Protein AF-A0A9D6ZSN5-F1 (afdb_monomer)

Mean predicted aligned error: 8.86 Å

Solvent-accessible surface area (backbone atoms only — not comparable to full-atom values): 26951 Å² total; per-residue (Å²): 116,55,65,73,45,77,49,70,66,50,16,47,52,49,17,51,51,28,41,52,51,14,50,53,28,42,75,57,51,40,53,71,61,12,50,53,28,40,51,42,14,35,65,47,31,66,88,58,73,56,67,64,59,52,52,49,50,52,52,52,51,50,54,53,50,59,67,71,62,78,68,91,70,92,65,81,86,62,53,29,55,33,38,35,43,34,34,56,89,38,54,31,68,42,44,44,30,50,47,50,71,40,90,50,34,42,50,54,54,52,70,60,53,49,50,22,66,77,68,74,37,51,68,58,55,44,58,63,40,25,66,64,25,47,62,73,32,77,78,44,46,36,28,43,43,44,70,68,61,37,36,90,65,57,59,43,63,66,56,44,52,56,54,42,69,48,30,38,38,61,37,33,38,31,27,38,56,49,46,64,59,35,22,40,52,41,31,42,46,48,47,31,49,77,70,48,45,54,47,28,49,48,65,70,36,76,85,43,68,40,78,43,80,63,45,58,66,83,49,90,81,82,69,59,70,75,64,37,62,61,47,41,70,47,90,57,76,59,72,90,72,55,68,72,58,54,51,53,42,45,53,54,12,42,59,36,48,38,55,27,65,44,48,57,52,44,40,76,59,24,79,35,72,43,76,40,82,61,60,85,51,97,87,55,86,72,44,71,60,37,56,50,28,52,71,76,71,50,82,41,84,72,81,56,78,43,62,80,55,77,68,85,41,70,66,53,44,37,27,71,61,35,32,32,33,28,29,47,95,89,43,74,44,48,41,30,44,35,49,42,70,33,35,65,51,35,80,88,50,65,23,29,64,77,42,38,28,44,46,40,78,91,32,61,96,45,98,52,45,82,37,53,31,15,44,24,32,46,42,74,56,57,72,72,47,57,67,70,55,55,47,46,49,61,72,70,40,53,58,57,50,43,38,67,62,43,52,50,56,49,49,54,28,38,47,42,36,42,47,69,33,43,54,89,76,48,60,90,68,79,53,72,72,55,41,52,54,26,27,75,66,29,26,70,34,49,49,54,33,37,73,78,42,57,74,50,60,74,73,32,54,67,48,45,71,67,41,51,77,68,77,77,79,70,80,83,75,75,79,81,79,74,86,80,90,77,90,132

Nearest PDB structures (foldseek):
  1ng1-assembly1_A  TM=3.554E-01  e=6.267E+00  Thermus aquaticus
  6jfk-assembly1_A  TM=1.452E-01  e=8.406E-01  Homo sapiens
  6jfl-assembly1_A  TM=1.767E-01  e=3.530E+00  Homo sapiens

Radius of gyration: 26.04 Å; Cα contacts (8 Å, |Δi|>4): 735; chains: 1; bounding box: 68×94×70 Å

Sequence (488 aa):
MKVLNSDRLDRLAQARWFELQASAAALKGDDAFAERLALQANIYAPAHSSPEERLRALAAARVRQRRAETGTVRRTPRKFDFLYAPTLRGLSTEFSSLAPLHPDVFSVPKHELDHALETATEGALLEKYRRSVLDARPHVTGGLVQHAYIAEQYGDASIAARLAAICNRRLFVHGVRDPLAIAVSTYNHELIARHGGAYRFLAVDEKTGFGRAPLDLDRRWRFRPRTLLGRATRRHAPLPLAAAHRDAILDEALGAPRHYAVGSCYARHFEVWKPLDLTRRPESTRHTVQRLFEAIGVNDALEHPAFHASEGTTVHRLMVQNLMNVQCEGHALSLGLGYANRAIFSNSFLMGELYAFQADDRFAGTELAGLTLALTVPLEQWVLLPAALRLRLIEEGRLLAFCNEVLVPEWLASHAAWQAALSRHLLKHLEAAMVDCLKDRVGRDFEQFLKHHPAFENAWPAAIAALGRHPRQSPITSPRLRPRFAGG

pLDDT: mean 82.28, std 15.06, range [29.5, 96.69]

Secondary structure (DSSP, 8-state):
-EESS-SHHHHHHHHHHHHHHHHHHHHHT-HHHHHHHHHHHHHH-TTS--HHHHHHHHHHHHHHHHHH------PPPP-BSEEEEESTTS-HHHHHHHGGGSTTEEE--HHHHHHHHHHT-HHHHHHHHIIIIITT-TTSEEEEE--SS-TTS---HHHHHHHHHHB-TTEEEEEE--HHHHHHHHHHHHIIIIIS-TT-GGGT-TT-STTSSPEETTS-----HHHHHHHHTS-PPPP---HHHHHHHHHHHHH---HHHHHHHHHTT-SEEEEEE----TT--S-HHHHHHHHHTS-TT---GGGGS-TT-HHHHHHHH--EEEEETTEEEEEEEEETTTGGG-SSS-EEEEEEEE--GGGTTSTTTT-EEEEEEEHHHHHTS-HHHHHHHHHS-HHHHHIIIIIHHHHHHHHHHHHHHHTTTS-SS--HHHHHHHHHHHHHHHHHHHHH-TTHHHH-HHHHHHH-PPP----------PPPP---

Structure (mmCIF, N/CA/C/O backbone):
data_AF-A0A9D6ZSN5-F1
#
_entry.id   AF-A0A9D6ZSN5-F1
#
loop_
_atom_site.group_PDB
_atom_site.id
_atom_site.type_symbol
_atom_site.label_atom_id
_atom_site.label_alt_id
_atom_site.label_comp_id
_atom_site.label_asym_id
_atom_site.label_entity_id
_atom_site.label_seq_id
_atom_site.pdbx_PDB_ins_code
_atom_site.Cartn_x
_atom_site.Cartn_y
_atom_site.Cartn_z
_atom_site.occupancy
_atom_site.B_iso_or_equiv
_atom_site.auth_seq_id
_atom_site.auth_comp_id
_atom_site.auth_asym_id
_atom_site.auth_atom_id
_atom_site.pdbx_PDB_model_num
ATOM 1 N N . MET A 1 1 ? -11.932 23.586 -7.235 1.00 79.62 1 MET A N 1
ATOM 2 C CA . MET A 1 1 ? -11.894 22.454 -6.288 1.00 79.62 1 MET A CA 1
ATOM 3 C C . MET A 1 1 ? -13.201 22.369 -5.516 1.00 79.62 1 MET A C 1
ATOM 5 O O . MET A 1 1 ? -13.544 23.333 -4.840 1.00 79.62 1 MET A O 1
ATOM 9 N N . LYS A 1 2 ? -13.941 21.258 -5.629 1.00 83.12 2 LYS A N 1
ATOM 10 C CA . LYS A 1 2 ? -15.159 21.010 -4.837 1.00 83.12 2 LYS A CA 1
ATOM 11 C C . LYS A 1 2 ? -14.786 20.219 -3.585 1.00 83.12 2 LYS A C 1
ATOM 13 O O . LYS A 1 2 ? -14.311 19.092 -3.705 1.00 83.12 2 LYS A O 1
ATOM 18 N N . VAL A 1 3 ? -14.986 20.806 -2.409 1.00 84.06 3 VAL A N 1
ATOM 19 C CA . VAL A 1 3 ? -14.762 20.135 -1.119 1.00 84.06 3 VAL A CA 1
ATOM 20 C C . VAL A 1 3 ? -16.008 19.333 -0.767 1.00 84.06 3 VAL A C 1
ATOM 22 O O . VAL A 1 3 ? -17.120 19.829 -0.909 1.00 84.06 3 VAL A O 1
ATOM 25 N N . LEU A 1 4 ? -15.820 18.081 -0.365 1.00 80.19 4 LEU A N 1
ATOM 26 C CA . LEU A 1 4 ? -16.907 17.132 -0.104 1.00 80.19 4 LEU A CA 1
ATOM 27 C C . LEU A 1 4 ? -17.355 17.117 1.359 1.00 80.19 4 LEU A C 1
ATOM 29 O O . LEU A 1 4 ? -18.356 16.498 1.687 1.00 80.19 4 LEU A O 1
ATOM 33 N N . ASN A 1 5 ? -16.586 17.752 2.236 1.00 77.50 5 ASN A N 1
ATOM 34 C CA . ASN A 1 5 ? -16.807 17.764 3.675 1.00 77.50 5 ASN A CA 1
ATOM 35 C C . ASN A 1 5 ? -16.505 19.144 4.275 1.00 77.50 5 ASN A C 1
ATOM 37 O O . ASN A 1 5 ? -15.915 19.245 5.346 1.00 77.50 5 ASN A O 1
ATOM 41 N N . SER A 1 6 ? -16.852 20.218 3.562 1.00 70.75 6 SER A N 1
ATOM 42 C CA . SER A 1 6 ? -16.702 21.585 4.076 1.00 70.75 6 SER A CA 1
ATOM 43 C C . SER A 1 6 ? -17.827 21.978 5.033 1.00 70.75 6 SER A C 1
ATOM 45 O O . SER A 1 6 ? -17.609 22.831 5.887 1.00 70.75 6 SER A O 1
ATOM 47 N N . ASP A 1 7 ? -19.011 21.366 4.908 1.00 82.00 7 ASP A N 1
ATOM 48 C CA . ASP A 1 7 ? -20.137 21.603 5.813 1.00 82.00 7 ASP A CA 1
ATOM 49 C C . ASP A 1 7 ? -19.938 20.846 7.136 1.00 82.00 7 ASP A C 1
ATOM 51 O O . ASP A 1 7 ? -19.469 19.705 7.180 1.00 82.00 7 ASP A O 1
ATOM 55 N N . ARG A 1 8 ? -20.331 21.482 8.240 1.00 81.12 8 ARG A N 1
ATOM 56 C CA . ARG A 1 8 ? -20.382 20.873 9.567 1.00 81.12 8 ARG A CA 1
ATOM 57 C C . ARG A 1 8 ? -21.231 19.598 9.581 1.00 81.12 8 ARG A C 1
ATOM 59 O O . ARG A 1 8 ? -20.831 18.639 10.236 1.00 81.12 8 ARG A O 1
ATOM 66 N N . LEU A 1 9 ? -22.371 19.564 8.889 1.00 84.81 9 LEU A N 1
ATOM 67 C CA . LEU A 1 9 ? -23.248 18.387 8.857 1.00 84.81 9 LEU A CA 1
ATOM 68 C C . LEU A 1 9 ? -22.574 17.191 8.178 1.00 84.81 9 LEU A C 1
ATOM 70 O O . LEU A 1 9 ? -22.559 16.101 8.753 1.00 84.81 9 LEU A O 1
ATOM 74 N N . ASP A 1 10 ? -21.945 17.406 7.022 1.00 85.31 10 ASP A N 1
ATOM 75 C CA . ASP A 1 10 ? -21.203 16.361 6.304 1.00 85.31 10 ASP A CA 1
ATOM 76 C C . ASP A 1 10 ? -20.079 15.795 7.168 1.00 85.31 10 ASP A C 1
ATOM 78 O O . ASP A 1 10 ? -19.842 14.588 7.215 1.00 85.31 10 ASP A O 1
ATOM 82 N N . ARG A 1 11 ? -19.402 16.661 7.919 1.00 85.12 11 ARG A N 1
ATOM 83 C CA . ARG A 1 11 ? -18.323 16.245 8.813 1.00 85.12 11 ARG A CA 1
ATOM 84 C C . ARG A 1 11 ? -18.808 15.484 10.029 1.00 85.12 11 ARG A C 1
ATOM 86 O O . ARG A 1 11 ? -18.169 14.509 10.407 1.00 85.12 11 ARG A O 1
ATOM 93 N N . LEU A 1 12 ? -19.934 15.870 10.622 1.00 86.81 12 LEU A N 1
ATOM 94 C CA . LEU A 1 12 ? -20.552 15.085 11.690 1.00 86.81 12 LEU A CA 1
ATOM 95 C C . LEU A 1 12 ? -20.995 13.708 11.177 1.00 86.81 12 LEU A C 1
ATOM 97 O O . LEU A 1 12 ? -20.807 12.710 11.873 1.00 86.81 12 LEU A O 1
ATOM 101 N N . ALA A 1 13 ? -21.519 13.630 9.950 1.00 88.38 13 ALA A N 1
ATOM 102 C CA . ALA A 1 13 ? -21.856 12.359 9.317 1.00 88.38 13 ALA A CA 1
ATOM 103 C C . ALA A 1 13 ? -20.610 11.484 9.091 1.00 88.38 13 ALA A C 1
ATOM 105 O O . ALA A 1 13 ? -20.622 10.304 9.444 1.00 88.38 13 ALA A O 1
ATOM 106 N N . GLN A 1 14 ? -19.514 12.064 8.589 1.00 89.06 14 GLN A N 1
ATOM 107 C CA . GLN A 1 14 ? -18.231 11.371 8.428 1.00 89.06 14 GLN A CA 1
ATOM 108 C C . GLN A 1 14 ? -17.659 10.910 9.772 1.00 89.06 14 GLN A C 1
ATOM 110 O O . GLN A 1 14 ? -17.283 9.749 9.913 1.00 89.06 14 GLN A O 1
ATOM 115 N N . ALA A 1 15 ? -17.654 11.773 10.792 1.00 89.19 15 ALA A N 1
ATOM 116 C CA . ALA A 1 15 ? -17.206 11.414 12.134 1.00 89.19 15 ALA A CA 1
ATOM 117 C C . ALA A 1 15 ? -17.981 10.209 12.681 1.00 89.19 15 ALA A C 1
ATOM 119 O O . ALA A 1 15 ? -17.375 9.244 13.142 1.00 89.19 15 ALA A O 1
ATOM 120 N N . ARG A 1 16 ? -19.313 10.223 12.548 1.00 88.44 16 ARG A N 1
ATOM 121 C CA . ARG A 1 16 ? -20.171 9.111 12.966 1.00 88.44 16 ARG A CA 1
ATOM 122 C C . ARG A 1 16 ? -19.893 7.834 12.175 1.00 88.44 16 ARG A C 1
ATOM 124 O O . ARG A 1 16 ? -19.896 6.749 12.750 1.00 88.44 16 ARG A O 1
ATOM 131 N N . TRP A 1 17 ? -19.639 7.939 10.872 1.00 89.56 17 TRP A N 1
ATOM 132 C CA . TRP A 1 17 ? -19.250 6.790 10.058 1.00 89.56 17 TRP A CA 1
ATOM 133 C C . TRP A 1 17 ? -17.936 6.171 10.557 1.00 89.56 17 TRP A C 1
ATOM 135 O O . TRP A 1 17 ? -17.891 4.968 10.813 1.00 89.56 17 TRP A O 1
ATOM 145 N N . PHE A 1 18 ? -16.905 6.985 10.809 1.00 89.88 18 PHE A N 1
ATOM 146 C CA . PHE A 1 18 ? -15.639 6.515 11.381 1.00 89.88 18 PHE A CA 1
ATOM 147 C C . PHE A 1 18 ? -15.796 5.928 12.792 1.00 89.88 18 PHE A C 1
ATOM 149 O O . PHE A 1 18 ? -15.150 4.933 13.104 1.00 89.88 18 PHE A O 1
ATOM 156 N N . GLU A 1 19 ? -16.684 6.468 13.630 1.00 87.44 19 GLU A N 1
ATOM 157 C CA . GLU A 1 19 ? -17.007 5.904 14.952 1.00 87.44 19 GLU A CA 1
ATOM 158 C C . GLU A 1 19 ? -17.649 4.515 14.862 1.00 87.44 19 GLU A C 1
ATOM 160 O O . GLU A 1 19 ? -17.316 3.620 15.645 1.00 87.44 19 GLU A O 1
ATOM 165 N N . LEU A 1 20 ? -18.549 4.311 13.896 1.00 87.50 20 LEU A N 1
ATOM 166 C CA . LEU A 1 20 ? -19.143 3.000 13.639 1.00 87.50 20 LEU A CA 1
ATOM 167 C C . LEU A 1 20 ? -18.078 2.002 13.172 1.00 87.50 20 LEU A C 1
ATOM 169 O O . LEU A 1 20 ? -18.035 0.882 13.681 1.00 87.50 20 LEU A O 1
ATOM 173 N N . GLN A 1 21 ? -17.177 2.417 12.276 1.00 88.38 21 GLN A N 1
ATOM 174 C CA . GLN A 1 21 ? -16.054 1.582 11.835 1.00 88.38 21 GLN A CA 1
ATOM 175 C C . GLN A 1 21 ? -15.090 1.266 12.990 1.00 88.38 21 GLN A C 1
ATOM 177 O O . GLN A 1 21 ? -14.666 0.122 13.141 1.00 88.38 21 GLN A O 1
ATOM 182 N N . ALA A 1 22 ? -14.786 2.245 13.849 1.00 88.38 22 ALA A N 1
ATOM 183 C CA . ALA A 1 22 ? -13.950 2.053 15.033 1.00 88.38 22 ALA A CA 1
ATOM 184 C C . ALA A 1 22 ? -14.572 1.030 15.991 1.00 88.38 22 ALA A C 1
ATOM 186 O O . ALA A 1 22 ? -13.898 0.121 16.476 1.00 88.38 22 ALA A O 1
ATOM 187 N N . SER A 1 23 ? -15.881 1.143 16.215 1.00 83.69 23 SER A N 1
ATOM 188 C CA . SER A 1 23 ? -16.639 0.202 17.039 1.00 83.69 23 SER A CA 1
ATOM 189 C C . SER A 1 23 ? -16.622 -1.199 16.433 1.00 83.69 23 SER A C 1
ATOM 191 O O . SER A 1 23 ? -16.369 -2.164 17.148 1.00 83.69 23 SER A O 1
ATOM 193 N N . ALA A 1 24 ? -16.812 -1.325 15.116 1.00 85.38 24 ALA A N 1
ATOM 194 C CA . ALA A 1 24 ? -16.720 -2.603 14.415 1.00 85.38 24 ALA A CA 1
ATOM 195 C C . ALA A 1 24 ? -15.314 -3.222 14.525 1.00 85.38 24 ALA A C 1
ATOM 197 O O . ALA A 1 24 ? -15.187 -4.405 14.829 1.00 85.38 24 ALA A O 1
ATOM 198 N N . ALA A 1 25 ? -14.247 -2.437 14.354 1.00 87.06 25 ALA A N 1
ATOM 199 C CA . ALA A 1 25 ? -12.869 -2.899 14.534 1.00 87.06 25 ALA A CA 1
ATOM 200 C C . ALA A 1 25 ? -12.604 -3.384 15.973 1.00 87.06 25 ALA A C 1
ATOM 202 O O . ALA A 1 25 ? -12.103 -4.494 16.174 1.00 87.06 25 ALA A O 1
ATOM 203 N N . ALA A 1 26 ? -13.040 -2.623 16.981 1.00 84.06 26 ALA A N 1
ATOM 204 C CA . ALA A 1 26 ? -12.921 -3.006 18.389 1.00 84.06 26 ALA A CA 1
ATOM 205 C C . ALA A 1 26 ? -13.730 -4.276 18.713 1.00 84.06 26 ALA A C 1
ATOM 207 O O . ALA A 1 26 ? -13.259 -5.164 19.433 1.00 84.06 26 ALA A O 1
ATOM 208 N N . LEU A 1 27 ? -14.926 -4.401 18.129 1.00 81.00 27 LEU A N 1
ATOM 209 C CA . LEU A 1 27 ? -15.771 -5.588 18.232 1.00 81.00 27 LEU A CA 1
ATOM 210 C C . LEU A 1 27 ? -15.162 -6.813 17.562 1.00 81.00 27 LEU A C 1
ATOM 212 O O . LEU A 1 27 ? -15.562 -7.901 17.947 1.00 81.00 27 LEU A O 1
ATOM 216 N N . LYS A 1 28 ? -14.195 -6.671 16.647 1.00 83.44 28 LYS A N 1
ATOM 217 C CA . LYS A 1 28 ? -13.369 -7.768 16.099 1.00 83.44 28 LYS A CA 1
ATOM 218 C C . LYS A 1 28 ? -12.096 -8.016 16.911 1.00 83.44 28 LYS A C 1
ATOM 220 O O . LYS A 1 28 ? -11.504 -9.086 16.813 1.00 83.44 28 LYS A O 1
ATOM 225 N N . GLY A 1 29 ? -11.726 -7.070 17.773 1.00 77.81 29 GLY A N 1
ATOM 226 C CA . GLY A 1 29 ? -10.521 -7.093 18.601 1.00 77.81 29 GLY A CA 1
ATOM 227 C C . GLY A 1 29 ? -9.284 -6.504 17.925 1.00 77.81 29 GLY A C 1
ATOM 228 O O . GLY A 1 29 ? -8.175 -6.765 18.384 1.00 77.81 29 GLY A O 1
ATOM 229 N N . ASP A 1 30 ? -9.476 -5.709 16.872 1.00 83.81 30 ASP A N 1
ATOM 230 C CA . ASP A 1 30 ? -8.426 -4.918 16.232 1.00 83.81 30 ASP A CA 1
ATOM 231 C C . ASP A 1 30 ? -8.354 -3.522 16.875 1.00 83.81 30 ASP A C 1
ATOM 233 O O . ASP A 1 30 ? -8.900 -2.540 16.369 1.00 83.81 30 ASP A O 1
ATOM 237 N N . ASP A 1 31 ? -7.738 -3.459 18.057 1.00 82.12 31 ASP A N 1
ATOM 238 C CA . ASP A 1 31 ? -7.717 -2.243 18.880 1.00 82.12 31 ASP A CA 1
ATOM 239 C C . ASP A 1 31 ? -6.927 -1.106 18.223 1.00 82.12 31 ASP A C 1
ATOM 241 O O . ASP A 1 31 ? -7.368 0.041 18.244 1.00 82.12 31 ASP A O 1
ATOM 245 N N . ALA A 1 32 ? -5.786 -1.425 17.606 1.00 81.19 32 ALA A N 1
ATOM 246 C CA . ALA A 1 32 ? -4.949 -0.438 16.929 1.00 81.19 32 ALA A CA 1
ATOM 247 C C . ALA A 1 32 ? -5.697 0.189 15.745 1.00 81.19 32 ALA A C 1
ATOM 249 O O . ALA A 1 32 ? -5.636 1.401 15.519 1.00 81.19 32 ALA A O 1
ATOM 250 N N . PHE A 1 33 ? -6.453 -0.622 14.997 1.00 85.75 33 PHE A N 1
ATOM 251 C CA . PHE A 1 33 ? -7.270 -0.089 13.923 1.00 85.75 33 PHE A CA 1
ATOM 252 C C . PHE A 1 33 ? -8.461 0.724 14.443 1.00 85.75 33 PHE A C 1
ATOM 254 O O . PHE A 1 33 ? -8.740 1.799 13.908 1.00 85.75 33 PHE A O 1
ATOM 261 N N . ALA A 1 34 ? -9.118 0.266 15.511 1.00 87.19 34 ALA A N 1
ATOM 262 C CA . ALA A 1 34 ? -10.205 0.997 16.154 1.00 87.19 34 ALA A CA 1
ATOM 263 C C . ALA A 1 34 ? -9.764 2.380 16.654 1.00 87.19 34 ALA A C 1
ATOM 265 O O . ALA A 1 34 ? -10.452 3.372 16.413 1.00 87.19 34 ALA A O 1
ATOM 266 N N . GLU A 1 35 ? -8.603 2.461 17.304 1.00 85.06 35 GLU A N 1
ATOM 267 C CA . GLU A 1 35 ? -8.023 3.714 17.787 1.00 85.06 35 GLU A CA 1
ATOM 268 C C . GLU A 1 35 ? -7.779 4.695 16.639 1.00 85.06 35 GLU A C 1
ATOM 270 O O . GLU A 1 35 ? -8.229 5.839 16.687 1.00 85.06 35 GLU A O 1
ATOM 275 N N . ARG A 1 36 ? -7.156 4.228 15.555 1.00 87.25 36 ARG A N 1
ATOM 276 C CA . ARG A 1 36 ? -6.909 5.036 14.355 1.00 87.25 36 ARG A CA 1
ATOM 277 C C . ARG A 1 36 ? -8.196 5.622 13.768 1.00 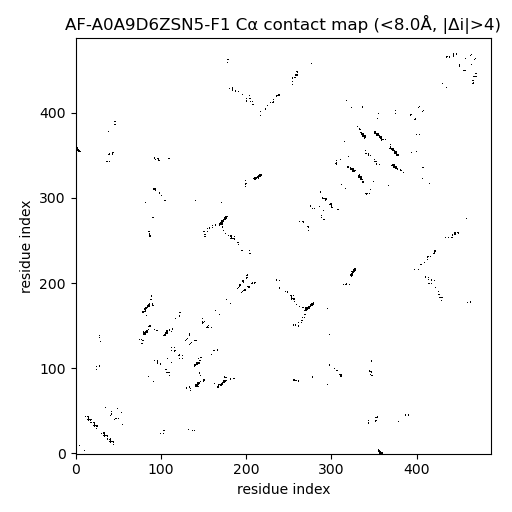87.25 36 ARG A C 1
ATOM 279 O O . ARG A 1 36 ? -8.244 6.810 13.452 1.00 87.25 36 ARG A O 1
ATOM 286 N N . LEU A 1 37 ? -9.255 4.822 13.665 1.00 89.50 37 LEU A N 1
ATOM 287 C CA . LEU A 1 37 ? -10.556 5.284 13.172 1.00 89.50 37 LEU A CA 1
ATOM 288 C C . LEU A 1 37 ? -11.223 6.274 14.136 1.00 89.50 37 LEU A C 1
ATOM 290 O O . LEU A 1 37 ? -11.805 7.265 13.697 1.00 89.50 37 LEU A O 1
ATOM 294 N N . ALA A 1 38 ? -11.087 6.065 15.446 1.00 86.75 38 ALA A N 1
ATOM 295 C CA . ALA A 1 38 ? -11.582 7.004 16.448 1.00 86.75 38 ALA A CA 1
ATOM 296 C C . ALA A 1 38 ? -10.848 8.357 16.388 1.00 86.75 38 ALA A C 1
ATOM 298 O O . ALA A 1 38 ? -11.480 9.408 16.526 1.00 86.75 38 ALA A O 1
ATOM 299 N N . LEU A 1 39 ? -9.536 8.352 16.130 1.00 87.12 39 LEU A N 1
ATOM 300 C CA . LEU A 1 39 ? -8.756 9.570 15.897 1.00 87.12 39 LEU A CA 1
ATOM 301 C C . LEU A 1 39 ? -9.206 10.300 14.626 1.00 87.12 39 LEU A C 1
ATOM 303 O O . LEU A 1 39 ? -9.353 11.523 14.644 1.00 87.12 39 LEU A O 1
ATOM 307 N N . GLN A 1 40 ? -9.507 9.568 13.550 1.00 90.62 40 GLN A N 1
ATOM 308 C CA . GLN A 1 40 ? -10.075 10.159 12.335 1.00 90.62 40 GLN A CA 1
ATOM 309 C C . GLN A 1 40 ? -11.454 10.780 12.576 1.00 90.62 40 GLN A C 1
ATOM 311 O O . GLN A 1 40 ? -11.735 11.876 12.090 1.00 90.62 40 GLN A O 1
ATOM 316 N N . ALA A 1 41 ? -12.307 10.132 13.371 1.00 89.12 41 ALA A N 1
ATOM 317 C CA . ALA A 1 41 ? -13.577 10.725 13.772 1.00 89.12 41 ALA A CA 1
ATOM 318 C C . ALA A 1 41 ? -13.372 12.050 14.527 1.00 89.12 41 ALA A C 1
ATOM 320 O O . ALA A 1 41 ? -14.081 13.023 14.270 1.00 89.12 41 ALA A O 1
ATOM 321 N N . ASN A 1 42 ? -12.358 12.125 15.397 1.00 86.06 42 ASN A N 1
ATOM 322 C CA . ASN A 1 42 ? -12.014 13.349 16.124 1.00 86.06 42 ASN A CA 1
ATOM 323 C C . ASN A 1 42 ? -11.497 14.470 15.198 1.00 86.06 42 ASN A C 1
ATOM 325 O O . ASN A 1 42 ? -11.756 15.638 15.466 1.00 86.06 42 ASN A O 1
ATOM 329 N N . ILE A 1 43 ? -10.837 14.151 14.077 1.00 88.56 43 ILE A N 1
ATOM 330 C CA . ILE A 1 43 ? -10.487 15.155 13.053 1.00 88.56 43 ILE A CA 1
ATOM 331 C C . ILE A 1 43 ? -11.748 15.806 12.468 1.00 88.56 43 ILE A C 1
ATOM 333 O O . ILE A 1 43 ? -11.814 17.029 12.302 1.00 88.56 43 ILE A O 1
ATOM 337 N N . TYR A 1 44 ? -12.767 15.006 12.155 1.00 87.06 44 TYR A N 1
ATOM 338 C CA . TYR A 1 44 ? -14.004 15.529 11.581 1.00 87.06 44 TYR A CA 1
ATOM 339 C C . TYR A 1 44 ? -14.902 16.222 12.606 1.00 87.06 44 TYR A C 1
ATOM 341 O O . TYR A 1 44 ? -15.593 17.173 12.245 1.00 87.06 44 TYR A O 1
ATOM 349 N N . ALA A 1 45 ? -14.843 15.802 13.869 1.00 84.00 45 ALA A N 1
ATOM 350 C CA . ALA A 1 45 ? -15.676 16.309 14.952 1.00 84.00 45 ALA A CA 1
ATOM 351 C C . ALA A 1 45 ? -14.860 16.566 16.241 1.00 84.00 45 ALA A C 1
ATOM 353 O O . ALA A 1 45 ? -15.045 15.861 17.236 1.00 84.00 45 ALA A O 1
ATOM 354 N N . PRO A 1 46 ? -13.989 17.596 16.279 1.00 74.06 46 PRO A N 1
ATOM 355 C CA . PRO A 1 46 ? -13.031 17.767 17.378 1.00 74.06 46 PRO A CA 1
ATOM 356 C C . PRO A 1 46 ? -13.678 18.184 18.708 1.00 74.06 46 PRO A C 1
ATOM 358 O O . PRO A 1 46 ? -13.068 18.031 19.763 1.00 74.06 46 PRO A O 1
ATOM 361 N N . ALA A 1 47 ? -14.912 18.702 18.665 1.00 66.38 47 ALA A N 1
ATOM 362 C CA . ALA A 1 47 ? -15.672 19.162 19.830 1.00 66.38 47 ALA A CA 1
ATOM 363 C C . ALA A 1 47 ? -16.398 18.035 20.591 1.00 66.38 47 ALA A C 1
ATOM 365 O O . ALA A 1 47 ? -16.890 18.253 21.696 1.00 66.38 47 ALA A O 1
ATOM 366 N N . HIS A 1 48 ? -16.498 16.837 20.012 1.00 60.00 48 HIS A N 1
ATOM 367 C CA . HIS A 1 48 ? -17.206 15.713 20.617 1.00 60.00 48 HIS A CA 1
ATOM 368 C C . HIS A 1 48 ? -16.184 14.784 21.285 1.00 60.00 48 HIS A C 1
ATOM 370 O O . HIS A 1 48 ? -15.428 14.162 20.557 1.00 60.00 48 HIS A O 1
ATOM 376 N N . SER A 1 49 ? -16.165 14.714 22.625 1.00 53.97 49 SER A N 1
ATOM 377 C CA . SER A 1 49 ? -15.412 13.794 23.522 1.00 53.97 49 SER A CA 1
ATOM 378 C C . SER A 1 49 ? -13.937 13.478 23.203 1.00 53.97 49 SER A C 1
ATOM 380 O O . SER A 1 49 ? -13.538 13.179 22.076 1.00 53.97 49 SER A O 1
ATOM 382 N N . SER A 1 50 ? -13.089 13.477 24.236 1.00 56.53 50 SER A N 1
ATOM 383 C CA . SER A 1 50 ? -11.664 13.191 24.036 1.00 56.53 50 SER A CA 1
ATOM 384 C C . SER A 1 50 ? -11.460 11.760 23.497 1.00 56.53 50 SER A C 1
ATOM 386 O O . SER A 1 50 ? -12.211 10.849 23.867 1.00 56.53 50 SER A O 1
ATOM 388 N N . PRO A 1 51 ? -10.456 11.513 22.632 1.00 55.50 51 PRO A N 1
ATOM 389 C CA . PRO A 1 51 ? -10.111 10.159 22.192 1.00 55.50 51 PRO A CA 1
ATOM 390 C C . PRO A 1 51 ? -9.945 9.184 23.364 1.00 55.50 51 PRO A C 1
ATOM 392 O O . PRO A 1 51 ? -10.365 8.035 23.275 1.00 55.50 51 PRO A O 1
ATOM 395 N N . GLU A 1 52 ? -9.433 9.664 24.498 1.00 49.88 52 GLU A N 1
ATOM 396 C CA . GLU A 1 52 ? -9.298 8.886 25.728 1.00 49.88 52 GLU A CA 1
ATOM 397 C C . GLU A 1 52 ? -10.636 8.475 26.347 1.00 49.88 52 GLU A C 1
ATOM 399 O O . GLU A 1 52 ? -10.780 7.330 26.765 1.00 49.88 52 GLU A O 1
ATOM 404 N N . GLU A 1 53 ? -11.634 9.359 26.409 1.00 56.59 53 GLU A N 1
ATOM 405 C CA . GLU A 1 53 ? -12.977 9.008 26.897 1.00 56.59 53 GLU A CA 1
ATOM 406 C C . GLU A 1 53 ? -13.638 7.961 25.997 1.00 56.59 53 GLU A C 1
ATOM 408 O O . GLU A 1 53 ? -14.294 7.041 26.488 1.00 56.59 53 GLU A O 1
ATOM 413 N N . ARG A 1 54 ? -13.408 8.054 24.682 1.00 59.72 54 ARG A N 1
ATOM 414 C CA . ARG A 1 54 ? -13.907 7.098 23.684 1.00 59.72 54 ARG A CA 1
ATOM 415 C C . ARG A 1 54 ? -13.212 5.740 23.805 1.00 59.72 54 ARG A C 1
ATOM 417 O O . ARG A 1 54 ? -13.886 4.712 23.832 1.00 59.72 54 ARG A O 1
ATOM 424 N N . LEU A 1 55 ? -11.888 5.724 23.960 1.00 56.31 55 LEU A N 1
ATOM 425 C CA . LEU A 1 55 ? -11.105 4.507 24.204 1.00 56.31 55 LEU A CA 1
ATOM 426 C C . LEU A 1 55 ? -11.466 3.866 25.551 1.00 56.31 55 LEU A C 1
ATOM 428 O O . LEU A 1 55 ? -11.609 2.647 25.629 1.00 56.31 55 LEU A O 1
ATOM 432 N N . ARG A 1 56 ? -11.704 4.666 26.601 1.00 57.81 56 ARG A N 1
ATOM 433 C CA . ARG A 1 56 ? -12.201 4.183 27.902 1.00 57.81 56 ARG A CA 1
ATOM 434 C C . ARG A 1 56 ? -13.614 3.612 27.796 1.00 57.81 56 ARG A C 1
ATOM 436 O O . ARG A 1 56 ? -13.877 2.574 28.395 1.00 57.81 56 ARG A O 1
ATOM 443 N N . ALA A 1 57 ? -14.510 4.231 27.026 1.00 60.50 57 ALA A N 1
ATOM 444 C CA . ALA A 1 57 ? -15.852 3.702 26.779 1.00 60.50 57 ALA A CA 1
ATOM 445 C C . ALA A 1 57 ? -15.810 2.371 26.007 1.00 60.50 57 ALA A C 1
ATOM 447 O O . ALA A 1 57 ? -16.493 1.421 26.393 1.00 60.50 57 ALA A O 1
ATOM 448 N N . LEU A 1 58 ? -14.950 2.264 24.986 1.00 59.53 58 LEU A N 1
ATOM 449 C CA . LEU A 1 58 ? -14.696 1.018 24.254 1.00 59.53 58 LEU A CA 1
ATOM 450 C C . LEU A 1 58 ? -14.105 -0.063 25.171 1.00 59.53 58 LEU A C 1
ATOM 452 O O . LEU A 1 58 ? -14.591 -1.193 25.186 1.00 59.53 58 LEU A O 1
ATOM 456 N N . ALA A 1 59 ? -13.119 0.279 26.004 1.00 59.88 59 ALA A N 1
ATOM 457 C CA . ALA A 1 59 ? -12.543 -0.630 26.993 1.00 59.88 59 ALA A CA 1
ATOM 458 C C . ALA A 1 59 ? -13.577 -1.079 28.045 1.00 59.88 59 ALA A C 1
ATOM 460 O O . ALA A 1 59 ? -13.625 -2.256 28.407 1.00 59.88 59 ALA A O 1
ATOM 461 N N . ALA A 1 60 ? -14.455 -0.182 28.500 1.00 60.88 60 ALA A N 1
ATOM 462 C CA . ALA A 1 60 ? -15.533 -0.500 29.434 1.00 60.88 60 ALA A CA 1
ATOM 463 C C . ALA A 1 60 ? -16.599 -1.413 28.804 1.00 60.88 60 ALA A C 1
ATOM 465 O O . ALA A 1 60 ? -17.047 -2.364 29.451 1.00 60.88 60 ALA A O 1
ATOM 466 N N . ALA A 1 61 ? -16.967 -1.186 27.538 1.00 60.84 61 ALA A N 1
ATOM 467 C CA . ALA A 1 61 ? -17.831 -2.088 26.776 1.00 60.84 61 ALA A CA 1
ATOM 468 C C . ALA A 1 61 ? -17.196 -3.485 26.643 1.00 60.84 61 ALA A C 1
ATOM 470 O O . ALA A 1 61 ? -17.865 -4.494 26.864 1.00 60.84 61 ALA A O 1
ATOM 471 N N . ARG A 1 62 ? -15.877 -3.545 26.419 1.00 62.03 62 ARG A N 1
ATOM 472 C CA . ARG A 1 62 ? -15.077 -4.779 26.351 1.00 62.03 62 ARG A CA 1
ATOM 473 C C . ARG A 1 62 ? -15.093 -5.576 27.657 1.00 62.03 62 ARG A C 1
ATOM 475 O O . ARG A 1 62 ? -15.230 -6.797 27.633 1.00 62.03 62 ARG A O 1
ATOM 482 N N . VAL A 1 63 ? -14.972 -4.899 28.802 1.00 60.22 63 VAL A N 1
ATOM 483 C CA . VAL A 1 63 ? -15.062 -5.530 30.133 1.00 60.22 63 VAL A CA 1
ATOM 484 C C . VAL A 1 63 ? -16.464 -6.086 30.381 1.00 60.22 63 VAL A C 1
ATOM 486 O O . VAL A 1 63 ? -16.593 -7.181 30.926 1.00 60.22 63 VAL A O 1
ATOM 489 N N . ARG A 1 64 ? -17.516 -5.373 29.960 1.00 58.94 64 ARG A N 1
ATOM 490 C CA . ARG A 1 64 ? -18.905 -5.844 30.087 1.00 58.94 64 ARG A CA 1
ATOM 491 C C . ARG A 1 64 ? -19.179 -7.056 29.196 1.00 58.94 64 ARG A C 1
ATOM 493 O O . ARG A 1 64 ? -19.747 -8.027 29.681 1.00 58.94 64 ARG A O 1
ATOM 500 N N . GLN A 1 65 ? -18.710 -7.040 27.950 1.00 58.69 65 GLN A N 1
ATOM 501 C CA . GLN A 1 65 ? -18.866 -8.159 27.019 1.00 58.69 65 GLN A CA 1
ATOM 502 C C . GLN A 1 65 ? -18.102 -9.410 27.486 1.00 58.69 65 GLN A C 1
ATOM 504 O O . GLN A 1 65 ? -18.685 -10.486 27.570 1.00 58.69 65 GLN A O 1
ATOM 509 N N . ARG A 1 66 ? -16.841 -9.269 27.928 1.00 58.47 66 ARG A N 1
ATOM 510 C CA . ARG A 1 66 ? -16.067 -10.391 28.502 1.00 58.47 66 ARG A CA 1
ATOM 511 C C . ARG A 1 66 ? -16.704 -10.996 29.753 1.00 58.47 66 ARG A C 1
ATOM 513 O O . ARG A 1 66 ? -16.558 -12.190 29.985 1.00 58.47 66 ARG A O 1
ATOM 520 N N . ARG A 1 67 ? -17.376 -10.181 30.572 1.00 56.00 67 ARG A N 1
ATOM 521 C CA . ARG A 1 67 ? -18.123 -10.648 31.752 1.00 56.00 67 ARG A CA 1
ATOM 522 C C . ARG A 1 67 ? -19.438 -11.343 31.384 1.00 56.00 67 ARG A C 1
ATOM 524 O O . ARG A 1 67 ? -19.916 -12.140 32.178 1.00 56.00 67 ARG A O 1
ATOM 531 N N . ALA A 1 68 ? -20.013 -11.053 30.217 1.00 55.44 68 ALA A N 1
ATOM 532 C CA . ALA A 1 68 ? -21.220 -11.712 29.718 1.00 55.44 68 ALA A CA 1
ATOM 533 C C . ALA A 1 68 ? -20.918 -13.052 29.016 1.00 55.44 68 ALA A C 1
ATOM 535 O O . ALA A 1 68 ? -21.752 -13.950 29.022 1.00 55.44 68 ALA A O 1
ATOM 536 N N . GLU A 1 69 ? -19.720 -13.208 28.446 1.00 55.75 69 GLU A N 1
ATOM 537 C CA . GLU A 1 69 ? -19.305 -14.384 27.665 1.00 55.75 69 GLU A CA 1
ATOM 538 C C . GLU A 1 69 ? -18.614 -15.486 28.499 1.00 55.75 69 GLU A C 1
ATOM 540 O O . GLU A 1 69 ? -18.035 -16.420 27.941 1.00 55.75 69 GLU A O 1
ATOM 545 N N . THR A 1 70 ? -18.678 -15.441 29.837 1.00 44.69 70 THR A N 1
ATOM 546 C CA . THR A 1 70 ? -18.163 -16.517 30.707 1.00 44.69 70 THR A CA 1
ATOM 547 C C . THR A 1 70 ? -19.055 -17.762 30.667 1.00 44.69 70 THR A C 1
ATOM 549 O O . THR A 1 70 ? -19.777 -18.069 31.610 1.00 44.69 70 THR A O 1
ATOM 552 N N . GLY A 1 71 ? -18.962 -18.501 29.563 1.00 47.62 71 GLY A N 1
ATOM 553 C CA . GLY A 1 71 ? -19.308 -19.912 29.442 1.00 47.62 71 GLY A CA 1
ATOM 554 C C . GLY A 1 71 ? -18.063 -20.675 28.994 1.00 47.62 71 GLY A C 1
ATOM 555 O O . GLY A 1 71 ? -17.625 -20.558 27.851 1.00 47.62 71 GLY A O 1
ATOM 556 N N . THR A 1 72 ? -17.449 -21.433 29.899 1.00 46.59 72 THR A N 1
ATOM 557 C CA . THR A 1 72 ? -16.241 -22.227 29.640 1.00 46.59 72 THR A CA 1
ATOM 558 C C . THR A 1 72 ? -16.567 -23.464 28.807 1.00 46.59 72 THR A C 1
ATOM 560 O O . THR A 1 72 ? -16.649 -24.580 29.313 1.00 46.59 72 THR A O 1
ATOM 563 N N . VAL A 1 73 ? -16.692 -23.291 27.493 1.00 50.16 73 VAL A N 1
ATOM 564 C CA . VAL A 1 73 ? -16.537 -24.413 26.563 1.00 50.16 73 VAL A CA 1
ATOM 565 C C . VAL A 1 73 ? -15.041 -24.580 26.308 1.00 50.16 73 VAL A C 1
ATOM 567 O O . VAL A 1 73 ? -14.404 -23.705 25.724 1.00 50.16 73 VAL A O 1
ATOM 570 N N . ARG A 1 74 ? -14.466 -25.701 26.764 1.00 46.94 74 ARG A N 1
ATOM 571 C CA . ARG A 1 74 ? -13.101 -26.135 26.418 1.00 46.94 74 ARG A CA 1
ATOM 572 C C . ARG A 1 74 ? -13.030 -26.343 24.901 1.00 46.94 74 ARG A C 1
ATOM 574 O O . ARG A 1 74 ? -13.313 -27.425 24.398 1.00 46.94 74 ARG A O 1
ATOM 581 N N . ARG A 1 75 ? -12.701 -25.285 24.164 1.00 59.84 75 ARG A N 1
ATOM 582 C CA . ARG A 1 75 ? -12.399 -25.349 22.735 1.00 59.84 75 ARG A CA 1
ATOM 583 C C . ARG A 1 75 ? -10.914 -25.627 22.552 1.00 59.84 75 ARG A C 1
ATOM 585 O O . ARG A 1 75 ? -10.085 -25.133 23.316 1.00 59.84 75 ARG A O 1
ATOM 592 N N . THR A 1 76 ? -10.588 -26.435 21.549 1.00 69.75 76 THR A N 1
ATOM 593 C CA . THR A 1 76 ? -9.208 -26.614 21.093 1.00 69.75 76 THR A CA 1
ATOM 594 C C . THR A 1 76 ? -8.617 -25.236 20.777 1.00 69.75 76 THR A C 1
ATOM 596 O O . THR A 1 76 ? -9.292 -24.463 20.093 1.00 69.75 76 THR A O 1
ATOM 599 N N . PRO A 1 77 ? -7.403 -24.909 21.258 1.00 79.06 77 PRO A N 1
ATOM 600 C CA . PRO A 1 77 ? -6.789 -23.605 21.022 1.00 79.06 77 PRO A CA 1
ATOM 601 C C . PRO A 1 77 ? -6.754 -23.276 19.526 1.00 79.06 77 PRO A C 1
ATOM 603 O O . PRO A 1 77 ? -6.167 -24.032 18.743 1.00 79.06 77 PRO A O 1
ATOM 606 N N . ARG A 1 78 ? -7.383 -22.168 19.116 1.00 90.25 78 ARG A N 1
ATOM 607 C CA . ARG A 1 78 ? -7.443 -21.789 17.702 1.00 90.25 78 ARG A CA 1
ATOM 608 C C . ARG A 1 78 ? -6.102 -21.219 17.220 1.00 90.25 78 ARG A C 1
ATOM 610 O O . ARG A 1 78 ? -5.361 -20.570 17.965 1.00 90.25 78 ARG A O 1
ATOM 617 N N . LYS A 1 79 ? -5.802 -21.488 15.950 1.00 94.88 79 LYS A N 1
ATOM 618 C CA . LYS A 1 79 ? -4.694 -20.928 15.161 1.00 94.88 79 LYS A CA 1
ATOM 619 C C . LYS A 1 79 ? -5.247 -19.961 14.112 1.00 94.88 79 LYS A C 1
ATOM 621 O O . LYS A 1 79 ? -6.449 -19.969 13.872 1.00 94.88 79 LYS A O 1
ATOM 626 N N . PHE A 1 80 ? -4.394 -19.165 13.472 1.00 96.12 80 PHE A N 1
ATOM 627 C CA . PHE A 1 80 ? -4.830 -18.309 12.360 1.00 96.12 80 PHE A CA 1
ATOM 628 C C . PHE A 1 80 ? -5.372 -19.158 11.202 1.00 96.12 80 PHE A C 1
ATOM 630 O O . PHE A 1 80 ? -4.758 -20.152 10.842 1.00 96.12 80 PHE A O 1
ATOM 637 N N . ASP A 1 81 ? -6.507 -18.803 10.617 1.00 94.94 81 ASP A N 1
ATOM 638 C CA . ASP A 1 81 ? -7.230 -19.627 9.643 1.00 94.94 81 ASP A CA 1
ATOM 639 C C . ASP A 1 81 ? -6.586 -19.646 8.257 1.00 94.94 81 ASP A C 1
ATOM 641 O O . ASP A 1 81 ? -6.738 -20.626 7.528 1.00 94.94 81 ASP A O 1
ATOM 645 N N . PHE A 1 82 ? -5.874 -18.577 7.893 1.00 94.88 82 PHE A N 1
ATOM 646 C CA . PHE A 1 82 ? -5.184 -18.477 6.613 1.00 94.88 82 PHE A CA 1
ATOM 647 C C . PHE A 1 82 ? -3.830 -17.781 6.733 1.00 94.88 82 PHE A C 1
ATOM 649 O O . PHE A 1 82 ? -3.594 -16.943 7.611 1.00 94.88 82 PHE A O 1
ATOM 656 N N . LEU A 1 83 ? -2.961 -18.106 5.781 1.00 95.56 83 LEU A N 1
ATOM 657 C CA . LEU A 1 83 ? -1.745 -17.365 5.483 1.00 95.56 83 LEU A CA 1
ATOM 658 C C . LEU A 1 83 ? -1.828 -16.841 4.052 1.00 95.56 83 LEU A C 1
ATOM 660 O O . LEU A 1 83 ? -2.041 -17.611 3.117 1.00 95.56 83 LEU A O 1
ATOM 664 N N . TYR A 1 84 ? -1.613 -15.543 3.888 1.00 95.12 84 TYR A N 1
ATOM 665 C CA . TYR A 1 84 ? -1.286 -14.937 2.611 1.00 95.12 84 TYR A CA 1
ATOM 666 C C . TYR A 1 84 ? 0.216 -14.669 2.550 1.00 95.12 84 TYR A C 1
ATOM 668 O O . TYR A 1 84 ? 0.732 -13.901 3.362 1.00 95.12 84 TYR A O 1
ATOM 676 N N . ALA A 1 85 ? 0.903 -15.240 1.565 1.00 92.81 85 ALA A N 1
ATOM 677 C CA . ALA A 1 85 ? 2.257 -14.825 1.205 1.00 92.81 85 ALA A CA 1
ATOM 678 C C . ALA A 1 85 ? 2.291 -14.585 -0.305 1.00 92.81 85 ALA A C 1
ATOM 680 O O . ALA A 1 85 ? 1.853 -15.455 -1.053 1.00 92.81 85 ALA A O 1
ATOM 681 N N . PRO A 1 86 ? 2.738 -13.422 -0.792 1.00 90.94 86 PRO A N 1
ATOM 682 C CA . PRO A 1 86 ? 2.844 -13.196 -2.223 1.00 90.94 86 PRO A CA 1
ATOM 683 C C . PRO A 1 86 ? 4.215 -13.595 -2.769 1.00 90.94 86 PRO A C 1
ATOM 685 O O . PRO A 1 86 ? 5.144 -13.817 -2.009 1.00 90.94 86 PRO A O 1
ATOM 688 N N . THR A 1 87 ? 4.362 -13.625 -4.092 1.00 90.06 87 THR A N 1
ATOM 689 C CA . THR A 1 87 ? 5.657 -13.383 -4.751 1.00 90.06 87 THR A CA 1
ATOM 690 C C . THR A 1 87 ? 6.035 -11.900 -4.600 1.00 90.06 87 THR A C 1
ATOM 692 O O . THR A 1 87 ? 5.167 -11.060 -4.332 1.00 90.06 87 THR A O 1
ATOM 695 N N . LEU A 1 88 ? 7.315 -11.537 -4.755 1.00 85.38 88 LEU A N 1
ATOM 696 C CA . LEU A 1 88 ? 7.758 -10.142 -4.654 1.00 85.38 88 LEU A CA 1
ATOM 697 C C . LEU A 1 88 ? 6.854 -9.209 -5.486 1.00 85.38 88 LEU A C 1
ATOM 699 O O . LEU A 1 88 ? 6.422 -9.546 -6.587 1.00 85.38 88 LEU A O 1
ATOM 703 N N . ARG A 1 89 ? 6.546 -8.023 -4.940 1.00 83.38 89 ARG A N 1
ATOM 704 C CA . ARG A 1 89 ? 5.614 -7.039 -5.536 1.00 83.38 89 ARG A CA 1
ATOM 705 C C . ARG A 1 89 ? 4.149 -7.504 -5.644 1.00 83.38 89 ARG A C 1
ATOM 707 O O . ARG A 1 89 ? 3.376 -6.895 -6.392 1.00 83.38 89 ARG A O 1
ATOM 714 N N . GLY A 1 90 ? 3.730 -8.512 -4.878 1.00 84.12 90 GLY A N 1
ATOM 715 C CA . GLY A 1 90 ? 2.342 -8.988 -4.829 1.00 84.12 90 GLY A CA 1
ATOM 716 C C . GLY A 1 90 ? 1.474 -8.346 -3.739 1.00 84.12 90 GLY A C 1
ATOM 717 O O . GLY A 1 90 ? 0.804 -9.049 -2.996 1.00 84.12 90 GLY A O 1
ATOM 718 N N . LEU A 1 91 ? 1.468 -7.013 -3.632 1.00 85.50 91 LEU A N 1
ATOM 719 C CA . LEU A 1 91 ? 0.428 -6.243 -2.915 1.00 85.50 91 LEU A CA 1
ATOM 720 C C . LEU A 1 91 ? 0.176 -6.604 -1.427 1.00 85.50 91 LEU A C 1
ATOM 722 O O . LEU A 1 91 ? -0.901 -6.334 -0.901 1.00 85.50 91 LEU A O 1
ATOM 726 N N . SER A 1 92 ? 1.161 -7.152 -0.707 1.00 87.19 92 SER A N 1
ATOM 727 C CA . SER A 1 92 ? 1.034 -7.479 0.729 1.00 87.19 92 SER A CA 1
ATOM 728 C C . SER A 1 92 ? 0.654 -6.274 1.589 1.00 87.19 92 SER A C 1
ATOM 730 O O . SER A 1 92 ? -0.207 -6.383 2.458 1.00 87.19 92 SER A O 1
ATOM 732 N N . THR A 1 93 ? 1.243 -5.104 1.318 1.00 84.69 93 THR A N 1
ATOM 733 C CA . THR A 1 93 ? 0.879 -3.851 1.995 1.00 84.69 93 THR A CA 1
ATOM 734 C C . THR A 1 93 ? -0.611 -3.559 1.853 1.00 84.69 93 THR A C 1
ATOM 736 O O . THR A 1 93 ? -1.288 -3.331 2.850 1.00 84.69 93 THR A O 1
ATOM 739 N N . GLU A 1 94 ? -1.126 -3.647 0.628 1.00 87.75 94 GLU A N 1
ATOM 740 C CA . GLU A 1 94 ? -2.513 -3.334 0.309 1.00 87.75 94 GLU A CA 1
ATOM 741 C C . GLU A 1 94 ? -3.487 -4.275 1.024 1.00 87.75 94 GLU A C 1
ATOM 743 O O . GLU A 1 94 ? -4.460 -3.812 1.617 1.00 87.75 94 GLU A O 1
ATOM 748 N N . PHE A 1 95 ? -3.200 -5.577 1.038 1.00 91.12 95 PHE A N 1
ATOM 749 C CA . PHE A 1 95 ? -4.025 -6.548 1.757 1.00 91.12 95 PHE A CA 1
ATOM 750 C C . PHE A 1 95 ? -3.960 -6.377 3.268 1.00 91.12 95 PHE A C 1
ATOM 752 O O . PHE A 1 95 ? -5.001 -6.452 3.914 1.00 91.12 95 PHE A O 1
ATOM 759 N N . SER A 1 96 ? -2.788 -6.070 3.829 1.00 87.75 96 SER A N 1
ATOM 760 C CA . SER A 1 96 ? -2.668 -5.817 5.267 1.00 87.75 96 SER A CA 1
ATOM 761 C C . SER A 1 96 ? -3.529 -4.630 5.715 1.00 87.75 96 SER A C 1
ATOM 763 O O . SER A 1 96 ? -4.088 -4.659 6.807 1.00 87.75 96 SER A O 1
ATOM 765 N N . SER A 1 97 ? -3.650 -3.603 4.867 1.00 87.06 97 SER A N 1
ATOM 766 C CA . SER A 1 97 ? -4.411 -2.378 5.132 1.00 87.06 97 SER A CA 1
ATOM 767 C C . SER A 1 97 ? -5.920 -2.571 4.916 1.00 87.06 97 SER A C 1
ATOM 769 O O . SER A 1 97 ? -6.727 -2.058 5.685 1.00 87.06 97 SER A O 1
ATOM 771 N N . LEU A 1 98 ? -6.317 -3.304 3.868 1.00 90.31 98 LEU A N 1
ATOM 772 C CA . LEU A 1 98 ? -7.715 -3.383 3.424 1.00 90.31 98 LEU A CA 1
ATOM 773 C C . LEU A 1 98 ? -8.478 -4.616 3.906 1.00 90.31 98 LEU A C 1
ATOM 775 O O . LEU A 1 98 ? -9.693 -4.534 4.065 1.00 90.31 98 LEU A O 1
ATOM 779 N N . ALA A 1 99 ? -7.816 -5.754 4.127 1.00 91.44 99 ALA A N 1
ATOM 780 C CA . ALA A 1 99 ? -8.505 -6.956 4.595 1.00 91.44 99 ALA A CA 1
ATOM 781 C C . ALA A 1 99 ? -9.234 -6.735 5.939 1.00 91.44 99 ALA A C 1
ATOM 783 O O . ALA A 1 99 ? -10.382 -7.169 6.048 1.00 91.44 99 ALA A O 1
ATOM 784 N N . PRO A 1 100 ? -8.668 -5.990 6.918 1.00 90.75 100 PRO A N 1
ATOM 785 C CA . PRO A 1 100 ? -9.364 -5.654 8.162 1.00 90.75 100 PRO A CA 1
ATOM 786 C C . PRO A 1 100 ? -10.610 -4.776 7.998 1.00 90.75 100 PRO A C 1
ATOM 788 O O . PRO A 1 100 ? -11.304 -4.546 8.985 1.00 90.75 100 PRO A O 1
ATOM 791 N N . LEU A 1 101 ? -10.930 -4.271 6.803 1.00 89.88 101 LEU A N 1
ATOM 792 C CA . LEU A 1 101 ? -12.187 -3.548 6.566 1.00 89.88 101 LEU A CA 1
ATOM 793 C C . LEU A 1 101 ? -13.392 -4.479 6.477 1.00 89.88 101 LEU A C 1
ATOM 795 O O . LEU A 1 101 ? -14.517 -4.047 6.714 1.00 89.88 101 LEU A O 1
ATOM 799 N N . HIS A 1 102 ? -13.175 -5.763 6.195 1.00 92.06 102 HIS A N 1
ATOM 800 C CA . HIS A 1 102 ? -14.262 -6.726 6.182 1.00 92.06 102 HIS A CA 1
ATOM 801 C C . HIS A 1 102 ? -14.721 -7.050 7.618 1.00 92.06 102 HIS A C 1
ATOM 803 O O . HIS A 1 102 ? -13.877 -7.285 8.490 1.00 92.06 102 HIS A O 1
ATOM 809 N N . PRO A 1 103 ? -16.038 -7.068 7.909 1.00 88.75 103 PRO A N 1
ATOM 810 C CA . PRO A 1 103 ? -16.560 -7.288 9.263 1.00 88.75 103 PRO A CA 1
ATOM 811 C C . PRO A 1 103 ? -16.203 -8.667 9.838 1.00 88.75 103 PRO A C 1
ATOM 813 O O . PRO A 1 103 ? -16.014 -8.798 11.040 1.00 88.75 103 PRO A O 1
ATOM 816 N N . ASP A 1 104 ? -16.012 -9.670 8.985 1.00 92.06 104 ASP A N 1
ATOM 817 C CA . ASP A 1 104 ? -15.647 -11.025 9.422 1.00 92.06 104 ASP A CA 1
ATOM 818 C C . ASP A 1 104 ? -14.164 -11.361 9.227 1.00 92.06 104 ASP A C 1
ATOM 820 O O . ASP A 1 104 ? -13.780 -12.518 9.366 1.00 92.06 104 ASP A O 1
ATOM 824 N N . VAL A 1 105 ? -13.317 -10.383 8.884 1.00 93.69 105 VAL A N 1
ATOM 825 C CA . VAL A 1 105 ? -11.876 -10.616 8.698 1.00 93.69 105 VAL A CA 1
ATOM 826 C C . VAL A 1 105 ? -11.072 -9.817 9.708 1.00 93.69 105 VAL A C 1
ATOM 828 O O . VAL A 1 105 ? -11.263 -8.612 9.895 1.00 93.69 105 VAL A O 1
ATOM 831 N N . PHE A 1 106 ? -10.125 -10.516 10.318 1.00 92.88 106 PHE A N 1
ATOM 832 C CA . PHE A 1 106 ? -9.026 -9.947 11.073 1.00 92.88 106 PHE A CA 1
ATOM 833 C C . PHE A 1 106 ? -7.712 -10.329 10.386 1.00 92.88 106 PHE A C 1
ATOM 835 O O . PHE A 1 106 ? -7.501 -11.486 10.030 1.00 92.88 106 PHE A O 1
ATOM 842 N N . SER A 1 107 ? -6.811 -9.366 10.219 1.00 92.25 107 SER A N 1
ATOM 843 C CA . SER A 1 107 ? -5.431 -9.630 9.813 1.00 92.25 107 SER A CA 1
ATOM 844 C C . SER A 1 107 ? -4.510 -9.040 10.859 1.00 92.25 107 SER A C 1
ATOM 846 O O . SER A 1 107 ? -4.698 -7.891 11.256 1.00 92.25 107 SER A O 1
ATOM 848 N N . VAL A 1 108 ? -3.487 -9.793 11.257 1.00 91.56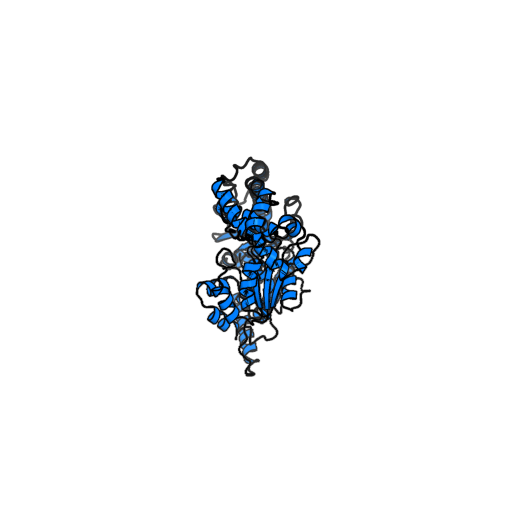 108 VAL A N 1
ATOM 849 C CA . VAL A 1 108 ? -2.435 -9.249 12.121 1.00 91.56 108 VAL A CA 1
ATOM 850 C C . VAL A 1 108 ? -1.813 -8.015 11.447 1.00 91.56 108 VAL A C 1
ATOM 852 O O . VAL A 1 108 ? -1.531 -8.070 10.241 1.00 91.56 108 VAL A O 1
ATOM 855 N N . PRO A 1 109 ? -1.595 -6.906 12.183 1.00 86.94 109 PRO A N 1
ATOM 856 C CA . PRO A 1 109 ? -0.929 -5.735 11.637 1.00 86.94 109 PRO A CA 1
ATOM 857 C C . PRO A 1 109 ? 0.462 -6.085 11.111 1.00 86.94 109 PRO A C 1
ATOM 859 O O . PRO A 1 109 ? 1.235 -6.781 11.767 1.00 86.94 109 PRO A O 1
ATOM 862 N N . LYS A 1 110 ? 0.801 -5.551 9.934 1.00 87.00 110 LYS A N 1
ATOM 863 C CA . LYS A 1 110 ? 2.060 -5.852 9.239 1.00 87.00 110 LYS A CA 1
ATOM 864 C C . LYS A 1 110 ? 3.292 -5.736 10.152 1.00 87.00 110 LYS A C 1
ATOM 866 O O . LYS A 1 110 ? 4.101 -6.650 10.188 1.00 87.00 110 LYS A O 1
ATOM 871 N N . HIS A 1 111 ? 3.424 -4.626 10.879 1.00 85.94 111 HIS A N 1
ATOM 872 C CA . HIS A 1 111 ? 4.594 -4.354 11.719 1.00 85.94 111 HIS A CA 1
ATOM 873 C C . HIS A 1 111 ? 4.750 -5.359 12.869 1.00 85.94 111 HIS A C 1
ATOM 875 O O . HIS A 1 111 ? 5.871 -5.677 13.246 1.00 85.94 111 HIS A O 1
ATOM 881 N N . GLU A 1 112 ? 3.646 -5.887 13.408 1.00 89.44 112 GLU A N 1
ATOM 882 C CA . GLU A 1 112 ? 3.705 -6.915 14.448 1.00 89.44 112 GLU A CA 1
ATOM 883 C C . GLU A 1 112 ? 4.158 -8.260 13.887 1.00 89.44 112 GLU A C 1
ATOM 885 O O . GLU A 1 112 ? 4.948 -8.955 14.522 1.00 89.44 112 GLU A O 1
ATOM 890 N N . LEU A 1 113 ? 3.677 -8.620 12.692 1.00 90.94 113 LEU A N 1
ATOM 891 C CA . LEU A 1 113 ? 4.110 -9.842 12.022 1.00 90.94 113 LEU A CA 1
ATOM 892 C C . LEU A 1 113 ? 5.585 -9.757 11.618 1.00 90.94 113 LEU A C 1
ATOM 894 O O . LEU A 1 113 ? 6.335 -10.683 11.907 1.00 90.94 113 LEU A O 1
ATOM 898 N N . ASP A 1 114 ? 6.003 -8.650 10.999 1.00 89.31 114 ASP A N 1
ATOM 899 C CA . ASP A 1 114 ? 7.397 -8.426 10.605 1.00 89.31 114 ASP A CA 1
ATOM 900 C C . ASP A 1 114 ? 8.318 -8.493 11.845 1.00 89.31 114 ASP A C 1
ATOM 902 O O . ASP A 1 114 ? 9.291 -9.246 11.845 1.00 89.31 114 ASP A O 1
ATOM 906 N N . HIS A 1 115 ? 7.948 -7.837 12.954 1.00 90.31 115 HIS A N 1
ATOM 907 C CA . HIS A 1 115 ? 8.697 -7.914 14.214 1.00 90.31 115 HIS A CA 1
ATOM 908 C C . HIS A 1 115 ? 8.759 -9.338 14.794 1.00 90.31 115 HIS A C 1
ATOM 910 O O . HIS A 1 115 ? 9.805 -9.772 15.283 1.00 90.31 115 HIS A O 1
ATOM 916 N N . ALA A 1 116 ? 7.657 -10.091 14.745 1.00 92.06 116 ALA A N 1
ATOM 917 C CA . ALA A 1 116 ? 7.627 -11.468 15.233 1.00 92.06 116 ALA A CA 1
ATOM 918 C C . ALA A 1 116 ? 8.514 -12.401 14.393 1.00 92.06 116 ALA A C 1
ATOM 920 O O . ALA A 1 116 ? 9.174 -13.283 14.946 1.00 92.06 116 ALA A O 1
ATOM 921 N N . LEU A 1 117 ? 8.565 -12.188 13.074 1.00 90.69 117 LEU A N 1
ATOM 922 C CA . LEU A 1 117 ? 9.456 -12.908 12.165 1.00 90.69 117 LEU A CA 1
ATOM 923 C C . LEU A 1 117 ? 10.932 -12.567 12.433 1.00 90.69 117 LEU A C 1
ATOM 925 O O . LEU A 1 117 ? 11.759 -13.477 12.518 1.00 90.69 117 LEU A O 1
ATOM 929 N N . GLU A 1 118 ? 11.255 -11.288 12.628 1.00 89.75 118 GLU A N 1
ATOM 930 C CA . GLU A 1 118 ? 12.610 -10.811 12.946 1.00 89.75 118 GLU A CA 1
ATOM 931 C C . GLU A 1 118 ? 13.129 -11.357 14.285 1.00 89.75 118 GLU A C 1
ATOM 933 O O . GLU A 1 118 ? 14.299 -11.716 14.402 1.00 89.75 118 GLU A O 1
ATOM 938 N N . THR A 1 119 ? 12.256 -11.451 15.293 1.00 91.44 119 THR A N 1
ATOM 939 C CA . THR A 1 119 ? 12.626 -11.830 16.671 1.00 91.44 119 THR A CA 1
ATOM 940 C C . THR A 1 119 ? 12.341 -13.287 17.034 1.00 91.44 119 THR A C 1
ATOM 942 O O . THR A 1 119 ? 12.632 -13.699 18.155 1.00 91.44 119 THR A O 1
ATOM 945 N N . ALA A 1 120 ? 11.782 -14.078 16.115 1.00 91.31 120 ALA A N 1
ATOM 946 C CA . ALA A 1 120 ? 11.360 -15.461 16.362 1.00 91.31 120 ALA A CA 1
ATOM 947 C C . ALA A 1 120 ? 10.347 -15.632 17.505 1.00 91.31 120 ALA A C 1
ATOM 949 O O . ALA A 1 120 ? 10.431 -16.560 18.312 1.00 91.31 120 ALA A O 1
ATOM 950 N N . THR A 1 121 ? 9.360 -14.732 17.558 1.00 94.31 121 THR A N 1
ATOM 951 C CA . THR A 1 121 ? 8.324 -14.683 18.603 1.00 94.31 121 THR A CA 1
ATOM 952 C C . THR A 1 121 ? 6.906 -14.952 18.083 1.00 94.31 121 THR A C 1
ATOM 954 O O . THR A 1 121 ? 5.918 -14.592 18.724 1.00 94.31 121 THR A O 1
ATOM 957 N N . GLU A 1 122 ? 6.748 -15.655 16.958 1.00 95.31 122 GLU A N 1
ATOM 958 C CA . GLU A 1 122 ? 5.437 -15.940 16.348 1.00 95.31 122 GLU A CA 1
ATOM 959 C C . GLU A 1 122 ? 4.481 -16.697 17.278 1.00 95.31 122 GLU A C 1
ATOM 961 O O . GLU A 1 122 ? 3.267 -16.499 17.232 1.00 95.31 122 GLU A O 1
ATOM 966 N N . GLY A 1 123 ? 5.013 -17.544 18.164 1.00 94.88 123 GLY A N 1
ATOM 967 C CA . GLY A 1 123 ? 4.216 -18.194 19.204 1.00 94.88 123 GLY A CA 1
ATOM 968 C C . GLY A 1 123 ? 3.573 -17.182 20.157 1.00 94.88 123 GLY A C 1
ATOM 969 O O . GLY A 1 123 ? 2.379 -17.277 20.435 1.00 94.88 123 GLY A O 1
ATOM 970 N N . ALA A 1 124 ? 4.329 -16.171 20.598 1.00 93.06 124 ALA A N 1
ATOM 971 C CA . ALA A 1 124 ? 3.816 -15.102 21.456 1.00 93.06 124 ALA A CA 1
ATOM 972 C C . ALA A 1 124 ? 2.787 -14.231 20.720 1.00 93.06 124 ALA A C 1
ATOM 974 O O . ALA A 1 124 ? 1.768 -13.856 21.303 1.00 93.06 124 ALA A O 1
ATOM 975 N N . LEU A 1 125 ? 3.007 -13.979 19.425 1.00 94.56 125 LEU A N 1
ATOM 976 C CA . LEU A 1 125 ? 2.039 -13.310 18.556 1.00 94.56 125 LEU A CA 1
ATOM 977 C C . LEU A 1 125 ? 0.711 -14.082 18.495 1.00 94.56 125 LEU A C 1
ATOM 979 O O . LEU A 1 125 ? -0.359 -13.493 18.659 1.00 94.56 125 LEU A O 1
ATOM 983 N N . LEU A 1 126 ? 0.763 -15.407 18.318 1.00 95.50 126 LEU A N 1
ATOM 984 C CA . LEU A 1 126 ? -0.435 -16.242 18.362 1.00 95.50 126 LEU A CA 1
ATOM 985 C C . LEU A 1 126 ? -1.116 -16.163 19.733 1.00 95.50 126 LEU A C 1
ATOM 987 O O . LEU A 1 126 ? -2.323 -15.952 19.780 1.00 95.50 126 LEU A O 1
ATOM 991 N N . GLU A 1 127 ? -0.384 -16.285 20.845 1.00 92.25 127 GLU A N 1
ATOM 992 C CA . GLU A 1 127 ? -0.981 -16.184 22.187 1.00 92.25 127 GLU A CA 1
ATOM 993 C C . GLU A 1 127 ? -1.661 -14.826 22.435 1.00 92.25 127 GLU A C 1
ATOM 995 O O . GLU A 1 127 ? -2.760 -14.789 22.999 1.00 92.25 127 GLU A O 1
ATOM 1000 N N . LYS A 1 128 ? -1.059 -13.721 21.966 1.00 90.19 128 LYS A N 1
ATOM 1001 C CA . LYS A 1 128 ? -1.624 -12.362 22.067 1.00 90.19 128 LYS A CA 1
ATOM 1002 C C . LYS A 1 128 ? -3.029 -12.290 21.463 1.00 90.19 128 LYS A C 1
ATOM 1004 O O . LYS A 1 128 ? -3.946 -11.742 22.085 1.00 90.19 128 LYS A O 1
ATOM 1009 N N . TYR A 1 129 ? -3.210 -12.859 20.271 1.00 91.62 129 TYR A N 1
ATOM 1010 C CA . TYR A 1 129 ? -4.472 -12.788 19.529 1.00 91.62 129 TYR A CA 1
ATOM 1011 C C . TYR A 1 129 ? -5.412 -13.968 19.769 1.00 91.62 129 TYR A C 1
ATOM 1013 O O . TYR A 1 129 ? -6.615 -13.848 19.529 1.00 91.62 129 TYR A O 1
ATOM 1021 N N . ARG A 1 130 ? -4.916 -15.091 20.297 1.00 89.62 130 ARG A N 1
ATOM 1022 C CA . ARG A 1 130 ? -5.713 -16.308 20.476 1.00 89.62 130 ARG A CA 1
ATOM 1023 C C . ARG A 1 130 ? -6.928 -16.058 21.358 1.00 89.62 130 ARG A C 1
ATOM 1025 O O . ARG A 1 130 ? -8.054 -16.210 20.905 1.00 89.62 130 ARG A O 1
ATOM 1032 N N . ARG A 1 131 ? -6.717 -15.608 22.597 1.00 82.00 131 ARG A N 1
ATOM 1033 C CA . ARG A 1 131 ? -7.835 -15.362 23.527 1.00 82.00 131 ARG A CA 1
ATOM 1034 C C . ARG A 1 131 ? -8.631 -14.119 23.160 1.00 82.00 131 ARG A C 1
ATOM 1036 O O . ARG A 1 131 ? -9.838 -14.074 23.360 1.00 82.00 131 ARG A O 1
ATOM 1043 N N . SER A 1 132 ? -7.939 -13.081 22.697 1.00 79.00 132 SER A N 1
ATOM 1044 C CA . SER A 1 132 ? -8.524 -11.754 22.522 1.00 79.00 132 SER A CA 1
ATOM 1045 C C . SER A 1 132 ? -9.331 -11.617 21.238 1.00 79.00 132 SER A C 1
ATOM 1047 O O . SER A 1 132 ? -10.216 -10.765 21.222 1.00 79.00 132 SER A O 1
ATOM 1049 N N . VAL A 1 133 ? -9.053 -12.434 20.215 1.00 86.56 133 VAL A N 1
ATOM 1050 C CA . VAL A 1 133 ? -9.701 -12.422 18.897 1.00 86.56 133 VAL A CA 1
ATOM 1051 C C . VAL A 1 133 ? -10.194 -13.816 18.522 1.00 86.56 133 VAL A C 1
ATOM 1053 O O . VAL A 1 133 ? -11.398 -14.011 18.401 1.00 86.56 133 VAL A O 1
ATOM 1056 N N . LEU A 1 134 ? -9.290 -14.787 18.365 1.00 89.31 134 LEU A N 1
ATOM 1057 C CA . LEU A 1 134 ? -9.600 -16.046 17.676 1.00 89.31 134 LEU A CA 1
ATOM 1058 C C . LEU A 1 134 ? -10.625 -16.914 18.426 1.00 89.31 134 LEU A C 1
ATOM 1060 O O . LEU A 1 134 ? -11.575 -17.399 17.813 1.00 89.31 134 LEU A O 1
ATOM 1064 N N . ASP A 1 135 ? -10.447 -17.096 19.734 1.00 86.31 135 ASP A N 1
ATOM 1065 C CA . ASP A 1 135 ? -11.307 -17.942 20.571 1.00 86.31 135 ASP A CA 1
ATOM 1066 C C . ASP A 1 135 ? -12.603 -17.218 20.964 1.00 86.31 135 ASP A C 1
ATOM 1068 O O . ASP A 1 135 ? -13.681 -17.818 20.952 1.00 86.31 135 ASP A O 1
ATOM 1072 N N . ALA A 1 136 ? -12.506 -15.921 21.285 1.00 80.69 136 ALA A N 1
ATOM 1073 C CA . ALA A 1 136 ? -13.652 -15.088 21.652 1.00 80.69 136 ALA A CA 1
ATOM 1074 C C . ALA A 1 136 ? -14.608 -14.862 20.469 1.00 80.69 136 ALA A C 1
ATOM 1076 O O . ALA A 1 136 ? -15.799 -14.636 20.662 1.00 80.69 136 ALA A O 1
ATOM 1077 N N . ARG A 1 137 ? -14.099 -14.929 19.230 1.00 84.06 137 ARG A N 1
ATOM 1078 C CA . ARG A 1 137 ? -14.858 -14.613 18.012 1.00 84.06 137 ARG A CA 1
ATOM 1079 C C . ARG A 1 137 ? -14.706 -15.727 16.984 1.00 84.06 137 ARG A C 1
ATOM 1081 O O . ARG A 1 137 ? -14.005 -15.565 15.986 1.00 84.06 137 ARG A O 1
ATOM 1088 N N . PRO A 1 138 ? -15.394 -16.863 17.191 1.00 83.12 138 PRO A N 1
ATOM 1089 C CA . PRO A 1 138 ? -15.280 -18.024 16.308 1.00 83.12 138 PRO A CA 1
ATOM 1090 C C . PRO A 1 138 ? -15.774 -17.758 14.877 1.00 83.12 138 PRO A C 1
ATOM 1092 O O . PRO A 1 138 ? -15.423 -18.510 13.978 1.00 83.12 138 PRO A O 1
ATOM 1095 N N . HIS A 1 139 ? -16.582 -16.713 14.665 1.00 85.69 139 HIS A N 1
ATOM 1096 C CA . HIS A 1 139 ? -17.083 -16.307 13.348 1.00 85.69 139 HIS A CA 1
ATOM 1097 C C . HIS A 1 139 ? -16.078 -15.455 12.554 1.00 85.69 139 HIS A C 1
ATOM 1099 O O . HIS A 1 139 ? -16.164 -15.406 11.332 1.00 85.69 139 HIS A O 1
ATOM 1105 N N . VAL A 1 140 ? -15.121 -14.798 13.220 1.00 91.06 140 VAL A N 1
ATOM 1106 C CA . VAL A 1 140 ? -14.106 -13.974 12.548 1.00 91.06 140 VAL A CA 1
ATOM 1107 C C . VAL A 1 140 ? -13.026 -14.878 11.975 1.00 91.06 140 VAL A C 1
ATOM 1109 O O . VAL A 1 140 ? -12.456 -15.690 12.702 1.00 91.06 140 VAL A O 1
ATOM 1112 N N . THR A 1 141 ? -12.700 -14.695 10.701 1.00 93.88 141 THR A N 1
ATOM 1113 C CA . THR A 1 141 ? -11.567 -15.321 10.015 1.00 93.88 141 THR A CA 1
ATOM 1114 C C . THR A 1 141 ? -10.304 -14.505 10.295 1.00 93.88 141 THR A C 1
ATOM 1116 O O . THR A 1 141 ? -10.161 -13.381 9.813 1.00 93.88 141 THR A O 1
ATOM 1119 N N . GLY A 1 142 ? -9.397 -15.041 11.110 1.00 93.94 142 GLY A N 1
ATOM 1120 C CA . GLY A 1 142 ? -8.143 -14.399 11.494 1.00 93.94 142 GLY A CA 1
ATOM 1121 C C . GLY A 1 142 ? -6.977 -14.912 10.659 1.00 93.94 142 GLY A C 1
ATOM 1122 O O . GLY A 1 142 ? -6.730 -16.111 10.640 1.00 93.94 142 GLY A O 1
ATOM 1123 N N . GLY A 1 143 ? -6.217 -14.036 10.010 1.00 94.50 143 GLY A N 1
ATOM 1124 C CA . GLY A 1 143 ? -5.107 -14.452 9.153 1.00 94.50 143 GLY A CA 1
ATOM 1125 C C . GLY A 1 143 ? -3.826 -13.653 9.308 1.00 94.50 143 GLY A C 1
ATOM 1126 O O . GLY A 1 143 ? -3.758 -12.632 9.999 1.00 94.50 143 GLY A O 1
ATOM 1127 N N . LEU A 1 144 ? -2.800 -14.153 8.625 1.00 95.06 144 LEU A N 1
ATOM 1128 C CA . LEU A 1 144 ? -1.494 -13.521 8.492 1.00 95.06 144 LEU A CA 1
ATOM 1129 C C . LEU A 1 144 ? -1.305 -13.061 7.047 1.00 95.06 144 LEU A C 1
ATOM 1131 O O . LEU A 1 144 ? -1.510 -13.842 6.118 1.00 95.06 144 LEU A O 1
ATOM 1135 N N . VAL A 1 145 ? -0.884 -11.813 6.854 1.00 93.12 145 VAL A N 1
ATOM 1136 C CA . VAL A 1 145 ? -0.517 -11.261 5.542 1.00 93.12 145 VAL A CA 1
ATOM 1137 C C . VAL A 1 145 ? 0.973 -10.956 5.568 1.00 93.12 145 VAL A C 1
ATOM 1139 O O . VAL A 1 145 ? 1.398 -9.927 6.090 1.00 93.12 145 VAL A O 1
ATOM 1142 N N . GLN A 1 146 ? 1.775 -11.865 5.020 1.00 89.38 146 GLN A N 1
ATOM 1143 C CA . GLN A 1 146 ? 3.224 -11.732 5.005 1.00 89.38 146 GLN A CA 1
ATOM 1144 C C . GLN A 1 146 ? 3.661 -10.634 4.032 1.00 89.38 146 GLN A C 1
ATOM 1146 O O . GLN A 1 146 ? 3.232 -10.590 2.875 1.00 89.38 146 GLN A O 1
ATOM 1151 N N . HIS A 1 147 ? 4.545 -9.756 4.506 1.00 79.06 147 HIS A N 1
ATOM 1152 C CA . HIS A 1 147 ? 5.135 -8.681 3.716 1.00 79.06 147 HIS A CA 1
ATOM 1153 C C . HIS A 1 147 ? 6.659 -8.801 3.590 1.00 79.06 147 HIS A C 1
ATOM 1155 O O . HIS A 1 147 ? 7.179 -8.552 2.504 1.00 79.06 147 HIS A O 1
ATOM 1161 N N . ALA A 1 148 ? 7.375 -9.133 4.666 1.00 71.75 148 ALA A N 1
ATOM 1162 C CA . ALA A 1 148 ? 8.821 -9.358 4.640 1.00 71.75 148 ALA A CA 1
ATOM 1163 C C . ALA A 1 148 ? 9.188 -10.826 4.324 1.00 71.75 148 ALA A C 1
ATOM 1165 O O . ALA A 1 148 ? 8.340 -11.717 4.408 1.00 71.75 148 ALA A O 1
ATOM 1166 N N . TYR A 1 149 ? 10.457 -11.079 3.976 1.00 68.38 149 TYR A N 1
ATOM 1167 C CA . TYR A 1 149 ? 11.026 -12.426 3.765 1.00 68.38 149 TYR A CA 1
ATOM 1168 C C . TYR A 1 149 ? 10.325 -13.255 2.672 1.00 68.38 149 TYR A C 1
ATOM 1170 O O . TYR A 1 149 ? 10.010 -14.431 2.844 1.00 68.38 149 TYR A O 1
ATOM 1178 N N . ILE A 1 150 ? 10.042 -12.615 1.537 1.00 65.44 150 ILE A N 1
ATOM 1179 C CA . ILE A 1 150 ? 9.432 -13.232 0.353 1.00 65.44 150 ILE A CA 1
ATOM 1180 C C . ILE A 1 150 ? 10.534 -13.457 -0.690 1.00 65.44 150 ILE A C 1
ATOM 1182 O O . ILE A 1 150 ? 11.376 -12.587 -0.890 1.00 65.44 150 ILE A O 1
ATOM 1186 N N . ALA A 1 151 ? 10.560 -14.632 -1.323 1.00 50.44 151 ALA A N 1
ATOM 1187 C CA . ALA A 1 151 ? 11.756 -15.161 -1.981 1.00 50.44 151 ALA A CA 1
ATOM 1188 C C . ALA A 1 151 ? 12.437 -14.272 -3.040 1.00 50.44 151 ALA A C 1
ATOM 1190 O O . ALA A 1 151 ? 11.800 -13.517 -3.768 1.00 50.44 151 ALA A O 1
ATOM 1191 N N . GLU A 1 152 ? 13.762 -14.474 -3.072 1.00 46.62 152 GLU A N 1
ATOM 1192 C CA . GLU A 1 152 ? 14.886 -13.696 -3.628 1.00 46.62 152 GLU A CA 1
ATOM 1193 C C . GLU A 1 152 ? 15.243 -12.360 -2.980 1.00 46.62 152 GLU A C 1
ATOM 1195 O O . GLU A 1 152 ? 16.102 -11.662 -3.497 1.00 46.62 152 GLU A O 1
ATOM 1200 N N . GLN A 1 153 ? 14.785 -12.143 -1.740 1.00 50.22 153 GLN A N 1
ATOM 1201 C CA . GLN A 1 153 ? 15.688 -11.882 -0.604 1.00 50.22 153 GLN A CA 1
ATOM 1202 C C . GLN A 1 153 ? 15.141 -12.612 0.646 1.00 50.22 153 GLN A C 1
ATOM 1204 O O . GLN A 1 153 ? 14.406 -12.034 1.436 1.00 50.22 153 GLN A O 1
ATOM 1209 N N . TYR A 1 154 ? 15.489 -13.901 0.808 1.00 51.84 154 TYR A N 1
ATOM 1210 C CA . TYR A 1 154 ? 15.165 -14.805 1.945 1.00 51.84 154 TYR A CA 1
ATOM 1211 C C . TYR A 1 154 ? 13.831 -15.571 1.914 1.00 51.84 154 TYR A C 1
ATOM 1213 O O . TYR A 1 154 ? 13.123 -15.639 2.912 1.00 51.84 154 TYR A O 1
ATOM 1221 N N . GLY A 1 155 ? 13.517 -16.242 0.804 1.00 53.75 155 GLY A N 1
ATOM 1222 C CA . GLY A 1 155 ? 12.490 -17.296 0.756 1.00 53.75 155 GLY A CA 1
ATOM 1223 C C . GLY A 1 155 ? 12.914 -18.518 1.565 1.00 53.75 155 GLY A C 1
ATOM 1224 O O . GLY A 1 155 ? 13.240 -19.562 1.007 1.00 53.75 155 GLY A O 1
ATOM 1225 N N . ASP A 1 156 ? 12.983 -18.342 2.874 1.00 67.69 156 ASP A N 1
ATOM 1226 C CA . ASP A 1 156 ? 13.546 -19.287 3.810 1.00 67.69 156 ASP A CA 1
ATOM 1227 C C . ASP A 1 156 ? 12.471 -20.300 4.209 1.00 67.69 156 ASP A C 1
ATOM 1229 O O . ASP A 1 156 ? 11.418 -19.950 4.751 1.00 67.69 156 ASP A O 1
ATOM 1233 N N . ALA A 1 157 ? 12.746 -21.579 3.948 1.00 80.69 157 ALA A N 1
ATOM 1234 C CA . ALA A 1 157 ? 11.899 -22.681 4.389 1.00 80.69 157 ALA A CA 1
ATOM 1235 C C . ALA A 1 157 ? 11.649 -22.644 5.907 1.00 80.69 157 ALA A C 1
ATOM 1237 O O . ALA A 1 157 ? 10.601 -23.099 6.366 1.00 80.69 157 ALA A O 1
ATOM 1238 N N . SER A 1 158 ? 12.565 -22.052 6.682 1.00 87.19 158 SER A N 1
ATOM 1239 C CA . SER A 1 158 ? 12.389 -21.825 8.114 1.00 87.19 158 SER A CA 1
ATOM 1240 C C . SER A 1 158 ? 11.207 -20.894 8.414 1.00 87.19 158 SER A C 1
ATOM 1242 O O . SER A 1 158 ? 10.407 -21.197 9.300 1.00 87.19 158 SER A O 1
ATOM 1244 N N . ILE A 1 159 ? 11.027 -19.815 7.643 1.00 88.75 159 ILE A N 1
ATOM 1245 C CA . ILE A 1 159 ? 9.932 -18.851 7.817 1.00 88.75 159 ILE A CA 1
ATOM 1246 C C . ILE A 1 159 ? 8.597 -19.503 7.458 1.00 88.75 159 ILE A C 1
ATOM 1248 O O . ILE A 1 159 ? 7.640 -19.411 8.229 1.00 88.75 159 ILE A O 1
ATOM 1252 N N . ALA A 1 160 ? 8.541 -20.234 6.340 1.00 90.25 160 ALA A N 1
ATOM 1253 C CA . ALA A 1 160 ? 7.344 -20.978 5.949 1.00 90.25 160 ALA A CA 1
ATOM 1254 C C . ALA A 1 160 ? 6.929 -21.994 7.031 1.00 90.25 160 ALA A C 1
ATOM 1256 O O . ALA A 1 160 ? 5.755 -22.059 7.404 1.00 90.25 160 ALA A O 1
ATOM 1257 N N . ALA A 1 161 ? 7.891 -22.733 7.594 1.00 92.00 161 ALA A N 1
ATOM 1258 C CA . ALA A 1 161 ? 7.643 -23.688 8.670 1.00 92.00 161 ALA A CA 1
ATOM 1259 C C . ALA A 1 161 ? 7.164 -23.012 9.969 1.00 92.00 161 ALA A C 1
ATOM 1261 O O . ALA A 1 161 ? 6.220 -23.500 10.599 1.00 92.00 161 ALA A O 1
ATOM 1262 N N . ARG A 1 162 ? 7.779 -21.885 10.358 1.00 93.19 162 ARG A N 1
ATOM 1263 C CA . ARG A 1 162 ? 7.419 -21.098 11.552 1.00 93.19 162 ARG A CA 1
ATOM 1264 C C . ARG A 1 162 ? 6.007 -20.525 11.448 1.00 93.19 162 ARG A C 1
ATOM 1266 O O . ARG A 1 162 ? 5.200 -20.721 12.356 1.00 93.19 162 ARG A O 1
ATOM 1273 N N . LEU A 1 163 ? 5.656 -19.919 10.314 1.00 94.12 163 LEU A N 1
ATOM 1274 C CA . LEU A 1 163 ? 4.301 -19.417 10.064 1.00 94.12 163 LEU A CA 1
ATOM 1275 C C . LEU A 1 163 ? 3.272 -20.558 10.030 1.00 94.12 163 LEU A C 1
ATOM 1277 O O . LEU A 1 163 ? 2.224 -20.479 10.671 1.00 94.12 163 LEU A O 1
ATOM 1281 N N . ALA A 1 164 ? 3.593 -21.682 9.383 1.00 93.94 164 ALA A N 1
ATOM 1282 C CA . ALA A 1 164 ? 2.726 -22.860 9.369 1.00 93.94 164 ALA A CA 1
ATOM 1283 C C . ALA A 1 164 ? 2.553 -23.532 10.746 1.00 93.94 164 ALA A C 1
ATOM 1285 O O . ALA A 1 164 ? 1.664 -24.371 10.918 1.00 93.94 164 ALA A O 1
ATOM 1286 N N . ALA A 1 165 ? 3.399 -23.219 11.733 1.00 95.56 165 ALA A N 1
ATOM 1287 C CA . ALA A 1 165 ? 3.227 -23.690 13.104 1.00 95.56 165 ALA A CA 1
ATOM 1288 C C . ALA A 1 165 ? 2.111 -22.927 13.836 1.00 95.56 165 ALA A C 1
ATOM 1290 O O . ALA A 1 165 ? 1.431 -23.521 14.681 1.00 95.56 165 ALA A O 1
ATOM 1291 N N . ILE A 1 166 ? 1.878 -21.659 13.483 1.00 95.75 166 ILE A N 1
ATOM 1292 C CA . ILE A 1 166 ? 0.872 -20.790 14.113 1.00 95.75 166 ILE A CA 1
ATOM 1293 C C . ILE A 1 166 ? -0.408 -20.603 13.284 1.00 95.75 166 ILE A C 1
ATOM 1295 O O . ILE A 1 166 ? -1.390 -20.064 13.796 1.00 95.75 166 ILE A O 1
ATOM 1299 N N . CYS A 1 167 ? -0.429 -21.097 12.046 1.00 95.94 167 CYS A N 1
ATOM 1300 C CA . CYS A 1 167 ? -1.614 -21.172 11.192 1.00 95.94 167 CYS A CA 1
ATOM 1301 C C . CYS A 1 167 ? -2.292 -22.550 11.239 1.00 95.94 167 CYS A C 1
ATOM 1303 O O . CYS A 1 167 ? -1.684 -23.583 11.532 1.00 95.94 167 CYS A O 1
ATOM 1305 N N . ASN A 1 168 ? -3.576 -22.564 10.898 1.00 92.12 168 ASN A N 1
ATOM 1306 C CA . ASN A 1 168 ? -4.269 -23.731 10.401 1.00 92.12 168 ASN A CA 1
ATOM 1307 C C . ASN A 1 168 ? -3.663 -24.079 9.038 1.00 92.12 168 ASN A C 1
ATOM 1309 O O . ASN A 1 168 ? -3.606 -23.250 8.132 1.00 92.12 168 ASN A O 1
ATOM 1313 N N . ARG A 1 169 ? -3.200 -25.318 8.901 1.00 92.00 169 ARG A N 1
ATOM 1314 C CA . ARG A 1 169 ? -2.500 -25.795 7.706 1.00 92.00 169 ARG A CA 1
ATOM 1315 C C . ARG A 1 169 ? -3.436 -26.065 6.530 1.00 92.00 169 ARG A C 1
ATOM 1317 O O . ARG A 1 169 ? -2.975 -26.491 5.484 1.00 92.00 169 ARG A O 1
ATOM 1324 N N . ARG A 1 170 ? -4.732 -25.782 6.659 1.00 91.19 170 ARG A N 1
ATOM 1325 C CA . ARG A 1 170 ? -5.709 -25.989 5.589 1.00 91.19 170 ARG A CA 1
ATOM 1326 C C . ARG A 1 170 ? -5.436 -25.142 4.343 1.00 91.19 170 ARG A C 1
ATOM 1328 O O . ARG A 1 170 ? -5.519 -25.663 3.237 1.00 91.19 170 ARG A O 1
ATOM 1335 N N . LEU A 1 171 ? -5.148 -23.846 4.496 1.00 92.00 171 LEU A N 1
ATOM 1336 C CA . LEU A 1 171 ? -5.119 -22.910 3.366 1.00 92.00 171 LEU A CA 1
ATOM 1337 C C . LEU A 1 171 ? -3.903 -21.982 3.387 1.00 92.00 171 LEU A C 1
ATOM 1339 O O . LEU A 1 171 ? -3.714 -21.190 4.311 1.00 92.00 171 LEU A O 1
ATOM 1343 N N . PHE A 1 172 ? -3.162 -22.015 2.284 1.00 94.88 172 PHE A N 1
ATOM 1344 C CA . PHE A 1 172 ? -2.171 -21.020 1.908 1.00 94.88 172 PHE A CA 1
ATOM 1345 C C . PHE A 1 172 ? -2.627 -20.287 0.637 1.00 94.88 172 PHE A C 1
ATOM 1347 O O . PHE A 1 172 ? -2.826 -20.903 -0.414 1.00 94.88 172 PHE A O 1
ATOM 1354 N N . VAL A 1 173 ? -2.784 -18.965 0.731 1.00 96.69 173 VAL A N 1
ATOM 1355 C CA . VAL A 1 173 ? -3.111 -18.091 -0.402 1.00 96.69 173 VAL A CA 1
ATOM 1356 C C . VAL A 1 173 ? -1.826 -17.462 -0.937 1.00 96.69 173 VAL A C 1
ATOM 1358 O O . VAL A 1 173 ? -1.139 -16.728 -0.228 1.00 96.69 173 VAL A O 1
ATOM 1361 N N . HIS A 1 174 ? -1.516 -17.726 -2.205 1.00 94.50 174 HIS A N 1
ATOM 1362 C CA . HIS A 1 174 ? -0.298 -17.251 -2.855 1.00 94.50 174 HIS A CA 1
ATOM 1363 C C . HIS A 1 174 ? -0.594 -16.103 -3.820 1.00 94.50 174 HIS A C 1
ATOM 1365 O O . HIS A 1 174 ? -1.155 -16.316 -4.892 1.00 94.50 174 HIS A O 1
ATOM 1371 N N . GLY A 1 175 ? -0.206 -14.882 -3.462 1.00 93.81 175 GLY A N 1
ATOM 1372 C CA . GLY A 1 175 ? -0.364 -13.719 -4.338 1.00 93.81 175 GLY A CA 1
ATOM 1373 C C . GLY A 1 175 ? 0.603 -13.739 -5.522 1.00 93.81 175 GLY A C 1
ATOM 1374 O O . GLY A 1 175 ? 1.811 -13.610 -5.326 1.00 93.81 175 GLY A O 1
ATOM 1375 N N . VAL A 1 176 ? 0.087 -13.845 -6.746 1.00 93.38 176 VAL A N 1
ATOM 1376 C CA . VAL A 1 176 ? 0.887 -13.926 -7.980 1.00 93.38 176 VAL A CA 1
ATOM 1377 C C . VAL A 1 176 ? 0.459 -12.871 -8.998 1.00 93.38 176 VAL A C 1
ATOM 1379 O O . VAL A 1 176 ? -0.654 -12.358 -8.951 1.00 93.38 176 VAL A O 1
ATOM 1382 N N . ARG A 1 177 ? 1.344 -12.501 -9.921 1.00 91.50 177 ARG A N 1
ATOM 1383 C CA . ARG A 1 177 ? 1.089 -11.507 -10.979 1.00 91.50 177 ARG A CA 1
ATOM 1384 C C . ARG A 1 177 ? 1.794 -11.954 -12.243 1.00 91.50 177 ARG A C 1
ATOM 1386 O O . ARG A 1 177 ? 2.731 -12.729 -12.144 1.00 91.50 177 ARG A O 1
ATOM 1393 N N . ASP A 1 178 ? 1.407 -11.392 -13.382 1.00 92.19 178 ASP A N 1
ATOM 1394 C CA . ASP A 1 178 ? 2.185 -11.537 -14.612 1.00 92.19 178 ASP A CA 1
ATOM 1395 C C . ASP A 1 178 ? 3.694 -11.294 -14.330 1.00 92.19 178 ASP A C 1
ATOM 1397 O O . ASP A 1 178 ? 4.050 -10.220 -13.816 1.00 92.19 178 ASP A O 1
ATOM 1401 N N . PRO A 1 179 ? 4.585 -12.263 -14.631 1.00 93.38 179 PRO A N 1
ATOM 1402 C CA . PRO A 1 179 ? 6.011 -12.154 -14.339 1.00 93.38 179 PRO A CA 1
ATOM 1403 C C . PRO A 1 179 ? 6.690 -10.988 -15.069 1.00 93.38 179 PRO A C 1
ATOM 1405 O O . PRO A 1 179 ? 7.593 -10.364 -14.506 1.00 93.38 179 PRO A O 1
ATOM 1408 N N . LEU A 1 180 ? 6.221 -10.619 -16.268 1.00 94.31 180 LEU A N 1
ATOM 1409 C CA . LEU A 1 180 ? 6.705 -9.438 -16.990 1.00 94.31 180 LEU A CA 1
ATOM 1410 C C . LEU A 1 180 ? 6.387 -8.165 -16.195 1.00 94.31 180 LEU A C 1
ATOM 1412 O O . LEU A 1 180 ? 7.229 -7.277 -16.041 1.00 94.31 180 LEU A O 1
ATOM 1416 N N . ALA A 1 181 ? 5.177 -8.092 -15.634 1.00 92.06 181 ALA A N 1
ATOM 1417 C CA . ALA A 1 181 ? 4.736 -6.958 -14.831 1.00 92.06 181 ALA A CA 1
ATOM 1418 C C . ALA A 1 181 ? 5.463 -6.875 -13.478 1.00 92.06 181 ALA A C 1
ATOM 1420 O O . ALA A 1 181 ? 5.692 -5.767 -12.981 1.00 92.06 181 ALA A O 1
ATOM 1421 N N . ILE A 1 182 ? 5.839 -8.012 -12.877 1.00 92.12 182 ILE A N 1
ATOM 1422 C CA . ILE A 1 182 ? 6.693 -8.029 -11.680 1.00 92.12 182 ILE A CA 1
ATOM 1423 C C . ILE A 1 182 ? 8.070 -7.470 -12.014 1.00 92.12 182 ILE A C 1
ATOM 1425 O O . ILE A 1 182 ? 8.494 -6.546 -11.328 1.00 92.12 182 ILE A O 1
ATOM 1429 N N . ALA A 1 183 ? 8.729 -7.951 -13.071 1.00 94.06 183 ALA A N 1
ATOM 1430 C CA . ALA A 1 183 ? 10.055 -7.470 -13.456 1.00 94.06 183 ALA A CA 1
ATOM 1431 C C . ALA A 1 183 ? 10.060 -5.951 -13.709 1.00 94.06 183 ALA A C 1
ATOM 1433 O O . ALA A 1 183 ? 10.854 -5.222 -13.113 1.00 94.06 183 ALA A O 1
ATOM 1434 N N . VAL A 1 184 ? 9.097 -5.437 -14.485 1.00 93.62 184 VAL A N 1
ATOM 1435 C CA . VAL A 1 184 ? 8.932 -3.986 -14.695 1.00 93.62 184 VAL A CA 1
ATOM 1436 C C . VAL A 1 184 ? 8.683 -3.255 -13.372 1.00 93.62 184 VAL A C 1
ATOM 1438 O O . VAL A 1 184 ? 9.297 -2.220 -13.101 1.00 93.62 184 VAL A O 1
ATOM 1441 N N . SER A 1 185 ? 7.798 -3.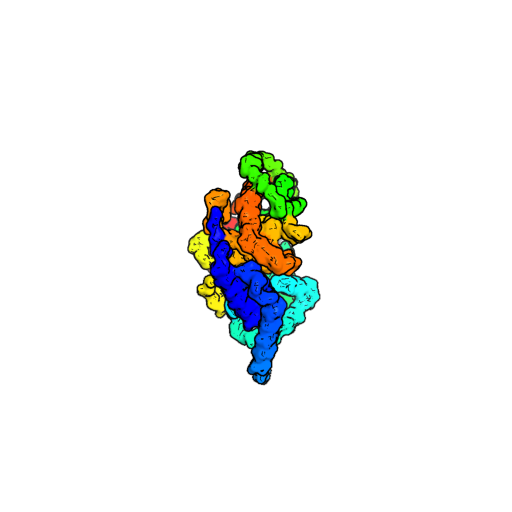782 -12.517 1.00 91.31 185 SER A N 1
ATOM 1442 C CA . SER A 1 185 ? 7.499 -3.159 -11.226 1.00 91.31 185 SER A CA 1
ATOM 1443 C C . SER A 1 185 ? 8.697 -3.153 -10.280 1.00 91.31 185 SER A C 1
ATOM 1445 O O . SER A 1 185 ? 8.801 -2.201 -9.506 1.00 91.31 185 SER A O 1
ATOM 1447 N N . THR A 1 186 ? 9.525 -4.195 -10.275 1.00 91.81 186 THR A N 1
ATOM 1448 C CA . THR A 1 186 ? 10.718 -4.297 -9.430 1.00 91.81 186 THR A CA 1
ATOM 1449 C C . THR A 1 186 ? 11.772 -3.321 -9.922 1.00 91.81 186 THR A C 1
ATOM 1451 O O . THR A 1 186 ? 12.197 -2.475 -9.143 1.00 91.81 186 THR A O 1
ATOM 1454 N N . TYR A 1 187 ? 12.084 -3.328 -11.223 1.00 93.50 187 TYR A N 1
ATOM 1455 C CA . TYR A 1 187 ? 13.044 -2.391 -11.810 1.00 93.50 187 TYR A CA 1
ATOM 1456 C C . TYR A 1 187 ? 12.665 -0.934 -11.505 1.00 93.50 187 TYR A C 1
ATOM 1458 O O . TYR A 1 187 ? 13.466 -0.173 -10.964 1.00 93.50 187 TYR A O 1
ATOM 1466 N N . ASN A 1 188 ? 11.415 -0.545 -11.788 1.00 91.94 188 ASN A N 1
ATOM 1467 C CA . ASN A 1 188 ? 10.954 0.823 -11.541 1.00 91.94 188 ASN A CA 1
ATOM 1468 C C . ASN A 1 188 ? 10.975 1.170 -10.050 1.00 91.94 188 ASN A C 1
ATOM 1470 O O . ASN A 1 188 ? 11.301 2.300 -9.685 1.00 91.94 188 ASN A O 1
ATOM 1474 N N . HIS A 1 189 ? 10.621 0.215 -9.186 1.00 89.81 189 HIS A N 1
ATOM 1475 C CA . HIS A 1 189 ? 10.633 0.448 -7.751 1.00 89.81 189 HIS A CA 1
ATOM 1476 C C . HIS A 1 189 ? 12.042 0.690 -7.229 1.00 89.81 189 HIS A C 1
ATOM 1478 O O . HIS A 1 189 ? 12.232 1.690 -6.545 1.00 89.81 189 HIS A O 1
ATOM 1484 N N . GLU A 1 190 ? 12.995 -0.176 -7.566 1.00 88.06 190 GLU A N 1
ATOM 1485 C CA . GLU A 1 190 ? 14.384 -0.080 -7.114 1.00 88.06 190 GLU A CA 1
ATOM 1486 C C . GLU A 1 190 ? 15.079 1.156 -7.682 1.00 88.06 190 GLU A C 1
ATOM 1488 O O . GLU A 1 190 ? 15.746 1.887 -6.944 1.00 88.06 190 GLU A O 1
ATOM 1493 N N . LEU A 1 191 ? 14.832 1.471 -8.958 1.00 88.88 191 LEU A N 1
ATOM 1494 C CA . LEU A 1 191 ? 15.312 2.704 -9.569 1.00 88.88 191 LEU A CA 1
ATOM 1495 C C . LEU A 1 191 ? 14.866 3.928 -8.764 1.00 88.88 191 LEU A C 1
ATOM 1497 O O . LEU A 1 191 ? 15.693 4.764 -8.411 1.00 88.88 191 LEU A O 1
ATOM 1501 N N . ILE A 1 192 ? 13.574 4.043 -8.447 1.00 88.00 192 ILE A N 1
ATOM 1502 C CA . ILE A 1 192 ? 13.057 5.199 -7.705 1.00 88.00 192 ILE A CA 1
ATOM 1503 C C . ILE A 1 192 ? 13.508 5.164 -6.238 1.00 88.00 192 ILE A C 1
ATOM 1505 O O . ILE A 1 192 ? 13.888 6.199 -5.689 1.00 88.00 192 ILE A O 1
ATOM 1509 N N . ALA A 1 193 ? 13.456 3.997 -5.595 1.00 84.31 193 ALA A N 1
ATOM 1510 C CA . ALA A 1 193 ? 13.709 3.834 -4.168 1.00 84.31 193 ALA A CA 1
ATOM 1511 C C . ALA A 1 193 ? 15.176 4.091 -3.805 1.00 84.31 193 ALA A C 1
ATOM 1513 O O . ALA A 1 193 ? 15.436 4.857 -2.880 1.00 84.31 193 ALA A O 1
ATOM 1514 N N . ARG A 1 194 ? 16.121 3.490 -4.539 1.00 78.31 194 ARG A N 1
ATOM 1515 C CA . ARG A 1 194 ? 17.556 3.561 -4.223 1.00 78.31 194 ARG A CA 1
ATOM 1516 C C . ARG A 1 194 ? 18.277 4.695 -4.947 1.00 78.31 194 ARG A C 1
ATOM 1518 O O . ARG A 1 194 ? 19.221 5.252 -4.398 1.00 78.31 194 ARG A O 1
ATOM 1525 N N . HIS A 1 195 ? 17.831 5.067 -6.149 1.00 74.25 195 HIS A N 1
ATOM 1526 C CA . HIS A 1 195 ? 18.572 6.010 -6.997 1.00 74.25 195 HIS A CA 1
ATOM 1527 C C . HIS A 1 195 ? 17.805 7.298 -7.298 1.00 74.25 195 HIS A C 1
ATOM 1529 O O . HIS A 1 195 ? 18.412 8.357 -7.361 1.00 74.25 195 HIS A O 1
ATOM 1535 N N . GLY A 1 196 ? 16.478 7.244 -7.420 1.00 69.31 196 GLY A N 1
ATOM 1536 C CA . GLY A 1 196 ? 15.607 8.399 -7.666 1.00 69.31 196 GLY A CA 1
ATOM 1537 C C . GLY A 1 196 ? 15.222 9.189 -6.412 1.00 69.31 196 GLY A C 1
ATOM 1538 O O . GLY A 1 196 ? 14.255 9.947 -6.450 1.00 69.31 196 GLY A O 1
ATOM 1539 N N . GLY A 1 197 ? 15.929 8.979 -5.297 1.00 75.19 197 GLY A N 1
ATOM 1540 C CA . GLY A 1 197 ? 15.703 9.691 -4.040 1.00 75.19 197 GLY A CA 1
ATOM 1541 C C . GLY A 1 197 ? 14.441 9.285 -3.283 1.00 75.19 197 GLY A C 1
ATOM 1542 O O . GLY A 1 197 ? 13.802 10.133 -2.662 1.00 75.19 197 GLY A O 1
ATOM 1543 N N . ALA A 1 198 ? 14.080 8.001 -3.332 1.00 83.94 198 ALA A N 1
ATOM 1544 C CA . ALA A 1 198 ? 13.038 7.402 -2.502 1.00 83.94 198 ALA A CA 1
ATOM 1545 C C . ALA A 1 198 ? 11.683 8.121 -2.588 1.00 83.94 198 ALA A C 1
ATOM 1547 O O . ALA A 1 198 ? 11.104 8.475 -1.569 1.00 83.94 198 ALA A O 1
ATOM 1548 N N . TYR A 1 199 ? 11.186 8.336 -3.812 1.00 87.25 199 TYR A N 1
ATOM 1549 C CA . TYR A 1 199 ? 9.909 9.018 -4.090 1.00 87.25 199 TYR A CA 1
ATOM 1550 C C . TYR A 1 199 ? 9.807 10.427 -3.468 1.00 87.25 199 TYR A C 1
ATOM 1552 O O . TYR A 1 199 ? 8.709 10.883 -3.153 1.00 87.25 199 TYR A O 1
ATOM 1560 N N . ARG A 1 200 ? 10.923 11.147 -3.303 1.00 89.19 200 ARG A N 1
ATOM 1561 C CA . ARG A 1 200 ? 10.926 12.536 -2.818 1.00 89.19 200 ARG A CA 1
ATOM 1562 C C . ARG A 1 200 ? 11.131 13.522 -3.961 1.00 89.19 200 ARG A C 1
ATOM 1564 O O . ARG A 1 200 ? 12.072 13.392 -4.738 1.00 89.19 200 ARG A O 1
ATOM 1571 N N . PHE A 1 201 ? 10.306 14.563 -4.020 1.00 88.69 201 PHE A N 1
ATOM 1572 C CA . PHE A 1 201 ? 10.457 15.655 -4.980 1.00 88.69 201 PHE A CA 1
ATOM 1573 C C . PHE A 1 201 ? 11.767 16.415 -4.785 1.00 88.69 201 PHE A C 1
ATOM 1575 O O . PHE A 1 201 ? 12.404 16.775 -5.768 1.00 88.69 201 PHE A O 1
ATOM 1582 N N . LEU A 1 202 ? 12.223 16.579 -3.540 1.00 86.56 202 LEU A N 1
ATOM 1583 C CA . LEU A 1 202 ? 13.458 17.310 -3.234 1.00 86.56 202 LEU A CA 1
ATOM 1584 C C . LEU A 1 202 ? 14.704 16.671 -3.866 1.00 86.56 202 LEU A C 1
ATOM 1586 O O . LEU A 1 202 ? 15.689 17.358 -4.112 1.00 86.56 202 LEU A O 1
ATOM 1590 N N . ALA A 1 203 ? 14.657 15.368 -4.158 1.00 81.31 203 ALA A N 1
ATOM 1591 C CA . ALA A 1 203 ? 15.763 14.663 -4.795 1.00 81.31 203 ALA A CA 1
ATOM 1592 C C . ALA A 1 203 ? 15.947 15.008 -6.281 1.00 81.31 203 ALA A C 1
ATOM 1594 O O . ALA A 1 203 ? 17.007 14.740 -6.840 1.00 81.31 203 ALA A O 1
ATOM 1595 N N . VAL A 1 204 ? 14.921 15.568 -6.925 1.00 78.69 204 VAL A N 1
ATOM 1596 C CA . VAL A 1 204 ? 14.918 15.890 -8.363 1.00 78.69 204 VAL A CA 1
ATOM 1597 C C . VAL A 1 204 ? 14.696 17.377 -8.630 1.00 78.69 204 VAL A C 1
ATOM 1599 O O . VAL A 1 204 ? 15.220 17.914 -9.600 1.00 78.69 204 VAL A O 1
ATOM 1602 N N . ASP A 1 205 ? 13.953 18.053 -7.760 1.00 80.56 205 ASP A N 1
ATOM 1603 C CA . ASP A 1 205 ? 13.693 19.483 -7.799 1.00 80.56 205 ASP A CA 1
ATOM 1604 C C . ASP A 1 205 ? 14.110 20.072 -6.457 1.00 80.56 205 ASP A C 1
ATOM 1606 O O . ASP A 1 205 ? 13.322 20.108 -5.513 1.00 80.56 205 ASP A O 1
ATOM 1610 N N . GLU A 1 206 ? 15.349 20.572 -6.374 1.00 80.50 206 GLU A N 1
ATOM 1611 C CA . GLU A 1 206 ? 15.846 21.247 -5.170 1.00 80.50 206 GLU A CA 1
ATOM 1612 C C . GLU A 1 206 ? 14.854 22.315 -4.711 1.00 80.50 206 GLU A C 1
ATOM 1614 O O . GLU A 1 206 ? 14.643 22.519 -3.525 1.00 80.50 206 GLU A O 1
ATOM 1619 N N . LYS A 1 207 ? 14.200 22.969 -5.663 1.00 79.62 207 LYS A N 1
ATOM 1620 C CA . LYS A 1 207 ? 13.414 24.181 -5.522 1.00 79.62 207 LYS A CA 1
ATOM 1621 C C . LYS A 1 207 ? 12.016 23.909 -4.960 1.00 79.62 207 LYS A C 1
ATOM 1623 O O . LYS A 1 207 ? 11.347 24.869 -4.567 1.00 79.62 207 LYS A O 1
ATOM 1628 N N . THR A 1 208 ? 11.610 22.647 -4.879 1.00 86.44 208 THR A N 1
ATOM 1629 C CA . THR A 1 208 ? 10.326 22.211 -4.333 1.00 86.44 208 THR A CA 1
ATOM 1630 C C . THR A 1 208 ? 10.061 22.758 -2.924 1.00 86.44 208 THR A C 1
ATOM 1632 O O . THR A 1 208 ? 10.984 22.887 -2.123 1.00 86.44 208 THR A O 1
ATOM 1635 N N . GLY A 1 209 ? 8.806 23.065 -2.599 1.00 85.50 209 GLY A N 1
ATOM 1636 C CA . GLY A 1 209 ? 8.364 23.418 -1.244 1.00 85.50 209 GLY A CA 1
ATOM 1637 C C . GLY A 1 209 ? 8.280 22.226 -0.280 1.00 85.50 209 GLY A C 1
ATOM 1638 O O . GLY A 1 209 ? 8.167 22.423 0.929 1.00 85.50 209 GLY A O 1
ATOM 1639 N N . PHE A 1 210 ? 8.345 20.993 -0.785 1.00 90.69 210 PHE A N 1
ATOM 1640 C CA . PHE A 1 210 ? 8.252 19.775 0.021 1.00 90.69 210 PHE A CA 1
ATOM 1641 C C . PHE A 1 210 ? 9.565 19.459 0.750 1.00 90.69 210 PHE A C 1
ATOM 1643 O O . PHE A 1 210 ? 10.652 19.595 0.192 1.00 90.69 210 PHE A O 1
ATOM 1650 N N . GLY A 1 211 ? 9.473 19.028 2.014 1.00 83.75 211 GLY A N 1
ATOM 1651 C CA . GLY A 1 211 ? 10.649 18.702 2.835 1.00 83.75 211 GLY A CA 1
ATOM 1652 C C . GLY A 1 211 ? 11.567 19.892 3.157 1.00 83.75 211 GLY A C 1
ATOM 1653 O O . GLY A 1 211 ? 12.712 19.684 3.553 1.00 83.75 211 GLY A O 1
ATOM 1654 N N . ARG A 1 212 ? 11.089 21.131 2.977 1.00 85.31 212 ARG A N 1
ATOM 1655 C CA . ARG A 1 212 ? 11.819 22.372 3.285 1.00 85.31 212 ARG A CA 1
ATOM 1656 C C . ARG A 1 212 ? 11.457 22.939 4.663 1.00 85.31 212 ARG A C 1
ATOM 1658 O O . ARG A 1 212 ? 10.681 22.346 5.411 1.00 85.31 212 ARG A O 1
ATOM 1665 N N . ALA A 1 213 ? 12.057 24.082 5.006 1.00 83.19 213 ALA A N 1
ATOM 1666 C CA . ALA A 1 213 ? 11.755 24.821 6.229 1.00 83.19 213 ALA A CA 1
ATOM 1667 C C . ALA A 1 213 ? 10.249 25.145 6.344 1.00 83.19 213 ALA A C 1
ATOM 1669 O O . ALA A 1 213 ? 9.608 25.360 5.310 1.00 83.19 213 ALA A O 1
ATOM 1670 N N . PRO A 1 214 ? 9.693 25.196 7.570 1.00 85.88 214 PRO A N 1
ATOM 1671 C CA . PRO A 1 214 ? 8.266 25.410 7.773 1.00 85.88 214 PRO A CA 1
ATOM 1672 C C . PRO A 1 214 ? 7.753 26.713 7.153 1.00 85.88 214 PRO A C 1
ATOM 1674 O O . PRO A 1 214 ? 8.357 27.774 7.314 1.00 85.88 214 PRO A O 1
ATOM 1677 N N . LEU A 1 215 ? 6.610 26.633 6.472 1.00 87.00 215 LEU A N 1
ATOM 1678 C CA . LEU A 1 215 ? 5.853 27.798 6.018 1.00 87.00 215 LEU A CA 1
ATOM 1679 C C . LEU A 1 215 ? 4.951 28.304 7.146 1.00 87.00 215 LEU A C 1
ATOM 1681 O O . LEU A 1 215 ? 4.126 27.559 7.665 1.00 87.00 215 LEU A O 1
ATOM 1685 N N . ASP A 1 216 ? 5.085 29.577 7.501 1.00 86.69 216 ASP A N 1
ATOM 1686 C CA . ASP A 1 216 ? 4.255 30.227 8.517 1.00 86.69 216 ASP A CA 1
ATOM 1687 C C . ASP A 1 216 ? 2.834 30.486 7.976 1.00 86.69 216 ASP A C 1
ATOM 1689 O O . ASP A 1 216 ? 2.641 31.320 7.085 1.00 86.69 216 ASP A O 1
ATOM 1693 N N . LEU A 1 217 ? 1.847 29.760 8.508 1.00 85.25 217 LEU A N 1
ATOM 1694 C CA . LEU A 1 217 ? 0.429 29.900 8.176 1.00 85.25 217 LEU A CA 1
ATOM 1695 C C . LEU A 1 217 ? -0.191 31.166 8.773 1.00 85.25 217 LEU A C 1
ATOM 1697 O O . LEU A 1 217 ? -1.273 31.565 8.341 1.00 85.25 217 LEU A O 1
ATOM 1701 N N . ASP A 1 218 ? 0.423 31.802 9.769 1.00 81.75 218 ASP A N 1
ATOM 1702 C CA . ASP A 1 218 ? -0.082 33.060 10.338 1.00 81.75 218 ASP A CA 1
ATOM 1703 C C . ASP A 1 218 ? 0.226 34.252 9.421 1.00 81.75 218 ASP A C 1
ATOM 1705 O O . ASP A 1 218 ? -0.366 35.328 9.541 1.00 81.75 218 ASP A O 1
ATOM 1709 N N . ARG A 1 219 ? 1.108 34.057 8.435 1.00 78.06 219 ARG A N 1
ATOM 1710 C CA . ARG A 1 219 ? 1.423 35.051 7.410 1.00 78.06 219 ARG A CA 1
ATOM 1711 C C . ARG A 1 219 ? 0.632 34.798 6.139 1.00 78.06 219 ARG A C 1
ATOM 1713 O O . ARG A 1 219 ? 0.445 33.671 5.695 1.00 78.06 219 ARG A O 1
ATOM 1720 N N . ARG A 1 220 ? 0.246 35.886 5.468 1.00 68.06 220 ARG A N 1
ATOM 1721 C CA . ARG A 1 220 ? -0.358 35.813 4.133 1.00 68.06 220 ARG A CA 1
ATOM 1722 C C . ARG A 1 220 ? 0.671 35.261 3.141 1.00 68.06 220 ARG A C 1
ATOM 1724 O O . ARG A 1 220 ? 1.609 35.965 2.758 1.00 68.06 220 ARG A O 1
ATOM 1731 N N . TRP A 1 221 ? 0.493 34.019 2.705 1.00 66.75 221 TRP A N 1
ATOM 1732 C CA . TRP A 1 221 ? 1.316 33.417 1.661 1.00 66.75 221 TRP A CA 1
ATOM 1733 C C . TRP A 1 221 ? 0.931 34.003 0.296 1.00 66.75 221 TRP A C 1
ATOM 1735 O O . TRP A 1 221 ? -0.237 34.091 -0.069 1.00 66.75 221 TRP A O 1
ATOM 1745 N N . ARG A 1 222 ? 1.921 34.433 -0.492 1.00 56.78 222 ARG A N 1
ATOM 1746 C CA . ARG A 1 222 ? 1.720 34.793 -1.904 1.00 56.78 222 ARG A CA 1
ATOM 1747 C C . ARG A 1 222 ? 2.427 33.771 -2.775 1.00 56.78 222 ARG A C 1
ATOM 1749 O O . ARG A 1 222 ? 3.576 33.978 -3.162 1.00 56.78 222 ARG A O 1
ATOM 1756 N N . PHE A 1 223 ? 1.736 32.687 -3.103 1.00 54.81 223 PHE A N 1
ATOM 1757 C CA . PHE A 1 223 ? 2.198 31.783 -4.150 1.00 54.81 223 PHE A CA 1
ATOM 1758 C C . PHE A 1 223 ? 1.896 32.412 -5.512 1.00 54.81 223 PHE A C 1
ATOM 1760 O O . PHE A 1 223 ? 0.772 32.840 -5.764 1.00 54.81 223 PHE A O 1
ATOM 1767 N N . ARG A 1 224 ? 2.898 32.546 -6.390 1.00 54.31 224 ARG A N 1
ATOM 1768 C CA . ARG A 1 224 ? 2.703 33.099 -7.741 1.00 54.31 224 ARG A CA 1
ATOM 1769 C C . ARG A 1 224 ? 2.591 31.943 -8.745 1.00 54.31 224 ARG A C 1
ATOM 1771 O O . ARG A 1 224 ? 3.611 31.345 -9.070 1.00 54.31 224 ARG A O 1
ATOM 1778 N N . PRO A 1 225 ? 1.414 31.655 -9.331 1.00 47.03 225 PRO A N 1
ATOM 1779 C CA . PRO A 1 225 ? 1.246 30.541 -10.277 1.00 47.03 225 PRO A CA 1
ATOM 1780 C C . PRO A 1 225 ? 2.196 30.601 -11.487 1.00 47.03 225 PRO A C 1
ATOM 1782 O O . PRO A 1 225 ? 2.648 29.575 -11.994 1.00 47.03 225 PRO A O 1
ATOM 1785 N N . ARG A 1 226 ? 2.580 31.814 -11.917 1.00 44.25 226 ARG A N 1
ATOM 1786 C CA . ARG A 1 226 ? 3.530 32.040 -13.022 1.00 44.25 226 ARG A CA 1
ATOM 1787 C C . ARG A 1 226 ? 4.927 31.450 -12.777 1.00 44.25 226 ARG A C 1
ATOM 1789 O O . ARG A 1 226 ? 5.582 31.076 -13.744 1.00 44.25 226 ARG A O 1
ATOM 1796 N N . THR A 1 227 ? 5.389 31.326 -11.528 1.00 52.56 227 THR A N 1
ATOM 1797 C CA . THR A 1 227 ? 6.694 30.699 -11.235 1.00 52.56 227 THR A CA 1
ATOM 1798 C C . THR A 1 227 ? 6.650 29.169 -11.297 1.00 52.56 227 THR A C 1
ATOM 1800 O O . THR A 1 227 ? 7.698 28.555 -11.478 1.00 52.56 227 THR A O 1
ATOM 1803 N N . LEU A 1 228 ? 5.462 28.558 -11.210 1.00 52.69 228 LEU A N 1
ATOM 1804 C CA . LEU A 1 228 ? 5.275 27.101 -11.219 1.00 52.69 228 LEU A CA 1
ATOM 1805 C C . LEU A 1 228 ? 5.212 26.508 -12.625 1.00 52.69 228 LEU A C 1
ATOM 1807 O O . LEU A 1 228 ? 5.906 25.535 -12.914 1.00 52.69 228 LEU A O 1
ATOM 1811 N N . LEU A 1 229 ? 4.455 27.138 -13.530 1.00 48.75 229 LEU A N 1
ATOM 1812 C CA . LEU A 1 229 ? 4.406 26.735 -14.943 1.00 48.75 229 LEU A CA 1
ATOM 1813 C C . LEU A 1 229 ? 5.802 26.795 -15.588 1.00 48.75 229 LEU A C 1
ATOM 1815 O O . LEU A 1 229 ? 6.182 25.917 -16.361 1.00 48.75 229 LEU A O 1
ATOM 1819 N N . GLY A 1 230 ? 6.611 27.784 -15.193 1.00 51.69 230 GLY A N 1
ATOM 1820 C CA . GLY A 1 230 ? 8.011 27.906 -15.598 1.00 51.69 230 GLY A CA 1
ATOM 1821 C C . GLY A 1 230 ? 8.978 26.934 -14.907 1.00 51.69 230 GLY A C 1
ATOM 1822 O O . GLY A 1 230 ? 10.145 26.920 -15.278 1.00 51.69 230 GLY A O 1
ATOM 1823 N N . ARG A 1 231 ? 8.558 26.159 -13.894 1.00 55.59 231 ARG A N 1
ATOM 1824 C CA . ARG A 1 231 ? 9.343 25.054 -13.301 1.00 55.59 231 ARG A CA 1
ATOM 1825 C C . ARG A 1 231 ? 9.015 23.717 -13.952 1.00 55.59 231 ARG A C 1
ATOM 1827 O O . ARG A 1 231 ? 9.936 22.973 -14.274 1.00 55.59 231 ARG A O 1
ATOM 1834 N N . ALA A 1 232 ? 7.733 23.450 -14.197 1.00 51.41 232 ALA A N 1
ATOM 1835 C CA . ALA A 1 232 ? 7.278 22.238 -14.883 1.00 51.41 232 ALA A CA 1
ATOM 1836 C C . ALA A 1 232 ? 7.875 22.105 -16.298 1.00 51.41 232 ALA A C 1
ATOM 1838 O O . ALA A 1 232 ? 8.102 21.002 -16.779 1.00 51.41 232 ALA A O 1
ATOM 1839 N N . THR A 1 233 ? 8.169 23.237 -16.944 1.00 50.66 233 THR A N 1
ATOM 1840 C CA . THR A 1 233 ? 8.700 23.323 -18.315 1.00 50.66 233 THR A CA 1
ATOM 1841 C C . THR A 1 233 ? 10.224 23.479 -18.400 1.00 50.66 233 THR A C 1
ATOM 1843 O O . THR A 1 233 ? 10.777 23.508 -19.499 1.00 50.66 233 THR A O 1
ATOM 1846 N N . ARG A 1 234 ? 10.938 23.580 -17.267 1.00 58.16 234 ARG A N 1
ATOM 1847 C CA . ARG A 1 234 ? 12.410 23.631 -17.274 1.00 58.16 234 ARG A CA 1
ATOM 1848 C C . ARG A 1 234 ? 12.988 22.268 -17.634 1.00 58.16 234 ARG A C 1
ATOM 1850 O O . ARG A 1 234 ? 12.473 21.235 -17.219 1.00 58.16 234 ARG A O 1
ATOM 1857 N N . ARG A 1 235 ? 14.118 22.274 -18.349 1.00 51.94 235 ARG A N 1
ATOM 1858 C CA . ARG A 1 235 ? 14.971 21.086 -18.445 1.00 51.94 235 ARG A CA 1
ATOM 1859 C C . ARG A 1 235 ? 15.494 20.762 -17.051 1.00 51.94 235 ARG A C 1
ATOM 1861 O O . ARG A 1 235 ? 16.312 21.503 -16.511 1.00 51.94 235 ARG A O 1
ATOM 1868 N N . HIS A 1 236 ? 15.015 19.661 -16.496 1.00 58.47 236 HIS A N 1
ATOM 1869 C CA . HIS A 1 236 ? 15.582 19.067 -15.296 1.00 58.47 236 HIS A CA 1
ATOM 1870 C C . HIS A 1 236 ? 16.801 18.249 -15.700 1.00 58.47 236 HIS A C 1
ATOM 1872 O O . HIS A 1 236 ? 16.765 17.532 -16.707 1.00 58.47 236 HIS A O 1
ATOM 1878 N N . ALA A 1 237 ? 17.898 18.405 -14.957 1.00 56.47 237 ALA A N 1
ATOM 1879 C CA . ALA A 1 237 ? 19.055 17.550 -15.152 1.00 56.47 237 ALA A CA 1
ATOM 1880 C C . ALA A 1 237 ? 18.589 16.110 -14.918 1.00 56.47 237 ALA A C 1
ATOM 1882 O O . ALA A 1 237 ? 17.907 15.841 -13.925 1.00 56.47 237 ALA A O 1
ATOM 1883 N N . PRO A 1 238 ? 18.880 15.187 -15.836 1.00 61.69 238 PRO A N 1
ATOM 1884 C CA . PRO A 1 238 ? 18.456 13.828 -15.622 1.00 61.69 238 PRO A CA 1
ATOM 1885 C C . PRO A 1 238 ? 19.104 13.220 -14.396 1.00 61.69 238 PRO A C 1
ATOM 1887 O O . PRO A 1 238 ? 20.235 13.574 -14.064 1.00 61.69 238 PRO A O 1
ATOM 1890 N N . LEU A 1 239 ? 18.432 12.235 -13.803 1.00 68.12 239 LEU A N 1
ATOM 1891 C CA . LEU A 1 239 ? 19.039 11.449 -12.743 1.00 68.12 239 LEU A CA 1
ATOM 1892 C C . LEU A 1 239 ? 20.353 10.824 -13.263 1.00 68.12 239 LEU A C 1
ATOM 1894 O O . LEU A 1 239 ? 20.309 10.081 -14.253 1.00 68.12 239 LEU A O 1
ATOM 1898 N N . PRO A 1 240 ? 21.515 11.121 -12.650 1.00 66.56 240 PRO A N 1
ATOM 1899 C CA . PRO A 1 240 ? 22.784 10.546 -13.067 1.00 66.56 240 PRO A CA 1
ATOM 1900 C C . PRO A 1 240 ? 22.817 9.075 -12.645 1.00 66.56 240 PRO A C 1
ATOM 1902 O O . PRO A 1 240 ? 23.226 8.726 -11.541 1.00 66.56 240 PRO A O 1
ATOM 1905 N N . LEU A 1 241 ? 22.338 8.199 -13.527 1.00 75.75 241 LEU A N 1
ATOM 1906 C CA . LEU A 1 241 ? 22.348 6.759 -13.313 1.00 75.75 241 LEU A CA 1
ATOM 1907 C C . LEU A 1 241 ? 23.494 6.134 -14.109 1.00 75.75 241 LEU A C 1
ATOM 1909 O O . LEU A 1 241 ? 23.443 6.074 -15.338 1.00 75.75 241 LEU A O 1
ATOM 1913 N N . ALA A 1 242 ? 24.524 5.670 -13.402 1.00 81.75 242 ALA A N 1
ATOM 1914 C CA . ALA A 1 242 ? 25.609 4.903 -14.002 1.00 81.75 242 ALA A CA 1
ATOM 1915 C C . ALA A 1 242 ? 25.078 3.590 -14.604 1.00 81.75 242 ALA A C 1
ATOM 1917 O O . ALA A 1 242 ? 24.186 2.963 -14.029 1.00 81.75 242 ALA A O 1
ATOM 1918 N N . ALA A 1 243 ? 25.657 3.155 -15.728 1.00 84.19 243 ALA A N 1
ATOM 1919 C CA . ALA A 1 243 ? 25.263 1.915 -16.403 1.00 84.19 243 ALA A CA 1
ATOM 1920 C C . ALA A 1 243 ? 25.307 0.705 -15.453 1.00 84.19 243 ALA A C 1
ATOM 1922 O O . ALA A 1 243 ? 24.311 0.007 -15.320 1.00 84.19 243 ALA A O 1
ATOM 1923 N N . ALA A 1 244 ? 26.381 0.565 -14.668 1.00 84.75 244 ALA A N 1
ATOM 1924 C CA . ALA A 1 244 ? 26.522 -0.516 -13.691 1.00 84.75 244 ALA A CA 1
ATOM 1925 C C . ALA A 1 244 ? 25.378 -0.575 -12.657 1.00 84.75 244 ALA A C 1
ATOM 1927 O O . ALA A 1 244 ? 24.959 -1.658 -12.259 1.00 84.75 244 ALA A O 1
ATOM 1928 N N . HIS A 1 245 ? 24.836 0.575 -12.233 1.00 84.31 245 HIS A N 1
ATOM 1929 C CA . HIS A 1 245 ? 23.683 0.596 -11.326 1.00 84.31 245 HIS A CA 1
ATOM 1930 C C . HIS A 1 245 ? 22.409 0.140 -12.031 1.00 84.31 245 HIS A C 1
ATOM 1932 O O . HIS A 1 245 ? 21.634 -0.622 -11.462 1.00 84.31 245 HIS A O 1
ATOM 1938 N N . ARG A 1 246 ? 22.193 0.582 -13.275 1.00 85.31 246 ARG A N 1
ATOM 1939 C CA . ARG A 1 246 ? 21.065 0.115 -14.087 1.00 85.31 246 ARG A CA 1
ATOM 1940 C C . ARG A 1 246 ? 21.118 -1.400 -14.273 1.00 85.31 246 ARG A C 1
ATOM 1942 O O . ARG A 1 246 ? 20.086 -2.045 -14.114 1.00 85.31 246 ARG A O 1
ATOM 1949 N N . ASP A 1 247 ? 22.294 -1.939 -14.568 1.00 89.25 247 ASP A N 1
ATOM 1950 C CA . ASP A 1 247 ? 22.485 -3.369 -14.801 1.00 89.25 247 ASP A CA 1
ATOM 1951 C C . ASP A 1 247 ? 22.222 -4.178 -13.528 1.00 89.25 247 ASP A C 1
ATOM 1953 O O . ASP A 1 247 ? 21.517 -5.178 -13.585 1.00 89.25 247 ASP A O 1
ATOM 1957 N N . ALA A 1 248 ? 22.683 -3.707 -12.363 1.00 88.94 248 ALA A N 1
ATOM 1958 C CA . ALA A 1 248 ? 22.399 -4.352 -11.079 1.00 88.94 248 ALA A CA 1
ATOM 1959 C C . ALA A 1 248 ? 20.899 -4.342 -10.723 1.00 88.94 248 ALA A C 1
ATOM 1961 O O . ALA A 1 248 ? 20.359 -5.346 -10.265 1.00 88.94 248 ALA A O 1
ATOM 1962 N N . ILE A 1 249 ? 20.202 -3.226 -10.962 1.00 90.62 249 ILE A N 1
ATOM 1963 C CA . ILE A 1 249 ? 18.747 -3.147 -10.747 1.00 90.62 249 ILE A CA 1
ATOM 1964 C C . ILE A 1 249 ? 18.011 -4.094 -11.696 1.00 90.62 249 ILE A C 1
ATOM 1966 O O . ILE A 1 249 ? 17.040 -4.744 -11.309 1.00 90.62 249 ILE A O 1
ATOM 1970 N N . LEU A 1 250 ? 18.448 -4.147 -12.956 1.00 92.19 250 LEU A N 1
ATOM 1971 C CA . LEU A 1 250 ? 17.875 -5.039 -13.952 1.00 92.19 250 LEU A CA 1
ATOM 1972 C C . LEU A 1 250 ? 18.106 -6.504 -13.568 1.00 92.19 250 LEU A C 1
ATOM 1974 O O . LEU A 1 250 ? 17.176 -7.299 -13.656 1.00 92.19 250 LEU A O 1
ATOM 1978 N N . ASP A 1 251 ? 19.297 -6.843 -13.085 1.00 90.19 251 ASP A N 1
ATOM 1979 C CA . ASP A 1 251 ? 19.638 -8.172 -12.585 1.00 90.19 251 ASP A CA 1
ATOM 1980 C C . ASP A 1 251 ? 18.660 -8.639 -11.489 1.00 90.19 251 ASP A C 1
ATOM 1982 O O . ASP A 1 251 ? 18.026 -9.691 -11.628 1.00 90.19 251 ASP A O 1
ATOM 1986 N N . GLU A 1 252 ? 18.443 -7.798 -10.470 1.00 89.56 252 GLU A N 1
ATOM 1987 C CA . GLU A 1 252 ? 17.482 -8.033 -9.381 1.00 89.56 252 GLU A CA 1
ATOM 1988 C C . GLU A 1 252 ? 16.043 -8.162 -9.920 1.00 89.56 252 GLU A C 1
ATOM 1990 O O . GLU A 1 252 ? 15.302 -9.089 -9.580 1.00 89.56 252 GLU A O 1
ATOM 1995 N N . ALA A 1 253 ? 15.646 -7.267 -10.828 1.00 93.06 253 ALA A N 1
ATOM 1996 C CA . ALA A 1 253 ? 14.302 -7.238 -11.391 1.00 93.06 253 ALA A CA 1
ATOM 1997 C C . ALA A 1 253 ? 13.953 -8.481 -12.220 1.00 93.06 253 ALA A C 1
ATOM 1999 O O . ALA A 1 253 ? 12.827 -8.976 -12.132 1.00 93.06 253 ALA A O 1
ATOM 2000 N N . LEU A 1 254 ? 14.902 -8.995 -13.005 1.00 93.56 254 LEU A N 1
ATOM 2001 C CA . LEU A 1 254 ? 14.706 -10.189 -13.827 1.00 93.56 254 LEU A CA 1
ATOM 2002 C C . LEU A 1 254 ? 14.745 -11.488 -13.000 1.00 93.56 254 LEU A C 1
ATOM 2004 O O . LEU A 1 254 ? 14.249 -12.512 -13.458 1.00 93.56 254 LEU A O 1
ATOM 2008 N N . GLY A 1 255 ? 15.307 -11.468 -11.786 1.00 90.38 255 GLY A N 1
ATOM 2009 C CA . GLY A 1 255 ? 15.291 -12.609 -10.859 1.00 90.38 255 GLY A CA 1
ATOM 2010 C C . GLY A 1 255 ? 14.028 -12.708 -9.993 1.00 90.38 255 GLY A C 1
ATOM 2011 O O . GLY A 1 255 ? 13.685 -13.791 -9.525 1.00 90.38 255 GLY A O 1
ATOM 2012 N N . ALA A 1 256 ? 13.302 -11.604 -9.809 1.00 89.44 256 ALA A N 1
ATOM 2013 C CA . ALA A 1 256 ? 12.176 -11.499 -8.877 1.00 89.44 256 ALA A CA 1
ATOM 2014 C C . ALA A 1 256 ? 10.944 -12.413 -9.129 1.00 89.44 256 ALA A C 1
ATOM 2016 O O . ALA A 1 256 ? 10.321 -12.828 -8.145 1.00 89.44 256 ALA A O 1
ATOM 2017 N N . PRO A 1 257 ? 10.512 -12.717 -10.373 1.00 91.88 257 PRO A N 1
ATOM 2018 C CA . PRO A 1 257 ? 9.230 -13.401 -10.623 1.00 91.88 257 PRO A CA 1
ATOM 2019 C C . PRO A 1 257 ? 9.219 -14.928 -10.381 1.00 91.88 257 PRO A C 1
ATOM 2021 O O . PRO A 1 257 ? 8.863 -15.701 -11.268 1.00 91.88 257 PRO A O 1
ATOM 2024 N N . ARG A 1 258 ? 9.591 -15.392 -9.181 1.00 90.56 258 ARG A N 1
ATOM 2025 C CA . ARG A 1 258 ? 9.720 -16.830 -8.854 1.00 90.56 258 ARG A CA 1
ATOM 2026 C C . ARG A 1 258 ? 8.511 -17.423 -8.133 1.00 90.56 258 ARG A C 1
ATOM 2028 O O . ARG A 1 258 ? 8.567 -17.768 -6.950 1.00 90.56 258 ARG A O 1
ATOM 2035 N N . HIS A 1 259 ? 7.398 -17.530 -8.849 1.00 93.00 259 HIS A N 1
ATOM 2036 C CA . HIS A 1 259 ? 6.136 -18.036 -8.313 1.00 93.00 259 HIS A CA 1
ATOM 2037 C C . HIS A 1 259 ? 6.213 -19.469 -7.782 1.00 93.00 259 HIS A C 1
ATOM 2039 O O . HIS A 1 259 ? 5.675 -19.754 -6.709 1.00 93.00 259 HIS A O 1
ATOM 2045 N N . TYR A 1 260 ? 6.841 -20.389 -8.514 1.00 93.88 260 TYR A N 1
ATOM 2046 C CA . TYR A 1 260 ? 6.888 -21.784 -8.091 1.00 93.88 260 TYR A CA 1
ATOM 2047 C C . TYR A 1 260 ? 7.806 -21.969 -6.885 1.00 93.88 260 TYR A C 1
ATOM 2049 O O . TYR A 1 260 ? 7.426 -22.651 -5.937 1.00 93.88 260 TYR A O 1
ATOM 2057 N N . ALA A 1 261 ? 8.977 -21.336 -6.867 1.00 90.81 261 ALA A N 1
ATOM 2058 C CA . ALA A 1 261 ? 9.912 -21.409 -5.751 1.00 90.81 261 ALA A CA 1
ATOM 2059 C C . ALA A 1 261 ? 9.276 -20.904 -4.451 1.00 90.81 261 ALA A C 1
ATOM 2061 O O . ALA A 1 261 ? 9.358 -21.590 -3.432 1.00 90.81 261 ALA A O 1
ATOM 2062 N N . VAL A 1 262 ? 8.586 -19.755 -4.495 1.00 89.50 262 VAL A N 1
ATOM 2063 C CA . VAL A 1 262 ? 7.829 -19.248 -3.342 1.00 89.50 262 VAL A CA 1
ATOM 2064 C C . VAL A 1 262 ? 6.734 -20.240 -2.972 1.00 89.50 262 VAL A C 1
ATOM 2066 O O . VAL A 1 262 ? 6.730 -20.777 -1.869 1.00 89.50 262 VAL A O 1
ATOM 2069 N N . GLY A 1 263 ? 5.807 -20.522 -3.884 1.00 92.56 263 GLY A N 1
ATOM 2070 C CA . GLY A 1 263 ? 4.605 -21.255 -3.517 1.00 92.56 263 GLY A CA 1
ATOM 2071 C C . GLY A 1 263 ? 4.857 -22.714 -3.128 1.00 92.56 263 GLY A C 1
ATOM 2072 O O . GLY A 1 263 ? 4.264 -23.188 -2.162 1.00 92.56 263 GLY A O 1
ATOM 2073 N N . SER A 1 264 ? 5.805 -23.397 -3.776 1.00 92.56 264 SER A N 1
ATOM 2074 C CA . SER A 1 264 ? 6.201 -24.768 -3.421 1.00 92.56 264 SER A CA 1
ATOM 2075 C C . SER A 1 264 ? 6.902 -24.864 -2.063 1.00 92.56 264 SER A C 1
ATOM 2077 O O . SER A 1 264 ? 6.869 -25.926 -1.442 1.00 92.56 264 SER A O 1
ATOM 2079 N N . CYS A 1 265 ? 7.515 -23.780 -1.575 1.00 91.12 265 CYS A N 1
ATOM 2080 C CA . CYS A 1 265 ? 8.085 -23.724 -0.231 1.00 91.12 265 CYS A CA 1
ATOM 2081 C C . CYS A 1 265 ? 6.978 -23.829 0.827 1.00 91.12 265 CYS A C 1
ATOM 2083 O O . CYS A 1 265 ? 7.015 -24.707 1.690 1.00 91.12 265 CYS A O 1
ATOM 2085 N N . TYR A 1 266 ? 5.937 -23.004 0.700 1.00 92.19 266 TYR A N 1
ATOM 2086 C CA . TYR A 1 266 ? 4.798 -23.008 1.619 1.00 92.19 266 TYR A CA 1
ATOM 2087 C C . TYR A 1 266 ? 3.911 -24.240 1.424 1.00 92.19 266 TYR A C 1
ATOM 2089 O O . TYR A 1 266 ? 3.488 -24.837 2.408 1.00 92.19 266 TYR A O 1
ATOM 2097 N N . ALA A 1 267 ? 3.688 -24.695 0.189 1.00 92.94 267 ALA A N 1
ATOM 2098 C CA . ALA A 1 267 ? 2.833 -25.849 -0.108 1.00 92.94 267 ALA A CA 1
ATOM 2099 C C . ALA A 1 267 ? 3.270 -27.155 0.589 1.00 92.94 267 ALA A C 1
ATOM 2101 O O . ALA A 1 267 ? 2.459 -28.055 0.760 1.00 92.94 267 ALA A O 1
ATOM 2102 N N . ARG A 1 268 ? 4.522 -27.266 1.057 1.00 92.44 268 ARG A N 1
ATOM 2103 C CA . ARG A 1 268 ? 4.989 -28.406 1.877 1.00 92.44 268 ARG A CA 1
ATOM 2104 C C . ARG A 1 268 ? 4.341 -28.470 3.260 1.00 92.44 268 ARG A C 1
ATOM 2106 O O . ARG A 1 268 ? 4.365 -29.517 3.900 1.00 92.44 268 ARG A O 1
ATOM 2113 N N . HIS A 1 269 ? 3.828 -27.345 3.746 1.00 94.38 269 HIS A N 1
ATOM 2114 C CA . HIS A 1 269 ? 3.297 -27.201 5.097 1.00 94.38 269 HIS A CA 1
ATOM 2115 C C . HIS A 1 269 ? 1.782 -26.992 5.137 1.00 94.38 269 HIS A C 1
ATOM 2117 O O . HIS A 1 269 ? 1.215 -27.002 6.230 1.00 94.38 269 HIS A O 1
ATOM 2123 N N . PHE A 1 270 ? 1.143 -26.806 3.980 1.00 94.81 270 PHE A N 1
ATOM 2124 C CA . PHE A 1 270 ? -0.284 -26.534 3.858 1.00 94.81 270 PHE A CA 1
ATOM 2125 C C . PHE A 1 270 ? -0.959 -27.542 2.924 1.00 94.81 270 PHE A C 1
ATOM 2127 O O . PHE A 1 270 ? -0.375 -27.966 1.935 1.00 94.81 270 PHE A O 1
ATOM 2134 N N . GLU A 1 271 ? -2.202 -27.905 3.230 1.00 95.00 271 GLU A N 1
ATOM 2135 C CA . GLU A 1 271 ? -3.013 -28.849 2.455 1.00 95.00 271 GLU A CA 1
ATOM 2136 C C . GLU A 1 271 ? -3.400 -28.275 1.089 1.00 95.00 271 GLU A C 1
ATOM 2138 O O . GLU A 1 271 ? -3.374 -28.982 0.083 1.00 95.00 271 GLU A O 1
ATOM 2143 N N . VAL A 1 272 ? -3.751 -26.985 1.049 1.00 94.38 272 VAL A N 1
ATOM 2144 C CA . VAL A 1 272 ? -4.175 -26.294 -0.171 1.00 94.38 272 VAL A CA 1
ATOM 2145 C C . VAL A 1 272 ? -3.254 -25.118 -0.470 1.00 94.38 272 VAL A C 1
ATOM 2147 O O . VAL A 1 272 ? -3.164 -24.167 0.309 1.00 94.38 272 VAL A O 1
ATOM 2150 N N . TRP A 1 273 ? -2.645 -25.150 -1.656 1.00 95.00 273 TRP A N 1
ATOM 2151 C CA . TRP A 1 273 ? -1.974 -24.009 -2.273 1.00 95.00 273 TRP A CA 1
ATOM 2152 C C . TRP A 1 273 ? -2.918 -23.337 -3.280 1.00 95.00 273 TRP A C 1
ATOM 2154 O O . TRP A 1 273 ? -3.158 -23.856 -4.371 1.00 95.00 273 TRP A O 1
ATOM 2164 N N . LYS A 1 274 ? -3.464 -22.173 -2.904 1.00 96.25 274 LYS A N 1
ATOM 2165 C CA . LYS A 1 274 ? -4.412 -21.400 -3.718 1.00 96.25 274 LYS A CA 1
ATOM 2166 C C . LYS A 1 274 ? -3.739 -20.146 -4.292 1.00 96.25 274 LYS A C 1
ATOM 2168 O O . LYS A 1 274 ? -3.601 -19.155 -3.571 1.00 96.25 274 LYS A O 1
ATOM 2173 N N . PRO A 1 275 ? -3.306 -20.147 -5.562 1.00 94.88 275 PRO A N 1
ATOM 2174 C CA . PRO A 1 275 ? -2.790 -18.943 -6.201 1.00 94.88 275 PRO A CA 1
ATOM 2175 C C . PRO A 1 275 ? -3.905 -17.916 -6.439 1.00 94.88 275 PRO A C 1
ATOM 2177 O O . PRO A 1 275 ? -5.029 -18.262 -6.799 1.00 94.88 275 PRO A O 1
ATOM 2180 N N . LEU A 1 276 ? -3.568 -16.642 -6.262 1.00 94.00 276 LEU A N 1
ATOM 2181 C CA . LEU A 1 276 ? -4.446 -15.497 -6.457 1.00 94.00 276 LEU A CA 1
ATOM 2182 C C . LEU A 1 276 ? -3.832 -14.570 -7.509 1.00 94.00 276 LEU A C 1
ATOM 2184 O O . LEU A 1 276 ? -2.795 -13.963 -7.245 1.00 94.00 276 LEU A O 1
ATOM 2188 N N . ASP A 1 277 ? -4.455 -14.453 -8.687 1.00 90.94 277 ASP A N 1
ATOM 2189 C CA . ASP A 1 277 ? -4.014 -13.502 -9.718 1.00 90.94 277 ASP A CA 1
ATOM 2190 C C . ASP A 1 277 ? -4.283 -12.069 -9.248 1.00 90.94 277 ASP A C 1
ATOM 2192 O O . ASP A 1 277 ? -5.434 -11.660 -9.070 1.00 90.94 277 ASP A O 1
ATOM 2196 N N . LEU A 1 278 ? -3.222 -11.294 -9.060 1.00 89.19 278 LEU A N 1
ATOM 2197 C CA . LEU A 1 278 ? -3.275 -9.886 -8.672 1.00 89.19 278 LEU A CA 1
ATOM 2198 C C . LEU A 1 278 ? -3.057 -8.953 -9.868 1.00 89.19 278 LEU A C 1
ATOM 2200 O O . LEU A 1 278 ? -2.905 -7.741 -9.695 1.00 89.19 278 LEU A O 1
ATOM 2204 N N . THR A 1 279 ? -3.000 -9.496 -11.084 1.00 82.50 279 THR A N 1
ATOM 2205 C CA . THR A 1 279 ? -2.916 -8.690 -12.299 1.00 82.50 279 THR A CA 1
ATOM 2206 C C . THR A 1 279 ? -4.198 -7.874 -12.431 1.00 82.50 279 THR A C 1
ATOM 2208 O O . THR A 1 279 ? -5.311 -8.418 -12.451 1.00 82.50 279 THR A O 1
ATOM 2211 N N . ARG A 1 280 ? -4.044 -6.545 -12.468 1.00 71.75 280 ARG A N 1
ATOM 2212 C CA . ARG A 1 280 ? -5.164 -5.637 -12.720 1.00 71.75 280 ARG A CA 1
ATOM 2213 C C . ARG A 1 280 ? -5.537 -5.724 -14.183 1.00 71.75 280 ARG A C 1
ATOM 2215 O O . ARG A 1 280 ? -4.672 -5.608 -15.047 1.00 71.75 280 ARG A O 1
ATOM 2222 N N . ARG A 1 281 ? -6.826 -5.905 -14.430 1.00 69.62 281 ARG A N 1
ATOM 2223 C CA . ARG A 1 281 ? -7.389 -5.927 -15.771 1.00 69.62 281 ARG A CA 1
ATOM 2224 C C . ARG A 1 281 ? -8.227 -4.665 -15.957 1.00 69.62 281 ARG A C 1
ATOM 2226 O O . ARG A 1 281 ? -9.018 -4.388 -15.053 1.00 69.62 281 ARG A O 1
ATOM 2233 N N . PRO A 1 282 ? -8.044 -3.890 -17.039 1.00 65.00 282 PRO A N 1
ATOM 2234 C CA . PRO A 1 282 ? -8.787 -2.648 -17.268 1.00 65.00 282 PRO A CA 1
ATOM 2235 C C . PRO A 1 282 ? -10.311 -2.807 -17.169 1.00 65.00 282 PRO A C 1
ATOM 2237 O O . PRO A 1 282 ? -11.001 -1.895 -16.733 1.00 65.00 282 PRO A O 1
ATOM 2240 N N . GLU A 1 283 ? -10.824 -3.979 -17.535 1.00 68.44 283 GLU A N 1
ATOM 2241 C CA . GLU A 1 283 ? -12.242 -4.337 -17.520 1.00 68.44 283 GLU A CA 1
ATOM 2242 C C . GLU A 1 283 ? -12.774 -4.788 -16.146 1.00 68.44 283 GLU A C 1
ATOM 2244 O O . GLU A 1 283 ? -13.982 -4.923 -15.962 1.00 68.44 283 GLU A O 1
ATOM 2249 N N . SER A 1 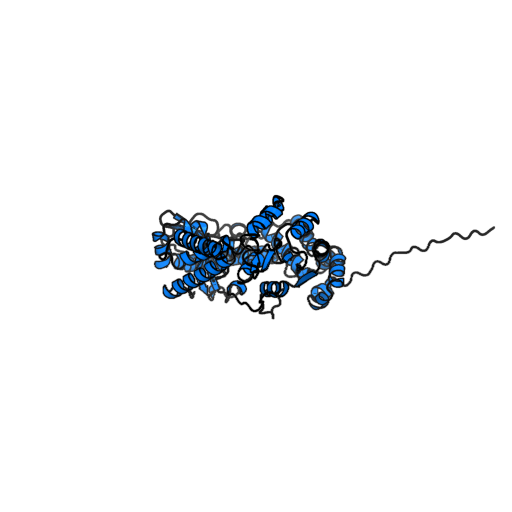284 ? -11.898 -5.038 -15.168 1.00 70.12 284 SER A N 1
ATOM 2250 C CA . SER A 1 284 ? -12.293 -5.519 -13.841 1.00 70.12 284 SER A CA 1
ATOM 2251 C C . SER A 1 284 ? -12.611 -4.345 -12.921 1.00 70.12 284 SER A C 1
ATOM 2253 O O . SER A 1 284 ? -11.703 -3.691 -12.415 1.00 70.12 284 SER A O 1
ATOM 2255 N N . THR A 1 285 ? -13.891 -4.143 -12.610 1.00 69.25 285 THR A N 1
ATOM 2256 C CA . THR A 1 285 ? -14.328 -3.221 -11.543 1.00 69.25 285 THR A CA 1
ATOM 2257 C C . THR A 1 285 ? -14.033 -3.761 -10.142 1.00 69.25 285 THR A C 1
ATOM 2259 O O . THR A 1 285 ? -13.951 -2.995 -9.188 1.00 69.25 285 THR A O 1
ATOM 2262 N N . ARG A 1 286 ? -13.833 -5.079 -10.024 1.00 80.06 286 ARG A N 1
ATOM 2263 C CA . ARG A 1 286 ? -13.567 -5.772 -8.762 1.00 80.06 286 ARG A CA 1
ATOM 2264 C C . ARG A 1 286 ? -12.155 -5.482 -8.248 1.00 80.06 286 ARG A C 1
ATOM 2266 O O . ARG A 1 286 ? -11.172 -5.734 -8.957 1.00 80.06 286 ARG A O 1
ATOM 2273 N N . HIS A 1 287 ? -12.046 -5.017 -7.005 1.00 85.56 287 HIS A N 1
ATOM 2274 C CA . HIS A 1 287 ? -10.771 -4.733 -6.352 1.00 85.56 287 HIS A CA 1
ATOM 2275 C C . HIS A 1 287 ? -10.035 -6.024 -5.956 1.00 85.56 287 HIS A C 1
ATOM 2277 O O . HIS A 1 287 ? -10.642 -7.043 -5.620 1.00 85.56 287 HIS A O 1
ATOM 2283 N N . THR A 1 288 ? -8.699 -5.994 -5.928 1.00 87.12 288 THR A N 1
ATOM 2284 C CA . THR A 1 288 ? -7.869 -7.178 -5.640 1.00 87.12 288 THR A CA 1
ATOM 2285 C C . THR A 1 288 ? -8.176 -7.803 -4.271 1.00 87.12 288 THR A C 1
ATOM 2287 O O . THR A 1 288 ? -8.116 -9.021 -4.123 1.00 87.12 288 THR A O 1
ATOM 2290 N N . VAL A 1 289 ? -8.539 -6.993 -3.268 1.00 90.69 289 VAL A N 1
ATOM 2291 C CA . VAL A 1 289 ? -8.854 -7.485 -1.910 1.00 90.69 289 VAL A CA 1
ATOM 2292 C C . VAL A 1 289 ? -10.110 -8.361 -1.879 1.00 90.69 289 VAL A C 1
ATOM 2294 O O . VAL A 1 289 ? -10.163 -9.322 -1.121 1.00 90.69 289 VAL A O 1
ATOM 2297 N N . GLN A 1 290 ? -11.082 -8.113 -2.761 1.00 91.38 290 GLN A N 1
ATOM 2298 C CA . GLN A 1 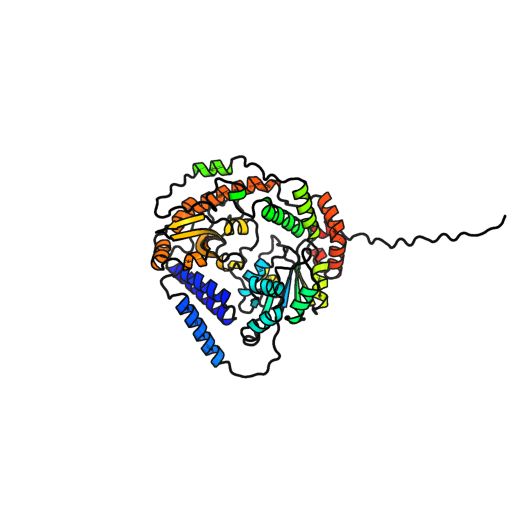290 ? -12.280 -8.950 -2.856 1.00 91.38 290 GLN A CA 1
ATOM 2299 C C . GLN A 1 290 ? -11.929 -10.356 -3.349 1.00 91.38 290 GLN A C 1
ATOM 2301 O O . GLN A 1 290 ? -12.539 -11.327 -2.915 1.00 91.38 290 GLN A O 1
ATOM 2306 N N . ARG A 1 291 ? -10.894 -10.492 -4.190 1.00 91.19 291 ARG A N 1
ATOM 2307 C CA . ARG A 1 291 ? -10.384 -11.807 -4.601 1.00 91.19 291 ARG A CA 1
ATOM 2308 C C . ARG A 1 291 ? -9.763 -12.560 -3.415 1.00 91.19 291 ARG A C 1
ATOM 2310 O O . ARG A 1 291 ? -9.872 -13.780 -3.340 1.00 91.19 291 ARG A O 1
ATOM 2317 N N . LEU A 1 292 ? -9.136 -11.851 -2.467 1.00 93.62 292 LEU A N 1
ATOM 2318 C CA . LEU A 1 292 ? -8.664 -12.456 -1.215 1.00 93.62 292 LEU A CA 1
ATOM 2319 C C . LEU A 1 292 ? -9.844 -12.925 -0.351 1.00 93.62 292 LEU A C 1
ATOM 2321 O O . LEU A 1 292 ? -9.775 -14.029 0.181 1.00 93.62 292 LEU A O 1
ATOM 2325 N N . PHE A 1 293 ? -10.921 -12.140 -0.247 1.00 95.31 293 PHE A N 1
ATOM 2326 C CA . PHE A 1 293 ? -12.133 -12.526 0.490 1.00 95.31 293 PHE A CA 1
ATOM 2327 C C . PHE A 1 293 ? -12.753 -13.819 -0.047 1.00 95.31 293 PHE A C 1
ATOM 2329 O O . PHE A 1 293 ? -12.986 -14.756 0.716 1.00 95.31 293 PHE A O 1
ATOM 2336 N N . GLU A 1 294 ? -12.885 -13.928 -1.368 1.00 94.06 294 GLU A N 1
ATOM 2337 C CA . GLU A 1 294 ? -13.303 -15.168 -2.027 1.00 94.06 294 GLU A CA 1
ATOM 2338 C C . GLU A 1 294 ? -12.319 -16.315 -1.750 1.00 94.06 294 GLU A C 1
ATOM 2340 O O . GLU A 1 294 ? -12.710 -17.465 -1.535 1.00 94.06 294 GLU A O 1
ATOM 2345 N N . ALA A 1 295 ? -11.013 -16.021 -1.729 1.00 94.00 295 ALA A N 1
ATOM 2346 C CA . ALA A 1 295 ? -9.996 -17.032 -1.489 1.00 94.00 295 ALA A CA 1
ATOM 2347 C C . ALA A 1 295 ? -10.129 -17.685 -0.107 1.00 94.00 295 ALA A C 1
ATOM 2349 O O . ALA A 1 295 ? -10.018 -18.911 -0.026 1.00 94.00 295 ALA A O 1
ATOM 2350 N N . ILE A 1 296 ? -10.388 -16.875 0.924 1.00 94.62 296 ILE A N 1
ATOM 2351 C CA . ILE A 1 296 ? -10.512 -17.296 2.328 1.00 94.62 296 ILE A CA 1
ATOM 2352 C C . ILE A 1 296 ? -11.941 -17.709 2.719 1.00 94.62 296 ILE A C 1
ATOM 2354 O O . ILE A 1 296 ? -12.135 -18.222 3.818 1.00 94.62 296 ILE A O 1
ATOM 2358 N N . GLY A 1 297 ? -12.921 -17.537 1.826 1.00 93.62 297 GLY A N 1
ATOM 2359 C CA . GLY A 1 297 ? -14.296 -18.004 2.013 1.00 93.62 297 GLY A CA 1
ATOM 2360 C C . GLY A 1 297 ? -15.182 -17.083 2.855 1.00 93.62 297 GLY A C 1
ATOM 2361 O O . GLY A 1 297 ? -16.084 -17.573 3.530 1.00 93.62 297 GLY A O 1
ATOM 2362 N N . VAL A 1 298 ? -14.930 -15.771 2.828 1.00 94.25 298 VAL A N 1
ATOM 2363 C CA . VAL A 1 298 ? -15.818 -14.752 3.422 1.00 94.25 298 VAL A CA 1
ATOM 2364 C C . VAL A 1 298 ? -16.578 -14.001 2.325 1.00 94.25 298 VAL A C 1
ATOM 2366 O O . VAL A 1 298 ? -16.303 -14.190 1.142 1.00 94.25 298 VAL A O 1
ATOM 2369 N N . ASN A 1 299 ? -17.533 -13.148 2.709 1.00 92.88 299 ASN A N 1
ATOM 2370 C CA . ASN A 1 299 ? -18.326 -12.374 1.758 1.00 92.88 299 ASN A CA 1
ATOM 2371 C C . ASN A 1 299 ? -17.444 -11.440 0.909 1.00 92.88 299 ASN A C 1
ATOM 2373 O O . ASN A 1 299 ? -16.890 -10.446 1.371 1.00 92.88 299 ASN A O 1
ATOM 2377 N N . ASP A 1 300 ? -17.337 -11.744 -0.374 1.00 90.44 300 ASP A N 1
ATOM 2378 C CA . ASP A 1 300 ? -16.517 -11.015 -1.329 1.00 90.44 300 ASP A CA 1
ATOM 2379 C C . ASP A 1 300 ? -17.270 -9.899 -2.065 1.00 90.44 300 ASP A C 1
ATOM 2381 O O . ASP A 1 300 ? -16.642 -9.121 -2.785 1.00 90.44 300 ASP A O 1
ATOM 2385 N N . ALA A 1 301 ? -18.583 -9.786 -1.842 1.00 90.88 301 ALA A N 1
ATOM 2386 C CA . ALA A 1 301 ? -19.435 -8.727 -2.381 1.00 90.88 301 ALA A CA 1
ATOM 2387 C C . ALA A 1 301 ? -19.393 -7.432 -1.551 1.00 90.88 301 ALA A C 1
ATOM 2389 O O . ALA A 1 301 ? -20.047 -6.451 -1.908 1.00 90.88 301 ALA A O 1
ATOM 2390 N N . LEU A 1 302 ? -18.648 -7.408 -0.438 1.00 88.06 302 LEU A N 1
ATOM 2391 C CA . LEU A 1 302 ? -18.440 -6.183 0.326 1.00 88.06 302 LEU A CA 1
ATOM 2392 C C . LEU A 1 302 ? -17.756 -5.130 -0.554 1.00 88.06 302 LEU A C 1
ATOM 2394 O O . LEU A 1 302 ? -16.658 -5.350 -1.073 1.00 88.06 302 LEU A O 1
ATOM 2398 N N . GLU A 1 303 ? -18.379 -3.961 -0.641 1.00 87.38 303 GLU A N 1
ATOM 2399 C CA . GLU A 1 303 ? -17.785 -2.762 -1.216 1.00 87.38 303 GLU A CA 1
ATOM 2400 C C . GLU A 1 303 ? -17.486 -1.746 -0.122 1.00 87.38 303 GLU A C 1
ATOM 2402 O O . GLU A 1 303 ? -18.308 -1.475 0.756 1.00 87.38 303 GLU A O 1
ATOM 2407 N N . HIS A 1 304 ? -16.286 -1.182 -0.181 1.00 88.00 304 HIS A N 1
ATOM 2408 C CA . HIS A 1 304 ? -15.834 -0.155 0.741 1.00 88.00 304 HIS A CA 1
ATOM 2409 C C . HIS A 1 304 ? -15.176 0.968 -0.067 1.00 88.00 304 HIS A C 1
ATOM 2411 O O . HIS A 1 304 ? -14.365 0.663 -0.938 1.00 88.00 304 HIS A O 1
ATOM 2417 N N . PRO A 1 305 ? -15.417 2.261 0.233 1.00 84.50 305 PRO A N 1
ATOM 2418 C CA . PRO A 1 305 ? -14.854 3.369 -0.551 1.00 84.50 305 PRO A CA 1
ATOM 2419 C C . PRO A 1 305 ? -13.325 3.317 -0.720 1.00 84.50 305 PRO A C 1
ATOM 2421 O O . PRO A 1 305 ? -12.790 3.690 -1.762 1.00 84.50 305 PRO A O 1
ATOM 2424 N N . ALA A 1 306 ? -12.617 2.791 0.286 1.00 86.50 306 ALA A N 1
ATOM 2425 C CA . ALA A 1 306 ? -11.170 2.550 0.244 1.00 86.50 306 ALA A CA 1
ATOM 2426 C C . ALA A 1 306 ? -10.710 1.585 -0.868 1.00 86.50 306 ALA A C 1
ATOM 2428 O O . ALA A 1 306 ? -9.523 1.547 -1.182 1.00 86.50 306 ALA A O 1
ATOM 2429 N N . PHE A 1 307 ? -11.612 0.791 -1.450 1.00 86.69 307 PHE A N 1
ATOM 2430 C CA . PHE A 1 307 ? -11.312 -0.152 -2.529 1.00 86.69 307 PHE A CA 1
ATOM 2431 C C . PHE A 1 307 ? -11.261 0.525 -3.907 1.00 86.69 307 PHE A C 1
ATOM 2433 O O . PHE A 1 307 ? -10.814 -0.087 -4.870 1.00 86.69 307 PHE A O 1
ATOM 2440 N N . HIS A 1 308 ? -11.655 1.798 -4.023 1.00 80.56 308 HIS A N 1
ATOM 2441 C CA . HIS A 1 308 ? -11.586 2.531 -5.293 1.00 80.56 308 HIS A CA 1
ATOM 2442 C C . HIS A 1 308 ? -10.189 3.071 -5.621 1.00 80.56 308 HIS A C 1
ATOM 2444 O O . HIS A 1 308 ? -9.931 3.465 -6.757 1.00 80.56 308 HIS A O 1
ATOM 2450 N N . ALA A 1 309 ? -9.280 3.095 -4.645 1.00 78.00 309 ALA A N 1
ATOM 2451 C CA . ALA A 1 309 ? -7.922 3.584 -4.824 1.00 78.00 309 ALA A CA 1
ATOM 2452 C C . ALA A 1 309 ? -6.920 2.601 -4.226 1.00 78.00 309 ALA A C 1
ATOM 2454 O O . ALA A 1 309 ? -6.959 2.273 -3.039 1.00 78.00 309 ALA A O 1
ATOM 2455 N N . SER A 1 310 ? -5.981 2.145 -5.045 1.00 74.38 310 SER A N 1
ATOM 2456 C CA . SER A 1 310 ? -5.046 1.127 -4.592 1.00 74.38 310 SER A CA 1
ATOM 2457 C C . SER A 1 310 ? -3.791 1.690 -3.940 1.00 74.38 310 SER A C 1
ATOM 2459 O O . SER A 1 310 ? -3.248 2.718 -4.349 1.00 74.38 310 SER A O 1
ATOM 2461 N N . GLU A 1 311 ? -3.272 0.943 -2.970 1.00 73.50 311 GLU A N 1
ATOM 2462 C CA . GLU A 1 311 ? -2.006 1.272 -2.318 1.00 73.50 311 GLU A CA 1
ATOM 2463 C C . GLU A 1 311 ? -0.801 0.866 -3.167 1.00 73.50 311 GLU A C 1
ATOM 2465 O O . GLU A 1 311 ? -0.841 -0.034 -4.005 1.00 73.50 311 GLU A O 1
ATOM 2470 N N . GLY A 1 312 ? 0.321 1.536 -2.913 1.00 71.31 312 GLY A N 1
ATOM 2471 C CA . GLY A 1 312 ? 1.616 1.131 -3.453 1.00 71.31 312 GLY A CA 1
ATOM 2472 C C . GLY A 1 312 ? 1.871 1.523 -4.909 1.00 71.31 312 GLY A C 1
ATOM 2473 O O . GLY A 1 312 ? 2.952 1.195 -5.406 1.00 71.31 312 GLY A O 1
ATOM 2474 N N . THR A 1 313 ? 0.957 2.256 -5.560 1.00 80.38 313 THR A N 1
ATOM 2475 C CA . THR A 1 313 ? 1.236 2.922 -6.843 1.00 80.38 313 THR A CA 1
ATOM 2476 C C . THR A 1 313 ? 2.322 3.988 -6.669 1.00 80.38 313 THR A C 1
ATOM 2478 O O . THR A 1 313 ? 2.547 4.500 -5.566 1.00 80.38 313 THR A O 1
ATOM 2481 N N . THR A 1 314 ? 3.015 4.331 -7.756 1.00 85.44 314 THR A N 1
ATOM 2482 C CA . THR A 1 314 ? 4.046 5.380 -7.746 1.00 85.44 314 THR A CA 1
ATOM 2483 C C . THR A 1 314 ? 3.470 6.709 -7.270 1.00 85.44 314 THR A C 1
ATOM 2485 O O . THR A 1 314 ? 4.027 7.323 -6.363 1.00 85.44 314 THR A O 1
ATOM 2488 N N . VAL A 1 315 ? 2.315 7.111 -7.806 1.00 88.00 315 VAL A N 1
ATOM 2489 C CA . VAL A 1 315 ? 1.646 8.358 -7.422 1.00 88.00 315 VAL A CA 1
ATOM 2490 C C . VAL A 1 315 ? 1.195 8.341 -5.964 1.00 88.00 315 VAL A C 1
ATOM 2492 O O . VAL A 1 315 ? 1.423 9.323 -5.261 1.00 88.00 315 VAL A O 1
ATOM 2495 N N . HIS A 1 316 ? 0.666 7.221 -5.456 1.00 87.06 316 HIS A N 1
ATOM 2496 C CA . HIS A 1 316 ? 0.353 7.097 -4.030 1.00 87.06 316 HIS A CA 1
ATOM 2497 C C . HIS A 1 316 ? 1.583 7.344 -3.152 1.00 87.06 316 HIS A C 1
ATOM 2499 O O . HIS A 1 316 ? 1.512 8.100 -2.188 1.00 87.06 316 HIS A O 1
ATOM 2505 N N . ARG A 1 317 ? 2.731 6.743 -3.500 1.00 87.69 317 ARG A N 1
ATOM 2506 C CA . ARG A 1 317 ? 3.990 6.936 -2.764 1.00 87.69 317 ARG A CA 1
ATOM 2507 C C . ARG A 1 317 ? 4.474 8.384 -2.824 1.00 87.69 317 ARG A C 1
ATOM 2509 O O . ARG A 1 317 ? 4.883 8.912 -1.797 1.00 87.69 317 ARG A O 1
ATOM 2516 N N . LEU A 1 318 ? 4.371 9.038 -3.983 1.00 90.50 318 LEU A N 1
ATOM 2517 C CA . LEU A 1 318 ? 4.707 10.458 -4.130 1.00 90.50 318 LEU A CA 1
ATOM 2518 C C . LEU A 1 318 ? 3.799 11.354 -3.281 1.00 90.50 318 LEU A C 1
ATOM 2520 O O . LEU A 1 318 ? 4.276 12.311 -2.686 1.00 90.50 318 LEU A O 1
ATOM 2524 N N . MET A 1 319 ? 2.507 11.053 -3.185 1.00 91.69 319 MET A N 1
ATOM 2525 C CA . MET A 1 319 ? 1.578 11.806 -2.341 1.00 91.69 319 MET A CA 1
ATOM 2526 C C . MET A 1 319 ? 1.928 11.701 -0.847 1.00 91.69 319 MET A C 1
ATOM 2528 O O . MET A 1 319 ? 2.075 12.721 -0.180 1.00 91.69 319 MET A O 1
ATOM 2532 N N . VAL A 1 320 ? 2.144 10.485 -0.335 1.00 87.62 320 VAL A N 1
ATOM 2533 C CA . VAL A 1 320 ? 2.336 10.250 1.111 1.00 87.62 320 VAL A CA 1
ATOM 2534 C C . VAL A 1 320 ? 3.755 10.525 1.620 1.00 87.62 320 VAL A C 1
ATOM 2536 O O . VAL A 1 320 ? 3.939 10.718 2.818 1.00 87.62 320 VAL A O 1
ATOM 2539 N N . GLN A 1 321 ? 4.769 10.537 0.746 1.00 89.56 321 GLN A N 1
ATOM 2540 C CA . GLN A 1 321 ? 6.166 10.788 1.139 1.00 89.56 321 GLN A CA 1
ATOM 2541 C C . GLN A 1 321 ? 6.620 12.238 0.935 1.00 89.56 321 GLN A C 1
ATOM 2543 O O . GLN A 1 321 ? 7.703 12.605 1.393 1.00 89.56 321 GLN A O 1
ATOM 2548 N N . ASN A 1 322 ? 5.805 13.072 0.282 1.00 93.31 322 ASN A N 1
ATOM 2549 C CA . ASN A 1 322 ? 6.101 14.486 0.076 1.00 93.31 322 ASN A CA 1
ATOM 2550 C C . ASN A 1 322 ? 5.152 15.338 0.912 1.00 93.31 322 ASN A C 1
ATOM 2552 O O . ASN A 1 322 ? 4.030 15.632 0.506 1.00 93.31 322 ASN A O 1
ATOM 2556 N N . LEU A 1 323 ? 5.640 15.753 2.082 1.00 94.44 323 LEU A N 1
ATOM 2557 C CA . LEU A 1 323 ? 4.920 16.621 3.008 1.00 94.44 323 LEU A CA 1
ATOM 2558 C C . LEU A 1 323 ? 5.519 18.034 3.005 1.00 94.44 323 LEU A C 1
ATOM 2560 O O . LEU A 1 323 ? 6.738 18.216 2.917 1.00 94.44 323 LEU A O 1
ATOM 2564 N N . MET A 1 324 ? 4.652 19.038 3.084 1.00 94.69 324 MET A N 1
ATOM 2565 C CA . MET A 1 324 ? 5.027 20.421 3.347 1.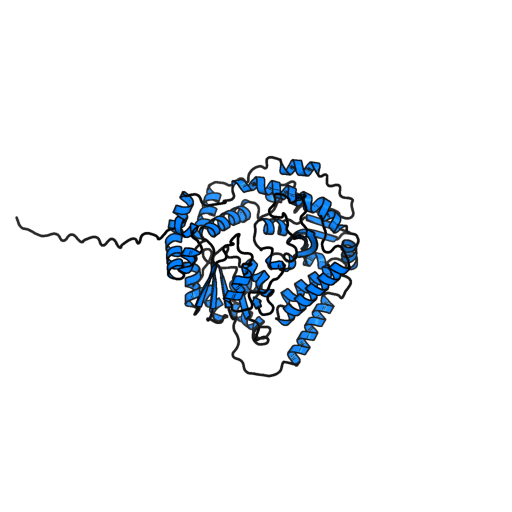00 94.69 324 MET A CA 1
ATOM 2566 C C . MET A 1 324 ? 5.011 20.675 4.843 1.00 94.69 324 MET A C 1
ATOM 2568 O O . MET A 1 324 ? 3.981 20.505 5.494 1.00 94.69 324 MET A O 1
ATOM 2572 N N . ASN A 1 325 ? 6.143 21.129 5.367 1.00 93.62 325 ASN A N 1
ATOM 2573 C CA . ASN A 1 325 ? 6.221 21.585 6.742 1.00 93.62 325 ASN A CA 1
ATOM 2574 C C . ASN A 1 325 ? 5.571 22.966 6.839 1.00 93.62 325 ASN A C 1
ATOM 2576 O O . ASN A 1 325 ? 5.864 23.862 6.045 1.00 93.62 325 ASN A O 1
ATOM 2580 N N . VAL A 1 326 ? 4.705 23.143 7.823 1.00 92.06 326 VAL A N 1
ATOM 2581 C CA . VAL A 1 326 ? 4.020 24.395 8.121 1.00 92.06 326 VAL A CA 1
ATOM 2582 C C . VAL A 1 326 ? 4.118 24.694 9.613 1.00 92.06 326 VAL A C 1
ATOM 2584 O O . VAL A 1 326 ? 4.283 23.790 10.431 1.00 92.06 326 VAL A O 1
ATOM 2587 N N . GLN A 1 327 ? 4.018 25.967 9.968 1.00 91.69 327 GLN A N 1
ATOM 2588 C CA . GLN A 1 327 ? 3.943 26.431 11.345 1.00 91.69 327 GLN A CA 1
ATOM 2589 C C . GLN A 1 327 ? 2.671 27.256 11.523 1.00 91.69 327 GLN A C 1
ATOM 2591 O O . GLN A 1 327 ? 2.334 28.055 10.657 1.00 91.69 327 GLN A O 1
ATOM 2596 N N . CYS A 1 328 ? 1.956 27.057 12.623 1.00 88.88 328 CYS A N 1
ATOM 2597 C CA . CYS A 1 328 ? 0.771 27.833 12.969 1.00 88.88 328 CYS A CA 1
ATOM 2598 C C . CYS A 1 328 ? 0.740 28.050 14.475 1.00 88.88 328 CYS A C 1
ATOM 2600 O O . CYS A 1 328 ? 0.793 27.081 15.230 1.00 88.88 328 CYS A O 1
ATOM 2602 N N . GLU A 1 329 ? 0.662 29.305 14.908 1.00 88.00 329 GLU A N 1
ATOM 2603 C CA . GLU A 1 329 ? 0.618 29.701 16.317 1.00 88.00 329 GLU A CA 1
ATOM 2604 C C . GLU A 1 329 ? 1.731 29.039 17.157 1.00 88.00 329 GLU A C 1
ATOM 2606 O O . GLU A 1 329 ? 1.517 28.579 18.275 1.00 88.00 329 GLU A O 1
ATOM 2611 N N . GLY A 1 330 ? 2.937 28.929 16.590 1.00 87.50 330 GLY A N 1
ATOM 2612 C CA . GLY A 1 330 ? 4.085 28.292 17.244 1.00 87.50 330 GLY A CA 1
ATOM 2613 C C . GLY A 1 330 ? 4.147 26.761 17.134 1.00 87.50 330 GLY A C 1
ATOM 2614 O O . GLY A 1 330 ? 5.188 26.191 17.451 1.00 87.50 330 GLY A O 1
ATOM 2615 N N . HIS A 1 331 ? 3.112 26.093 16.618 1.00 91.06 331 HIS A N 1
ATOM 2616 C CA . HIS A 1 331 ? 3.080 24.639 16.434 1.00 91.06 331 HIS A CA 1
ATOM 2617 C C . HIS A 1 331 ? 3.513 24.224 15.025 1.00 91.06 331 HIS A C 1
ATOM 2619 O O . HIS A 1 331 ? 3.063 24.803 14.038 1.00 91.06 331 HIS A O 1
ATOM 2625 N N . ALA A 1 332 ? 4.360 23.197 14.925 1.00 90.38 332 ALA A N 1
ATOM 2626 C CA . ALA A 1 332 ? 4.794 22.625 13.652 1.00 90.38 332 ALA A CA 1
ATOM 2627 C C . ALA A 1 332 ? 3.867 21.486 13.206 1.00 90.38 332 ALA A C 1
ATOM 2629 O O . ALA A 1 332 ? 3.499 20.626 14.006 1.00 90.38 332 ALA A O 1
ATOM 2630 N N . LEU A 1 333 ? 3.524 21.470 11.919 1.00 91.88 333 LEU A N 1
ATOM 2631 C CA . LEU A 1 333 ? 2.699 20.446 11.285 1.00 91.88 333 LEU A CA 1
ATOM 2632 C C . LEU A 1 333 ? 3.252 20.097 9.908 1.00 91.88 333 LEU A C 1
ATOM 2634 O O . LEU A 1 333 ? 3.879 20.916 9.244 1.00 91.88 333 LEU A O 1
ATOM 2638 N N . SER A 1 334 ? 2.982 18.881 9.455 1.00 94.12 334 SER A N 1
ATOM 2639 C CA . SER A 1 334 ? 3.299 18.417 8.108 1.00 94.12 334 SER A CA 1
ATOM 2640 C C . SER A 1 334 ? 2.003 18.146 7.358 1.00 94.12 334 SER A C 1
ATOM 2642 O O . SER A 1 334 ? 1.160 17.386 7.829 1.00 94.12 334 SER A O 1
ATOM 2644 N N . LEU A 1 335 ? 1.836 18.758 6.190 1.00 95.19 335 LEU A N 1
ATOM 2645 C CA . LEU A 1 335 ? 0.639 18.624 5.365 1.00 95.19 335 LEU A CA 1
ATOM 2646 C C . LEU A 1 335 ? 0.983 17.974 4.029 1.00 95.19 335 LEU A C 1
ATOM 2648 O O . LEU A 1 335 ? 1.972 18.327 3.391 1.00 95.19 335 LEU A O 1
ATOM 2652 N N . GLY A 1 336 ? 0.155 17.031 3.597 1.00 94.81 336 GLY A N 1
ATOM 2653 C CA . GLY A 1 336 ? 0.347 16.279 2.360 1.00 94.81 336 GLY A CA 1
ATOM 2654 C C . GLY A 1 336 ? -0.938 16.125 1.563 1.00 94.81 336 GLY A C 1
ATOM 2655 O O . GLY A 1 336 ? -2.003 16.594 1.968 1.00 94.81 336 GLY A O 1
ATOM 2656 N N . LEU A 1 337 ? -0.824 15.450 0.426 1.00 93.94 337 LEU A N 1
ATOM 2657 C CA . LEU A 1 337 ? -1.972 14.963 -0.329 1.00 93.94 337 LEU A CA 1
ATOM 2658 C C . LEU A 1 337 ? -2.090 13.450 -0.143 1.00 93.94 337 LEU A C 1
ATOM 2660 O O . LEU A 1 337 ? -1.099 12.765 0.092 1.00 93.94 337 LEU A O 1
ATOM 2664 N N . GLY A 1 338 ? -3.299 12.923 -0.285 1.00 92.81 338 GLY A N 1
ATOM 2665 C CA . GLY A 1 338 ? -3.561 11.487 -0.314 1.00 92.81 338 GLY A CA 1
ATOM 2666 C C . GLY A 1 338 ? -4.843 11.174 -1.075 1.00 92.81 338 GLY A C 1
ATOM 2667 O O . GLY A 1 338 ? -5.579 12.082 -1.456 1.00 92.81 338 GLY A O 1
ATOM 2668 N N . TYR A 1 339 ? -5.131 9.891 -1.289 1.00 90.75 339 TYR A N 1
ATOM 2669 C CA . TYR A 1 339 ? -6.468 9.483 -1.723 1.00 90.75 339 TYR A CA 1
ATOM 2670 C C . TYR A 1 339 ? -7.418 9.552 -0.526 1.00 90.75 339 TYR A C 1
ATOM 2672 O O . TYR A 1 339 ? -7.092 9.037 0.548 1.00 90.75 339 TYR A O 1
ATOM 2680 N N . ALA A 1 340 ? -8.577 10.182 -0.714 1.00 89.25 340 ALA A N 1
ATOM 2681 C CA . ALA A 1 340 ? -9.608 10.204 0.316 1.00 89.25 340 ALA A CA 1
ATOM 2682 C C . ALA A 1 340 ? -10.142 8.792 0.578 1.00 89.25 340 ALA A C 1
ATOM 2684 O O . ALA A 1 340 ? -10.183 7.957 -0.328 1.00 89.25 340 ALA A O 1
ATOM 2685 N N . ASN A 1 341 ? -10.574 8.537 1.811 1.00 84.69 341 ASN A N 1
ATOM 2686 C CA . ASN A 1 341 ? -10.974 7.222 2.305 1.00 84.69 341 ASN A CA 1
ATOM 2687 C C . ASN A 1 341 ? -9.891 6.149 2.138 1.00 84.69 341 ASN A C 1
ATOM 2689 O O . ASN A 1 341 ? -10.215 4.966 2.063 1.00 84.69 341 ASN A O 1
ATOM 2693 N N . ARG A 1 342 ? -8.613 6.526 2.051 1.00 85.81 342 ARG A N 1
ATOM 2694 C CA . ARG A 1 342 ? -7.499 5.576 1.891 1.00 85.81 342 ARG A CA 1
ATOM 2695 C C . ARG A 1 342 ? -6.345 5.901 2.810 1.00 85.81 342 ARG A C 1
ATOM 2697 O O . ARG A 1 342 ? -5.796 4.980 3.411 1.00 85.81 342 ARG A O 1
ATOM 2704 N N . ALA A 1 343 ? -6.004 7.183 2.929 1.00 83.50 343 ALA A N 1
ATOM 2705 C CA . ALA A 1 343 ? -4.900 7.657 3.755 1.00 83.50 343 ALA A CA 1
ATOM 2706 C C . ALA A 1 343 ? -4.999 7.137 5.198 1.00 83.50 343 ALA A C 1
ATOM 2708 O O . ALA A 1 343 ? -3.997 6.679 5.746 1.00 83.50 343 ALA A O 1
ATOM 2709 N N . ILE A 1 344 ? -6.213 7.083 5.754 1.00 86.25 344 ILE A N 1
ATOM 2710 C CA . ILE A 1 344 ? -6.457 6.582 7.113 1.00 86.25 344 ILE A CA 1
ATOM 2711 C C . ILE A 1 344 ? -6.298 5.062 7.271 1.00 86.25 344 ILE A C 1
ATOM 2713 O O . ILE A 1 344 ? -5.979 4.577 8.354 1.00 86.25 344 ILE A O 1
ATOM 2717 N N . PHE A 1 345 ? -6.498 4.284 6.210 1.00 86.31 345 PHE A N 1
ATOM 2718 C CA . PHE A 1 345 ? -6.460 2.817 6.279 1.00 86.31 345 PHE A CA 1
ATOM 2719 C C . PHE A 1 345 ? -5.065 2.243 6.037 1.00 86.31 345 PHE A C 1
ATOM 2721 O O . PHE A 1 345 ? -4.819 1.070 6.310 1.00 86.31 345 PHE A O 1
ATOM 2728 N N . SER A 1 346 ? -4.137 3.068 5.557 1.00 80.31 346 SER A N 1
ATOM 2729 C CA . SER A 1 346 ? -2.769 2.656 5.271 1.00 80.31 346 SER A CA 1
ATOM 2730 C C . SER A 1 346 ? -2.040 2.211 6.530 1.00 80.31 346 SER A C 1
ATOM 2732 O O . SER A 1 346 ? -1.903 2.960 7.496 1.00 80.31 346 SER A O 1
ATOM 2734 N N . ASN A 1 347 ? -1.509 0.990 6.505 1.00 73.50 347 ASN A N 1
ATOM 2735 C CA . ASN A 1 347 ? -0.615 0.488 7.551 1.00 73.50 347 ASN A CA 1
ATOM 2736 C C . ASN A 1 347 ? 0.844 0.924 7.356 1.00 73.50 347 ASN A C 1
ATOM 2738 O O . ASN A 1 347 ? 1.687 0.621 8.195 1.00 73.50 347 ASN A O 1
ATOM 2742 N N . SER A 1 348 ? 1.167 1.584 6.238 1.00 72.81 348 SER A N 1
ATOM 2743 C CA . SER A 1 348 ? 2.531 2.061 5.953 1.00 72.81 348 SER A CA 1
ATOM 2744 C C . SER A 1 348 ? 2.727 3.542 6.253 1.00 72.81 348 SER A C 1
ATOM 2746 O O . SER A 1 348 ? 3.846 3.965 6.515 1.00 72.81 348 SER A O 1
ATOM 2748 N N . PHE A 1 349 ? 1.652 4.327 6.191 1.00 77.31 349 PHE A N 1
ATOM 2749 C CA . PHE A 1 349 ? 1.673 5.774 6.380 1.00 77.31 349 PHE A CA 1
ATOM 2750 C C . PHE A 1 349 ? 0.424 6.158 7.167 1.00 77.31 349 PHE A C 1
ATOM 2752 O O . PHE A 1 349 ? -0.667 6.178 6.603 1.00 77.31 349 PHE A O 1
ATOM 2759 N N . LEU A 1 350 ? 0.579 6.409 8.466 1.00 79.44 350 LEU A N 1
ATOM 2760 C CA . LEU A 1 350 ? -0.531 6.721 9.367 1.00 79.44 350 LEU A CA 1
ATOM 2761 C C . LEU A 1 350 ? -0.951 8.187 9.205 1.00 79.44 350 LEU A C 1
ATOM 2763 O O . LEU A 1 350 ? -0.524 9.068 9.953 1.00 79.44 350 LEU A O 1
ATOM 2767 N N . MET A 1 351 ? -1.776 8.440 8.192 1.00 90.44 351 MET A N 1
ATOM 2768 C CA . MET A 1 351 ? -2.208 9.780 7.812 1.00 90.44 351 MET A CA 1
ATOM 2769 C C . MET A 1 351 ? -3.692 9.977 8.125 1.00 90.44 351 MET A C 1
ATOM 2771 O O . MET A 1 351 ? -4.529 9.162 7.753 1.00 90.44 351 MET A O 1
ATOM 2775 N N . GLY A 1 352 ? -4.016 11.080 8.790 1.00 91.62 352 GLY A N 1
ATOM 2776 C CA . GLY A 1 352 ? -5.379 11.550 8.981 1.00 91.62 352 GLY A CA 1
ATOM 2777 C C . GLY A 1 352 ? -5.828 12.411 7.809 1.00 91.62 352 GLY A C 1
ATOM 2778 O O . GLY A 1 352 ? -5.027 13.136 7.218 1.00 91.62 352 GLY A O 1
ATOM 2779 N N . GLU A 1 353 ? -7.110 12.349 7.482 1.00 92.94 353 GLU A N 1
ATOM 2780 C CA . GLU A 1 353 ? -7.740 13.101 6.399 1.00 92.94 353 GLU A CA 1
ATOM 2781 C C . GLU A 1 353 ? -8.442 14.340 6.968 1.00 92.94 353 GLU A C 1
ATOM 2783 O O . GLU A 1 353 ? -9.439 14.226 7.676 1.00 92.94 353 GLU A O 1
ATOM 2788 N N . LEU A 1 354 ? -7.929 15.534 6.670 1.00 91.69 354 LEU A N 1
ATOM 2789 C CA . LEU A 1 354 ? -8.493 16.800 7.151 1.00 91.69 354 LEU A CA 1
ATOM 2790 C C . LEU A 1 354 ? -9.690 17.243 6.301 1.00 91.69 354 LEU A C 1
ATOM 2792 O O . LEU A 1 354 ? -10.768 17.520 6.823 1.00 91.69 354 LEU A O 1
ATOM 2796 N N . TYR A 1 355 ? -9.512 17.260 4.978 1.00 90.00 355 TYR A N 1
ATOM 2797 C CA . TYR A 1 355 ? -10.544 17.619 4.002 1.00 90.00 355 TYR A CA 1
ATOM 2798 C C . TYR A 1 355 ? -10.472 16.683 2.812 1.00 90.00 355 TYR A C 1
ATOM 2800 O O . TYR A 1 355 ? -9.372 16.409 2.344 1.00 90.00 355 TYR A O 1
ATOM 2808 N N . ALA A 1 356 ? -11.622 16.261 2.298 1.00 91.06 356 ALA A N 1
ATOM 2809 C CA . ALA A 1 356 ? -11.731 15.507 1.058 1.00 91.06 356 ALA A CA 1
ATOM 2810 C C . ALA A 1 356 ? -12.252 16.424 -0.053 1.00 91.06 356 ALA A C 1
ATOM 2812 O O . ALA A 1 356 ? -13.165 17.224 0.160 1.00 91.06 356 ALA A O 1
ATOM 2813 N N . PHE A 1 357 ? -11.686 16.320 -1.249 1.00 91.12 357 PHE A N 1
ATOM 2814 C CA . PHE A 1 357 ? -12.060 17.142 -2.390 1.00 91.12 357 PHE A CA 1
ATOM 2815 C C . PHE A 1 357 ? -11.946 16.376 -3.705 1.00 91.12 357 PHE A C 1
ATOM 2817 O O . PHE A 1 357 ? -11.114 15.485 -3.862 1.00 91.12 357 PHE A O 1
ATOM 2824 N N . GLN A 1 358 ? -12.783 16.740 -4.673 1.00 90.69 358 GLN A N 1
ATOM 2825 C CA . GLN A 1 358 ? -12.671 16.212 -6.031 1.00 90.69 358 GLN A CA 1
ATOM 2826 C C . GLN A 1 358 ? -11.535 16.914 -6.773 1.00 90.69 358 GLN A C 1
ATOM 2828 O O . GLN A 1 358 ? -11.446 18.150 -6.748 1.00 90.69 358 GLN A O 1
ATOM 2833 N N . ALA A 1 359 ? -10.688 16.125 -7.437 1.00 88.19 359 ALA A N 1
ATOM 2834 C CA . ALA A 1 359 ? -9.684 16.637 -8.357 1.00 88.19 359 ALA A CA 1
ATOM 2835 C C . ALA A 1 359 ? -10.371 17.462 -9.462 1.00 88.19 359 ALA A C 1
ATOM 2837 O O . ALA A 1 359 ? -11.265 16.968 -10.145 1.00 88.19 359 ALA A O 1
ATOM 2838 N N . ASP A 1 360 ? -9.978 18.730 -9.596 1.00 88.56 360 ASP A N 1
ATOM 2839 C CA . ASP A 1 360 ? -10.487 19.641 -10.627 1.00 88.56 360 ASP A CA 1
ATOM 2840 C C . ASP A 1 360 ? -9.587 19.653 -11.874 1.00 88.56 360 ASP A C 1
ATOM 2842 O O . ASP A 1 360 ? -8.617 18.899 -11.964 1.00 88.56 360 ASP A O 1
ATOM 2846 N N . ASP A 1 361 ? -9.891 20.528 -12.835 1.00 88.50 361 ASP A N 1
ATOM 2847 C CA . ASP A 1 361 ? -9.211 20.605 -14.136 1.00 88.50 361 ASP A CA 1
ATOM 2848 C C . ASP A 1 361 ? -7.690 20.805 -14.042 1.00 88.50 361 ASP A C 1
ATOM 2850 O O . ASP A 1 361 ? -6.969 20.495 -14.988 1.00 88.50 361 ASP A O 1
ATOM 2854 N N . ARG A 1 362 ? -7.158 21.261 -12.898 1.00 87.94 362 ARG A N 1
ATOM 2855 C CA . ARG A 1 362 ? -5.702 21.352 -12.686 1.00 87.94 362 ARG A CA 1
ATOM 2856 C C . ARG A 1 362 ? -5.016 19.987 -12.702 1.00 87.94 362 ARG A C 1
ATOM 2858 O O . ARG A 1 362 ? -3.823 19.915 -12.977 1.00 87.94 362 ARG A O 1
ATOM 2865 N N . PHE A 1 363 ? -5.755 18.923 -12.401 1.00 87.69 363 PHE A N 1
ATOM 2866 C CA . PHE A 1 363 ? -5.277 17.545 -12.448 1.00 87.69 363 PHE A CA 1
ATOM 2867 C C . PHE A 1 363 ? -5.500 16.890 -13.818 1.00 87.69 363 PHE A C 1
ATOM 2869 O O . PHE A 1 363 ? -5.135 15.724 -13.988 1.00 87.69 363 PHE A O 1
ATOM 2876 N N . ALA A 1 364 ? -6.077 17.597 -14.798 1.00 86.69 364 ALA A N 1
ATOM 2877 C CA . ALA A 1 364 ? -6.268 17.066 -16.143 1.00 86.69 364 ALA A CA 1
ATOM 2878 C C . ALA A 1 364 ? -4.930 16.600 -16.742 1.00 86.69 364 ALA A C 1
ATOM 2880 O O . ALA A 1 364 ? -3.910 17.281 -16.646 1.00 86.69 364 ALA A O 1
ATOM 2881 N N . GLY A 1 365 ? -4.925 15.406 -17.340 1.00 81.50 365 GLY A N 1
ATOM 2882 C CA . GLY A 1 365 ? -3.710 14.791 -17.887 1.00 81.50 365 GLY A CA 1
ATOM 2883 C C . GLY A 1 365 ? -2.777 14.156 -16.847 1.00 81.50 365 GLY A C 1
ATOM 2884 O O . GLY A 1 365 ? -1.710 13.671 -17.217 1.00 81.50 365 GLY A O 1
ATOM 2885 N N . THR A 1 366 ? -3.165 14.120 -15.569 1.00 85.00 366 THR A N 1
ATOM 2886 C CA . THR A 1 366 ? -2.464 13.361 -14.520 1.00 85.00 366 THR A CA 1
ATOM 2887 C C . THR A 1 366 ? -3.227 12.085 -14.159 1.00 85.00 366 THR A C 1
ATOM 2889 O O . THR A 1 366 ? -4.431 11.986 -14.387 1.00 85.00 366 THR A O 1
ATOM 2892 N N . GLU A 1 367 ? -2.552 11.129 -13.511 1.00 83.19 367 GLU A N 1
ATOM 2893 C CA . GLU A 1 367 ? -3.181 9.915 -12.952 1.00 83.19 367 GLU A CA 1
ATOM 2894 C C . GLU A 1 367 ? -4.178 10.212 -11.811 1.00 83.19 367 GLU A C 1
ATOM 2896 O O . GLU A 1 367 ? -4.845 9.306 -11.320 1.00 83.19 367 GLU A O 1
ATOM 2901 N N . LEU A 1 368 ? -4.266 11.471 -11.365 1.00 86.88 368 LEU A N 1
ATOM 2902 C CA . LEU A 1 368 ? -5.182 11.918 -10.317 1.00 86.88 368 LEU A CA 1
ATOM 2903 C C . LEU A 1 368 ? -6.502 12.482 -10.860 1.00 86.88 368 LEU A C 1
ATOM 2905 O O . LEU A 1 368 ? -7.399 12.784 -10.071 1.00 86.88 368 LEU A O 1
ATOM 2909 N N . ALA A 1 369 ? -6.633 12.645 -12.181 1.00 86.94 369 ALA A N 1
ATOM 2910 C CA . ALA A 1 369 ? -7.848 13.170 -12.795 1.00 86.94 369 ALA A CA 1
ATOM 2911 C C . ALA A 1 369 ? -9.072 12.310 -12.427 1.00 86.94 369 ALA A C 1
ATOM 2913 O O . ALA A 1 369 ? -9.041 11.086 -12.537 1.00 86.94 369 ALA A O 1
ATOM 2914 N N . GLY A 1 370 ? -10.154 12.955 -11.982 1.00 82.88 370 GLY A N 1
ATOM 2915 C CA . GLY A 1 370 ? -11.398 12.278 -11.597 1.00 82.88 370 GLY A CA 1
ATOM 2916 C C . GLY A 1 370 ? -11.363 11.543 -10.250 1.00 82.88 370 GLY A C 1
ATOM 2917 O O . GLY A 1 370 ? -12.386 10.995 -9.841 1.00 82.88 370 GLY A O 1
ATOM 2918 N N . LEU A 1 371 ? -10.233 11.543 -9.533 1.00 87.06 371 LEU A N 1
ATOM 2919 C CA . LEU A 1 371 ? -10.135 10.934 -8.206 1.00 87.06 371 LEU A CA 1
ATOM 2920 C C . LEU A 1 371 ? -10.591 11.893 -7.099 1.00 87.06 371 LEU A C 1
ATOM 2922 O O . LEU A 1 371 ? -10.546 13.119 -7.229 1.00 87.06 371 LEU A O 1
ATOM 2926 N N . THR A 1 372 ? -10.997 11.313 -5.968 1.00 90.88 372 THR A N 1
ATOM 2927 C CA . THR A 1 372 ? -11.207 12.069 -4.728 1.00 90.88 372 THR A CA 1
ATOM 2928 C C . THR A 1 372 ? -9.924 12.052 -3.909 1.00 90.88 372 THR A C 1
ATOM 2930 O O . THR A 1 372 ? -9.402 10.993 -3.556 1.00 90.88 372 THR A O 1
ATOM 2933 N N . LEU A 1 373 ? -9.412 13.240 -3.618 1.00 92.81 373 LEU A N 1
ATOM 2934 C CA . LEU A 1 373 ? -8.173 13.458 -2.887 1.00 92.81 373 LEU A CA 1
ATOM 2935 C C . LEU A 1 373 ? -8.474 13.994 -1.492 1.00 92.81 373 LEU A C 1
ATOM 2937 O O . LEU A 1 373 ? -9.570 14.485 -1.226 1.00 92.81 373 LEU A O 1
ATOM 2941 N N . ALA A 1 374 ? -7.488 13.919 -0.610 1.00 93.62 374 ALA A N 1
ATOM 2942 C CA . ALA A 1 374 ? -7.559 14.479 0.723 1.00 93.62 374 ALA A CA 1
ATOM 2943 C C . ALA A 1 374 ? -6.340 15.349 1.037 1.00 93.62 374 ALA A C 1
ATOM 2945 O O . ALA A 1 374 ? -5.217 15.020 0.651 1.00 93.62 374 ALA A O 1
ATOM 2946 N N . LEU A 1 375 ? -6.565 16.435 1.782 1.00 95.06 375 LEU A N 1
ATOM 2947 C CA . LEU A 1 375 ? -5.512 17.083 2.560 1.00 95.06 375 LEU A CA 1
ATOM 2948 C C . LEU A 1 375 ? -5.217 16.183 3.756 1.00 95.06 375 LEU A C 1
ATOM 2950 O O . LEU A 1 375 ? -6.113 15.917 4.558 1.00 95.06 375 LEU A O 1
ATOM 2954 N N . THR A 1 376 ? -3.975 15.737 3.885 1.00 95.19 376 THR A N 1
ATOM 2955 C CA . THR A 1 376 ? -3.582 14.779 4.917 1.00 95.19 376 THR A CA 1
ATOM 2956 C C . THR A 1 376 ? -2.612 15.371 5.925 1.00 95.19 376 THR A C 1
ATOM 2958 O O . THR A 1 376 ? -1.788 16.211 5.568 1.00 95.19 376 THR A O 1
ATOM 2961 N N . VAL A 1 377 ? -2.646 14.861 7.152 1.00 94.06 377 VAL A N 1
ATOM 2962 C CA . VAL A 1 377 ? -1.710 15.197 8.234 1.00 94.06 377 VAL A CA 1
ATOM 2963 C C . VAL A 1 377 ? -1.255 13.916 8.938 1.00 94.06 377 VAL A C 1
ATOM 2965 O O . VAL A 1 377 ? -2.076 13.013 9.097 1.00 94.06 377 VAL A O 1
ATOM 2968 N N . PRO A 1 378 ? 0.006 13.784 9.383 1.00 91.38 378 PRO A N 1
ATOM 2969 C CA . PRO A 1 378 ? 0.382 12.696 10.279 1.00 91.38 378 PRO A CA 1
ATOM 297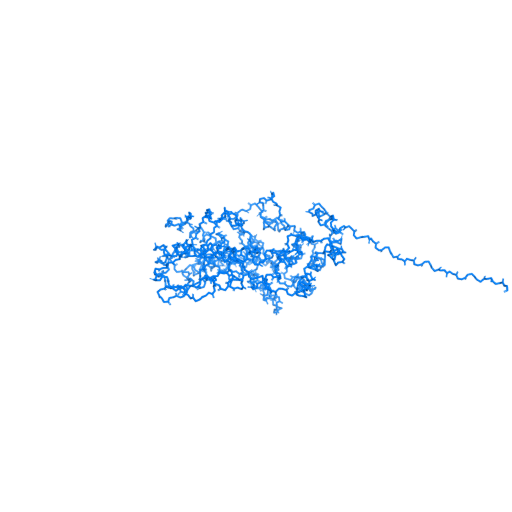0 C C . PRO A 1 378 ? -0.492 12.724 11.536 1.00 91.38 378 PRO A C 1
ATOM 2972 O O . PRO A 1 378 ? -0.578 13.754 12.211 1.00 91.38 378 PRO A O 1
ATOM 2975 N N . LEU A 1 379 ? -1.154 11.605 11.849 1.00 87.00 379 LEU A N 1
ATOM 2976 C CA . LEU A 1 379 ? -2.111 11.547 12.965 1.00 87.00 379 LEU A CA 1
ATOM 2977 C C . LEU A 1 379 ? -1.472 11.970 14.290 1.00 87.00 379 LEU A C 1
ATOM 2979 O O . LEU A 1 379 ? -2.070 12.734 15.043 1.00 87.00 379 LEU A O 1
ATOM 2983 N N . GLU A 1 380 ? -0.240 11.525 14.530 1.00 85.31 380 GLU A N 1
ATOM 2984 C CA . GLU A 1 380 ? 0.544 11.859 15.722 1.00 85.31 380 GLU A CA 1
ATOM 2985 C C . GLU A 1 380 ? 0.767 13.370 15.883 1.00 85.31 380 GLU A C 1
ATOM 2987 O O . GLU A 1 380 ? 0.630 13.899 16.980 1.00 85.31 380 GLU A O 1
ATOM 2992 N N . GLN A 1 381 ? 1.029 14.099 14.794 1.00 89.31 381 GLN A N 1
ATOM 2993 C CA . GLN A 1 381 ? 1.237 15.546 14.857 1.00 89.31 381 GLN A CA 1
ATOM 2994 C C . GLN A 1 381 ? -0.083 16.272 15.108 1.00 89.31 381 GLN A C 1
ATOM 2996 O O . GLN A 1 381 ? -0.123 17.252 15.848 1.00 89.31 381 GLN A O 1
ATOM 3001 N N . TRP A 1 382 ? -1.176 15.773 14.523 1.00 89.00 382 TRP A N 1
ATOM 3002 C CA . TRP A 1 382 ? -2.494 16.364 14.712 1.00 89.00 382 TRP A CA 1
ATOM 3003 C C . TRP A 1 382 ? -2.960 16.268 16.163 1.00 89.00 382 TRP A C 1
ATOM 3005 O O . TRP A 1 382 ? -3.400 17.264 16.731 1.00 89.00 382 TRP A O 1
ATOM 3015 N N . VAL A 1 383 ? -2.854 15.093 16.789 1.00 84.06 383 VAL A N 1
ATOM 3016 C CA . VAL A 1 383 ? -3.356 14.888 18.161 1.00 84.06 383 VAL A CA 1
ATOM 3017 C C . VAL A 1 383 ? -2.586 15.690 19.212 1.00 84.06 383 VAL A C 1
ATOM 3019 O O . VAL A 1 383 ? -3.154 15.999 20.257 1.00 84.06 383 VAL A O 1
ATOM 3022 N N . LEU A 1 384 ? -1.339 16.074 18.919 1.00 85.19 384 LEU A N 1
ATOM 3023 C CA . LEU A 1 384 ? -0.509 16.920 19.781 1.00 85.19 384 LEU A CA 1
ATOM 3024 C C . LEU A 1 384 ? -0.912 18.402 19.756 1.00 85.19 384 LEU A C 1
ATOM 3026 O O . LEU A 1 384 ? -0.476 19.173 20.611 1.00 85.19 384 LEU A O 1
ATOM 3030 N N . LEU A 1 385 ? -1.748 18.822 18.803 1.00 87.38 385 LEU A N 1
ATOM 3031 C CA . LEU A 1 385 ? -2.244 20.192 18.761 1.00 87.38 385 LEU A CA 1
ATOM 3032 C C . LEU A 1 385 ? -3.296 20.449 19.852 1.00 87.38 385 LEU A C 1
ATOM 3034 O O . LEU A 1 385 ? -4.195 19.615 20.060 1.00 87.38 385 LEU A O 1
ATOM 3038 N N . PRO A 1 386 ? -3.295 21.651 20.463 1.00 87.94 386 PRO A N 1
ATOM 3039 C CA . PRO A 1 386 ? -4.381 22.085 21.331 1.00 87.94 386 PRO A CA 1
ATOM 3040 C C . PRO A 1 386 ? -5.741 21.910 20.646 1.00 87.94 386 PRO A C 1
ATOM 3042 O O . PRO A 1 386 ? -5.910 22.272 19.481 1.00 87.94 386 PRO A O 1
ATOM 3045 N N . ALA A 1 387 ? -6.735 21.378 21.363 1.00 84.12 387 ALA A N 1
ATOM 3046 C CA . ALA A 1 387 ? -8.062 21.119 20.793 1.00 84.12 387 ALA A CA 1
ATOM 3047 C C . ALA A 1 387 ? -8.704 22.389 20.203 1.00 84.12 387 ALA A C 1
ATOM 3049 O O . ALA A 1 387 ? -9.270 22.346 19.113 1.00 84.12 387 ALA A O 1
ATOM 3050 N N . ALA A 1 388 ? -8.540 23.532 20.878 1.00 86.06 388 ALA A N 1
ATOM 3051 C CA . ALA A 1 388 ? -8.997 24.829 20.382 1.00 86.06 388 ALA A CA 1
ATOM 3052 C C . ALA A 1 388 ? -8.320 25.227 19.059 1.00 86.06 388 ALA A C 1
ATOM 3054 O O . ALA A 1 388 ? -8.990 25.724 18.158 1.00 86.06 388 ALA A O 1
ATOM 3055 N N . LEU A 1 389 ? -7.016 24.964 18.913 1.00 88.12 389 LEU A N 1
ATOM 3056 C CA . LEU A 1 389 ? -6.290 25.233 17.671 1.00 88.12 389 LEU A CA 1
ATOM 3057 C C . LEU A 1 389 ? -6.763 24.307 16.545 1.00 88.12 389 LEU A C 1
ATOM 3059 O O . LEU A 1 389 ? -7.011 24.772 15.438 1.00 88.12 389 LEU A O 1
ATOM 3063 N N . ARG A 1 390 ? -6.962 23.014 16.830 1.00 88.06 390 ARG A N 1
ATOM 3064 C CA . ARG A 1 390 ? -7.527 22.065 15.858 1.00 88.06 390 ARG A CA 1
ATOM 3065 C C . ARG A 1 390 ? -8.891 22.509 15.352 1.00 88.06 390 ARG A C 1
ATOM 3067 O O . ARG A 1 390 ? -9.116 22.453 14.151 1.00 88.06 390 ARG A O 1
ATOM 3074 N N . LEU A 1 391 ? -9.774 22.957 16.248 1.00 85.06 391 LEU A N 1
ATOM 3075 C CA . LEU A 1 391 ? -11.089 23.497 15.892 1.00 85.06 391 LEU A CA 1
ATOM 3076 C C . LEU A 1 391 ? -10.963 24.730 14.990 1.00 85.06 391 LEU A C 1
ATOM 3078 O O . LEU A 1 391 ? -11.543 24.742 13.909 1.00 85.06 391 LEU A O 1
ATOM 3082 N N . ARG A 1 392 ? -10.139 25.714 15.369 1.00 86.75 392 ARG A N 1
ATOM 3083 C CA . ARG A 1 392 ? -9.924 26.928 14.563 1.00 86.75 392 ARG A CA 1
ATOM 3084 C C . ARG A 1 392 ? -9.358 26.636 13.178 1.00 86.75 392 ARG A C 1
ATOM 3086 O O . ARG A 1 392 ? -9.930 27.072 12.186 1.00 86.75 392 ARG A O 1
ATOM 3093 N N . LEU A 1 393 ? -8.283 25.847 13.091 1.00 87.25 393 LEU A N 1
ATOM 3094 C CA . LEU A 1 393 ? -7.643 25.463 11.820 1.00 87.25 393 LEU A CA 1
ATOM 3095 C C . LEU A 1 393 ? -8.630 24.862 10.818 1.00 87.25 393 LEU A C 1
ATOM 3097 O O . LEU A 1 393 ? -8.475 24.986 9.601 1.00 87.25 393 LEU A O 1
ATOM 3101 N N . ILE A 1 394 ? -9.627 24.194 11.373 1.00 83.44 394 ILE A N 1
ATOM 3102 C CA . ILE A 1 394 ? -10.671 23.497 10.675 1.00 83.44 394 ILE A CA 1
ATOM 3103 C C . ILE A 1 394 ? -11.832 24.430 10.263 1.00 83.44 394 ILE A C 1
ATOM 3105 O O . ILE A 1 394 ? -12.341 24.319 9.146 1.00 83.44 394 ILE A O 1
ATOM 3109 N N . GLU A 1 395 ? -12.286 25.300 11.167 1.00 81.81 395 GLU A N 1
ATOM 3110 C CA . GLU A 1 395 ? -13.457 26.170 10.984 1.00 81.81 395 GLU A CA 1
ATOM 3111 C C . GLU A 1 395 ? -13.126 27.426 10.171 1.00 81.81 395 GLU A C 1
ATOM 3113 O O . GLU A 1 395 ? -13.930 27.868 9.356 1.00 81.81 395 GLU A O 1
ATOM 3118 N N . GLU A 1 396 ? -11.916 27.965 10.324 1.00 84.38 396 GLU A N 1
ATOM 3119 C CA . GLU A 1 396 ? -11.464 29.178 9.632 1.00 84.38 396 GLU A CA 1
ATOM 3120 C C . GLU A 1 396 ? -11.116 28.931 8.155 1.00 84.38 396 GLU A C 1
ATOM 3122 O O . GLU A 1 396 ? -10.793 29.864 7.421 1.00 84.38 396 GLU A O 1
ATOM 3127 N N . GLY A 1 397 ? -11.113 27.671 7.704 1.00 79.19 397 GLY A N 1
ATOM 3128 C CA . GLY A 1 397 ? -10.799 27.304 6.320 1.00 79.19 397 GLY A CA 1
ATOM 3129 C C . GLY A 1 397 ? -9.356 27.608 5.890 1.00 79.19 397 GLY A C 1
ATOM 3130 O O . GLY A 1 397 ? -9.028 27.470 4.711 1.00 79.19 397 GLY A O 1
ATOM 3131 N N . ARG A 1 398 ? -8.466 27.985 6.819 1.00 84.44 398 ARG A N 1
ATOM 3132 C CA . ARG A 1 398 ? -7.064 28.351 6.535 1.00 84.44 398 ARG A CA 1
ATOM 3133 C C . ARG A 1 398 ? -6.288 27.214 5.880 1.00 84.44 398 ARG A C 1
ATOM 3135 O O . ARG A 1 398 ? -5.585 27.432 4.895 1.00 84.44 398 ARG A O 1
ATOM 3142 N N . LEU A 1 399 ? -6.451 25.994 6.389 1.00 88.81 399 LEU A N 1
ATOM 3143 C CA . LEU A 1 399 ? -5.806 24.803 5.830 1.00 88.81 399 LEU A CA 1
ATOM 3144 C C . LEU A 1 399 ? -6.341 24.451 4.439 1.00 88.81 399 LEU A C 1
ATOM 3146 O O . LEU A 1 399 ? -5.583 24.008 3.577 1.00 88.81 399 LEU A O 1
ATOM 3150 N N . LEU A 1 400 ? -7.629 24.696 4.195 1.00 87.56 400 LEU A N 1
ATOM 3151 C CA . LEU A 1 400 ? -8.231 24.515 2.880 1.00 87.56 400 LEU A CA 1
ATOM 3152 C C . LEU A 1 400 ? -7.697 25.547 1.872 1.00 87.56 400 LEU A C 1
ATOM 3154 O O . LEU A 1 400 ? -7.349 25.178 0.749 1.00 87.56 400 LEU A O 1
ATOM 3158 N N . ALA A 1 401 ? -7.580 26.815 2.275 1.00 86.06 401 ALA A N 1
ATOM 3159 C CA . ALA A 1 401 ? -6.975 27.862 1.454 1.00 86.06 401 ALA A CA 1
ATOM 3160 C C . ALA A 1 401 ? -5.512 27.531 1.123 1.00 86.06 401 ALA A C 1
ATOM 3162 O O . ALA A 1 401 ? -5.135 27.535 -0.048 1.00 86.06 401 ALA A O 1
ATOM 3163 N N . PHE A 1 402 ? -4.717 27.129 2.121 1.00 89.00 402 PHE A N 1
ATOM 3164 C CA . PHE A 1 402 ? -3.347 26.650 1.917 1.00 89.00 402 PHE A CA 1
ATOM 3165 C C . PHE A 1 402 ? -3.289 25.467 0.940 1.00 89.00 402 PHE A C 1
ATOM 3167 O O . PHE A 1 402 ? -2.477 25.458 0.013 1.00 89.00 402 PHE A O 1
ATOM 3174 N N . CYS A 1 403 ? -4.176 24.481 1.108 1.00 91.12 403 CYS A N 1
ATOM 3175 C CA . CYS A 1 403 ? -4.247 23.324 0.223 1.00 91.12 403 CYS A CA 1
ATOM 3176 C C . CYS A 1 403 ? -4.464 23.753 -1.237 1.00 91.12 403 CYS A C 1
ATOM 3178 O O . CYS A 1 403 ? -3.737 23.326 -2.135 1.00 91.12 403 CYS A O 1
ATOM 3180 N N . ASN A 1 404 ? -5.430 24.646 -1.460 1.00 87.69 404 ASN A N 1
ATOM 3181 C CA . ASN A 1 404 ? -5.820 25.089 -2.791 1.00 87.69 404 ASN A CA 1
ATOM 3182 C C . ASN A 1 404 ? -4.799 26.029 -3.455 1.00 87.69 404 ASN A C 1
ATOM 3184 O O . ASN A 1 404 ? -4.600 25.944 -4.668 1.00 87.69 404 ASN A O 1
ATOM 3188 N N . GLU A 1 405 ? -4.191 26.934 -2.686 1.00 85.94 405 GLU A N 1
ATOM 3189 C CA . GLU A 1 405 ? -3.330 28.011 -3.194 1.00 85.94 405 GLU A CA 1
ATOM 3190 C C . GLU A 1 405 ? -1.841 27.651 -3.221 1.00 85.94 405 GLU A C 1
ATOM 3192 O O . GLU A 1 405 ? -1.092 28.230 -4.010 1.00 85.94 405 GLU A O 1
ATOM 3197 N N . VAL A 1 406 ? -1.408 26.709 -2.377 1.00 88.62 406 VAL A N 1
ATOM 3198 C CA . VAL A 1 406 ? 0.010 26.366 -2.187 1.00 88.62 406 VAL A CA 1
ATOM 3199 C C . VAL A 1 406 ? 0.259 24.885 -2.439 1.00 88.62 406 VAL A C 1
ATOM 3201 O O . VAL A 1 406 ? 0.985 24.543 -3.372 1.00 88.62 406 VAL A O 1
ATOM 3204 N N . LEU A 1 407 ? -0.357 24.001 -1.647 1.00 91.56 407 LEU A N 1
ATOM 3205 C CA . LEU A 1 407 ? -0.016 22.575 -1.648 1.00 91.56 407 LEU A CA 1
ATOM 3206 C C . LEU A 1 407 ? -0.295 21.905 -2.997 1.00 91.56 407 LEU A C 1
ATOM 3208 O O . LEU A 1 407 ? 0.596 21.272 -3.553 1.00 91.56 407 LEU A O 1
ATOM 3212 N N . VAL A 1 408 ? -1.515 22.043 -3.531 1.00 91.94 408 VAL A N 1
ATOM 3213 C CA . VAL A 1 408 ? -1.908 21.429 -4.810 1.00 91.94 408 VAL A CA 1
ATOM 3214 C C . VAL A 1 408 ? -1.083 21.985 -5.978 1.00 91.94 408 VAL A C 1
ATOM 3216 O O . VAL A 1 408 ? -0.516 21.180 -6.722 1.00 91.94 408 VAL A O 1
ATOM 3219 N N . PRO A 1 409 ? -0.949 23.317 -6.157 1.00 88.56 409 PRO A N 1
ATOM 3220 C CA . PRO A 1 409 ? -0.106 23.865 -7.217 1.00 88.56 409 PRO A CA 1
ATOM 3221 C C . PRO A 1 409 ? 1.357 23.411 -7.144 1.00 88.56 409 PRO A C 1
ATOM 3223 O O . PRO A 1 409 ? 1.931 23.064 -8.177 1.00 88.56 409 PRO A O 1
ATOM 3226 N N . GLU A 1 410 ? 1.960 23.383 -5.952 1.00 88.94 410 GLU A N 1
ATOM 3227 C CA . GLU A 1 410 ? 3.339 22.910 -5.798 1.00 88.94 410 GLU A CA 1
ATOM 3228 C C . GLU A 1 410 ? 3.445 21.406 -6.054 1.00 88.94 410 GLU A C 1
ATOM 3230 O O . GLU A 1 410 ? 4.381 20.976 -6.724 1.00 88.94 410 GLU A O 1
ATOM 3235 N N . TRP A 1 411 ? 2.481 20.602 -5.587 1.00 92.31 411 TRP A N 1
ATOM 3236 C CA . TRP A 1 411 ? 2.472 19.161 -5.842 1.00 92.31 411 TRP A CA 1
ATOM 3237 C C . TRP A 1 411 ? 2.452 18.875 -7.341 1.00 92.31 411 TRP A C 1
ATOM 3239 O O . TRP A 1 411 ? 3.266 18.095 -7.822 1.00 92.31 411 TRP A O 1
ATOM 3249 N N . LEU A 1 412 ? 1.579 19.549 -8.096 1.00 90.44 412 LEU A N 1
ATOM 3250 C CA . LEU A 1 412 ? 1.488 19.394 -9.549 1.00 90.44 412 LEU A CA 1
ATOM 3251 C C . LEU A 1 412 ? 2.787 19.810 -10.252 1.00 90.44 412 LEU A C 1
ATOM 3253 O O . LEU A 1 412 ? 3.267 19.097 -11.134 1.00 90.44 412 LEU A O 1
ATOM 3257 N N . ALA A 1 413 ? 3.380 20.937 -9.848 1.00 86.88 413 ALA A N 1
ATOM 3258 C CA . ALA A 1 413 ? 4.629 21.420 -10.429 1.00 86.88 413 ALA A CA 1
ATOM 3259 C C . ALA A 1 413 ? 5.805 20.472 -10.144 1.00 86.88 413 ALA A C 1
ATOM 3261 O O . ALA A 1 413 ? 6.563 20.135 -11.057 1.00 86.88 413 ALA A O 1
ATOM 3262 N N . SER A 1 414 ? 5.938 20.009 -8.899 1.00 88.75 414 SER A N 1
ATOM 3263 C CA . SER A 1 414 ? 6.983 19.069 -8.495 1.00 88.75 414 SER A CA 1
ATOM 3264 C C . SER A 1 414 ? 6.763 17.669 -9.070 1.00 88.75 414 SER A C 1
ATOM 3266 O O . SER A 1 414 ? 7.729 17.033 -9.483 1.00 88.75 414 SER A O 1
ATOM 3268 N N . HIS A 1 415 ? 5.515 17.208 -9.198 1.00 89.75 415 HIS A N 1
ATOM 3269 C CA . HIS A 1 415 ? 5.184 15.959 -9.885 1.00 89.75 415 HIS A CA 1
ATOM 3270 C C . HIS A 1 415 ? 5.567 16.015 -11.367 1.00 89.75 415 HIS A C 1
ATOM 3272 O O . HIS A 1 415 ? 6.196 15.087 -11.870 1.00 89.75 415 HIS A O 1
ATOM 3278 N N . ALA A 1 416 ? 5.260 17.114 -12.064 1.00 86.38 416 ALA A N 1
ATOM 3279 C CA . ALA A 1 416 ? 5.657 17.295 -13.459 1.00 86.38 416 ALA A CA 1
ATOM 3280 C C . ALA A 1 416 ? 7.187 17.297 -13.626 1.00 86.38 416 ALA A C 1
ATOM 3282 O O . ALA A 1 416 ? 7.711 16.634 -14.522 1.00 86.38 416 ALA A O 1
ATOM 3283 N N . ALA A 1 417 ? 7.912 17.984 -12.736 1.00 84.12 417 ALA A N 1
ATOM 3284 C CA . ALA A 1 417 ? 9.375 17.966 -12.710 1.00 84.12 417 ALA A CA 1
ATOM 3285 C C . ALA A 1 417 ? 9.930 16.552 -12.467 1.00 84.12 417 ALA A C 1
ATOM 3287 O O . ALA A 1 417 ? 10.809 16.088 -13.194 1.00 84.12 417 ALA A O 1
ATOM 3288 N N . TRP A 1 418 ? 9.364 15.839 -11.492 1.00 86.81 418 TRP A N 1
ATOM 3289 C CA . TRP A 1 418 ? 9.726 14.463 -11.164 1.00 86.81 418 TRP A CA 1
ATOM 3290 C C . TRP A 1 418 ? 9.492 13.513 -12.341 1.00 86.81 418 TRP A C 1
ATOM 3292 O O . TRP A 1 418 ? 10.380 12.742 -12.713 1.00 86.81 418 TRP A O 1
ATOM 3302 N N . GLN A 1 419 ? 8.334 13.620 -12.992 1.00 86.25 419 GLN A N 1
ATOM 3303 C CA . GLN A 1 419 ? 7.998 12.827 -14.168 1.00 86.25 419 GLN A CA 1
ATOM 3304 C C . GLN A 1 419 ? 8.951 13.137 -15.328 1.00 86.25 419 GLN A C 1
ATOM 3306 O O . GLN A 1 419 ? 9.443 12.213 -15.974 1.00 86.25 419 GLN A O 1
ATOM 3311 N N . ALA A 1 420 ? 9.281 14.407 -15.572 1.00 83.06 420 ALA A N 1
ATOM 3312 C CA . ALA A 1 420 ? 10.246 14.794 -16.600 1.00 83.06 420 ALA A CA 1
ATOM 3313 C C . ALA A 1 420 ? 11.658 14.242 -16.322 1.00 83.06 420 ALA A C 1
ATOM 3315 O O . ALA A 1 420 ? 12.331 13.788 -17.248 1.00 83.06 420 ALA A O 1
ATOM 3316 N N . ALA A 1 421 ? 12.094 14.231 -15.059 1.00 81.62 421 ALA A N 1
ATOM 3317 C CA . ALA A 1 421 ? 13.416 13.746 -14.666 1.00 81.62 421 ALA A CA 1
ATOM 3318 C C . ALA A 1 421 ? 13.562 12.216 -14.780 1.00 81.62 421 ALA A C 1
ATOM 3320 O O . ALA A 1 421 ? 14.622 11.727 -15.181 1.00 81.62 421 ALA A O 1
ATOM 3321 N N . LEU A 1 422 ? 12.511 11.453 -14.445 1.00 83.06 422 LEU A N 1
ATOM 3322 C CA . LEU A 1 422 ? 12.596 9.992 -14.307 1.00 83.06 422 LEU A CA 1
ATOM 3323 C C . LEU A 1 422 ? 11.924 9.191 -15.422 1.00 83.06 422 LEU A C 1
ATOM 3325 O O . LEU A 1 422 ? 12.351 8.067 -15.678 1.00 83.06 422 LEU A O 1
ATOM 3329 N N . SER A 1 423 ? 10.916 9.731 -16.115 1.00 81.81 423 SER A N 1
ATOM 3330 C CA . SER A 1 423 ? 10.095 8.970 -17.081 1.00 81.81 423 SER A CA 1
ATOM 3331 C C . SER A 1 423 ? 10.899 8.249 -18.162 1.00 81.81 423 SER A C 1
ATOM 3333 O O . SER A 1 423 ? 10.553 7.131 -18.527 1.00 81.81 423 SER A O 1
ATOM 3335 N N . ARG A 1 424 ? 12.001 8.842 -18.631 1.00 81.19 424 ARG A N 1
ATOM 3336 C CA . ARG A 1 424 ? 12.890 8.243 -19.643 1.00 81.19 424 ARG A CA 1
ATOM 3337 C C . ARG A 1 424 ? 13.693 7.033 -19.146 1.00 81.19 424 ARG A C 1
ATOM 3339 O O . ARG A 1 424 ? 14.313 6.342 -19.945 1.00 81.19 424 ARG A O 1
ATOM 3346 N N . HIS A 1 425 ? 13.756 6.831 -17.833 1.00 86.06 425 HIS A N 1
ATOM 3347 C CA . HIS A 1 425 ? 14.470 5.721 -17.209 1.00 86.06 425 HIS A CA 1
ATOM 3348 C C . HIS A 1 425 ? 13.530 4.609 -16.742 1.00 86.06 425 HIS A C 1
ATOM 3350 O O . HIS A 1 425 ? 14.012 3.500 -16.524 1.00 86.06 425 HIS A O 1
ATOM 3356 N N . LEU A 1 426 ? 12.233 4.899 -16.588 1.00 89.12 426 LEU A N 1
ATOM 3357 C CA . LEU A 1 426 ? 11.221 3.932 -16.174 1.00 89.12 426 LEU A CA 1
ATOM 3358 C C . LEU A 1 426 ? 10.861 3.003 -17.333 1.00 89.12 426 LEU A C 1
ATOM 3360 O O . LEU A 1 426 ? 10.610 3.446 -18.454 1.00 89.12 426 LEU A O 1
ATOM 3364 N N . LEU A 1 427 ? 10.776 1.711 -17.039 1.00 91.62 427 LEU A N 1
ATOM 3365 C CA . LEU A 1 427 ? 10.292 0.715 -17.981 1.00 91.62 427 LEU A CA 1
ATOM 3366 C C . LEU A 1 427 ? 8.766 0.751 -18.034 1.00 91.62 427 LEU A C 1
ATOM 3368 O O . LEU A 1 427 ? 8.090 0.754 -17.003 1.00 91.62 427 LEU A O 1
ATOM 3372 N N . LYS A 1 428 ? 8.225 0.745 -19.252 1.00 90.25 428 LYS A N 1
ATOM 3373 C CA . LYS A 1 428 ? 6.802 0.461 -19.503 1.00 90.25 428 LYS A CA 1
ATOM 3374 C C . LYS A 1 428 ? 6.592 -1.008 -19.860 1.00 90.25 428 LYS A C 1
ATOM 3376 O O . LYS A 1 428 ? 5.630 -1.621 -19.411 1.00 90.25 428 LYS A O 1
ATOM 3381 N N . HIS A 1 429 ? 7.531 -1.562 -20.622 1.00 92.38 429 HIS A N 1
ATOM 3382 C CA . HIS A 1 429 ? 7.577 -2.948 -21.070 1.00 92.38 429 HIS A CA 1
ATOM 3383 C C . HIS A 1 429 ? 9.032 -3.428 -21.044 1.00 92.38 429 HIS A C 1
ATOM 3385 O O . HIS A 1 429 ? 9.948 -2.604 -21.002 1.00 92.38 429 HIS A O 1
ATOM 3391 N N . LEU A 1 430 ? 9.235 -4.744 -21.064 1.00 93.88 430 LEU A N 1
ATOM 3392 C CA . LEU A 1 430 ? 10.558 -5.334 -21.252 1.00 93.88 430 LEU A CA 1
ATOM 3393 C C . LEU A 1 430 ? 10.898 -5.382 -22.744 1.00 93.88 430 LEU A C 1
ATOM 3395 O O . LEU A 1 430 ? 10.052 -5.731 -23.566 1.00 93.88 430 LEU A O 1
ATOM 3399 N N . GLU A 1 431 ? 12.139 -5.046 -23.082 1.00 93.62 431 GLU A N 1
ATOM 3400 C CA . GLU A 1 431 ? 12.681 -5.227 -24.431 1.00 93.62 431 GLU A CA 1
ATOM 3401 C C . GLU A 1 431 ? 13.003 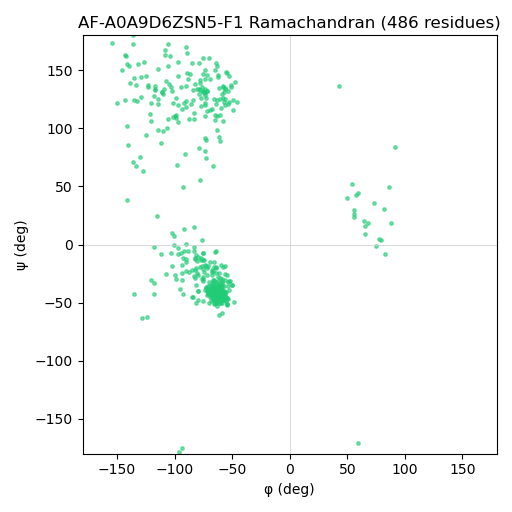-6.706 -24.695 1.00 93.62 431 GLU A C 1
ATOM 3403 O O . GLU A 1 431 ? 13.183 -7.478 -23.754 1.00 93.62 431 GLU A O 1
ATOM 3408 N N . ALA A 1 432 ? 13.125 -7.107 -25.966 1.00 92.69 432 ALA A N 1
ATOM 3409 C CA . ALA A 1 432 ? 13.320 -8.512 -26.349 1.00 92.69 432 ALA A CA 1
ATOM 3410 C C . ALA A 1 432 ? 14.517 -9.172 -25.638 1.00 92.69 432 ALA A C 1
ATOM 3412 O O . ALA A 1 432 ? 14.362 -10.226 -25.032 1.00 92.69 432 ALA A O 1
ATOM 3413 N N . ALA A 1 433 ? 15.672 -8.500 -25.598 1.00 92.94 433 ALA A N 1
ATOM 3414 C CA . ALA A 1 433 ? 16.853 -9.012 -24.901 1.00 92.94 433 ALA A CA 1
ATOM 3415 C C . ALA A 1 433 ? 16.618 -9.201 -23.388 1.00 92.94 433 ALA A C 1
ATOM 3417 O O . ALA A 1 433 ? 17.111 -10.154 -22.790 1.00 92.94 433 ALA A O 1
ATOM 3418 N N . MET A 1 434 ? 15.828 -8.323 -22.760 1.00 95.69 434 MET A N 1
ATOM 3419 C CA . MET A 1 434 ? 15.465 -8.456 -21.344 1.00 95.69 434 MET A CA 1
ATOM 3420 C C . MET A 1 434 ? 14.494 -9.620 -21.123 1.00 95.69 434 MET A C 1
ATOM 3422 O O . MET A 1 434 ? 14.578 -10.298 -20.102 1.00 95.69 434 MET A O 1
ATOM 3426 N N . VAL A 1 435 ? 13.583 -9.859 -22.071 1.00 95.44 435 VAL A N 1
ATOM 3427 C CA . VAL A 1 435 ? 12.673 -11.012 -22.056 1.00 95.44 435 VAL A CA 1
ATOM 3428 C C . VAL A 1 435 ? 13.451 -12.321 -22.179 1.00 95.44 435 VAL A C 1
ATOM 3430 O O . VAL A 1 435 ? 13.169 -13.247 -21.421 1.00 95.44 435 VAL A O 1
ATOM 3433 N N . ASP A 1 436 ? 14.453 -12.390 -23.056 1.00 92.81 436 ASP A N 1
ATOM 3434 C CA . ASP A 1 436 ? 15.318 -13.568 -23.183 1.00 92.81 436 ASP A CA 1
ATOM 3435 C C . ASP A 1 436 ? 16.067 -13.842 -21.870 1.00 92.81 436 ASP A C 1
ATOM 3437 O O . ASP A 1 436 ? 16.011 -14.949 -21.335 1.00 92.81 436 ASP A O 1
ATOM 3441 N N . CYS A 1 437 ? 16.659 -12.809 -21.259 1.00 93.69 437 CYS A N 1
ATOM 3442 C CA . CYS A 1 437 ? 17.294 -12.943 -19.946 1.00 93.69 437 CYS A CA 1
ATOM 3443 C C . CYS A 1 437 ? 16.310 -13.368 -18.843 1.00 93.69 437 CYS A C 1
ATOM 3445 O O . CYS A 1 437 ? 16.660 -14.174 -17.979 1.00 93.69 437 CYS A O 1
ATOM 3447 N N . LEU A 1 438 ? 15.082 -12.838 -18.847 1.00 94.50 438 LEU A N 1
ATOM 3448 C CA . LEU A 1 438 ? 14.038 -13.249 -17.908 1.00 94.50 438 LEU A CA 1
ATOM 3449 C C . LEU A 1 438 ? 13.706 -14.734 -18.087 1.00 94.50 438 LEU A C 1
ATOM 3451 O O . LEU A 1 438 ? 13.646 -15.482 -17.112 1.00 94.50 438 LEU A O 1
ATOM 3455 N N . LYS A 1 439 ? 13.522 -15.172 -19.334 1.00 93.25 439 LYS A N 1
ATOM 3456 C CA . LYS A 1 439 ? 13.228 -16.562 -19.684 1.00 93.25 439 LYS A CA 1
ATOM 3457 C C . LYS A 1 439 ? 14.321 -17.511 -19.203 1.00 93.25 439 LYS A C 1
ATOM 3459 O O . LYS A 1 439 ? 13.993 -18.540 -18.615 1.00 93.25 439 LYS A O 1
ATOM 3464 N N . ASP A 1 440 ? 15.588 -17.148 -19.363 1.00 91.75 440 ASP A N 1
ATOM 3465 C CA . ASP A 1 440 ? 16.706 -17.960 -18.878 1.00 91.75 440 ASP A CA 1
ATOM 3466 C C . ASP A 1 440 ? 16.730 -18.073 -17.344 1.00 91.75 440 ASP A C 1
ATOM 3468 O O . ASP A 1 440 ? 17.039 -19.135 -16.797 1.00 91.75 440 ASP A O 1
ATOM 3472 N N . ARG A 1 441 ? 16.363 -17.001 -16.629 1.00 91.06 441 ARG A N 1
ATOM 3473 C CA . ARG A 1 441 ? 16.395 -16.948 -15.156 1.00 91.06 441 ARG A CA 1
ATOM 3474 C C . ARG A 1 441 ? 15.212 -17.637 -14.491 1.00 91.06 441 ARG A C 1
ATOM 3476 O O . ARG A 1 441 ? 15.400 -18.400 -13.544 1.00 91.06 441 ARG A O 1
ATOM 3483 N N . VAL A 1 442 ? 13.995 -17.354 -14.956 1.00 92.12 442 VAL A N 1
ATOM 3484 C CA . VAL A 1 442 ? 12.756 -17.794 -14.293 1.00 92.12 442 VAL A CA 1
ATOM 3485 C C . VAL A 1 442 ? 11.898 -18.713 -15.153 1.00 92.12 442 VAL A C 1
ATOM 3487 O O . VAL A 1 442 ? 10.892 -19.215 -14.665 1.00 92.12 442 VAL A O 1
ATOM 3490 N N . GLY A 1 443 ? 12.280 -19.010 -16.398 1.00 92.62 443 GLY A N 1
ATOM 3491 C CA . GLY A 1 443 ? 11.472 -19.834 -17.304 1.00 92.62 443 GLY A CA 1
ATOM 3492 C C . GLY A 1 443 ? 11.145 -21.207 -16.721 1.00 92.62 443 GLY A C 1
ATOM 3493 O O . GLY A 1 443 ? 9.991 -21.620 -16.733 1.00 92.62 443 GLY A O 1
ATOM 3494 N N . ARG A 1 444 ? 12.125 -21.888 -16.110 1.00 92.25 444 ARG A N 1
ATOM 3495 C CA . ARG A 1 444 ? 11.880 -23.177 -15.432 1.00 92.25 444 ARG A CA 1
ATOM 3496 C C . ARG A 1 444 ? 10.920 -23.044 -14.250 1.00 92.25 444 ARG A C 1
ATOM 3498 O O . ARG A 1 444 ? 10.092 -23.925 -14.050 1.00 92.25 444 ARG A O 1
ATOM 3505 N N . ASP A 1 445 ? 11.039 -21.976 -13.465 1.00 93.50 445 ASP A N 1
ATOM 3506 C CA . ASP A 1 445 ? 10.138 -21.706 -12.340 1.00 93.50 445 ASP A CA 1
ATOM 3507 C C . ASP A 1 445 ? 8.705 -21.474 -12.837 1.00 93.50 445 ASP A C 1
ATOM 3509 O O . ASP A 1 445 ? 7.769 -22.136 -12.388 1.00 93.50 445 ASP A O 1
ATOM 3513 N N . PHE A 1 446 ? 8.562 -20.625 -13.854 1.00 94.25 446 PHE A N 1
ATOM 3514 C CA . PHE A 1 446 ? 7.299 -20.313 -14.505 1.00 94.25 446 PHE A CA 1
ATOM 3515 C C . PHE A 1 446 ? 6.625 -21.560 -15.089 1.00 94.25 446 PHE A C 1
ATOM 3517 O O . PHE A 1 446 ? 5.446 -21.802 -14.844 1.00 94.25 446 PHE A O 1
ATOM 3524 N N . GLU A 1 447 ? 7.373 -22.424 -15.775 1.00 94.25 447 GLU A N 1
ATOM 3525 C CA . GLU A 1 447 ? 6.846 -23.698 -16.269 1.00 94.25 447 GLU A CA 1
ATOM 3526 C C . GLU A 1 447 ? 6.335 -24.612 -15.157 1.00 94.25 447 GLU A C 1
ATOM 3528 O O . GLU A 1 447 ? 5.299 -25.260 -15.309 1.00 94.25 447 GLU A O 1
ATOM 3533 N N . GLN A 1 448 ? 7.079 -24.723 -14.054 1.00 95.12 448 GLN A N 1
ATOM 3534 C CA . GLN A 1 448 ? 6.653 -25.550 -12.928 1.00 95.12 448 GLN A CA 1
ATOM 3535 C C . GLN A 1 448 ? 5.411 -24.963 -12.263 1.00 95.12 448 GLN A C 1
ATOM 3537 O O . GLN A 1 448 ? 4.503 -25.720 -11.919 1.00 95.12 448 GLN A O 1
ATOM 3542 N N . PHE A 1 449 ? 5.322 -23.636 -12.157 1.00 95.38 449 PHE A N 1
ATOM 3543 C CA . PHE A 1 449 ? 4.124 -22.958 -11.674 1.00 95.38 449 PHE A CA 1
ATOM 3544 C C . PHE A 1 449 ? 2.907 -23.298 -12.545 1.00 95.38 449 PHE A C 1
ATOM 3546 O O . PHE A 1 449 ? 1.891 -23.748 -12.020 1.00 95.38 449 PHE A O 1
ATOM 3553 N N . LEU A 1 450 ? 3.023 -23.177 -13.871 1.00 95.44 450 LEU A N 1
ATOM 3554 C CA . LEU A 1 450 ? 1.929 -23.471 -14.804 1.00 95.44 450 LEU A CA 1
ATOM 3555 C C . LEU A 1 450 ? 1.510 -24.946 -14.795 1.00 95.44 450 LEU A C 1
ATOM 3557 O O . LEU A 1 450 ? 0.324 -25.237 -14.911 1.00 95.44 450 LEU A O 1
ATOM 3561 N N . LYS A 1 451 ? 2.443 -25.886 -14.590 1.00 94.81 451 LYS A N 1
ATOM 3562 C CA . LYS A 1 451 ? 2.101 -27.313 -14.425 1.00 94.81 451 LYS A CA 1
ATOM 3563 C C . LYS A 1 451 ? 1.204 -27.563 -13.213 1.00 94.81 451 LYS A C 1
ATOM 3565 O O . LYS A 1 451 ? 0.332 -28.422 -13.280 1.00 94.81 451 LYS A O 1
ATOM 3570 N N . HIS A 1 452 ? 1.423 -26.832 -12.121 1.00 95.44 452 HIS A N 1
ATOM 3571 C CA . HIS A 1 452 ? 0.608 -26.943 -10.908 1.00 95.44 452 HIS A CA 1
ATOM 3572 C C . HIS A 1 452 ? -0.682 -26.121 -11.003 1.00 95.44 452 HIS A C 1
ATOM 3574 O O . HIS A 1 452 ? -1.695 -26.479 -10.404 1.00 95.44 452 HIS A O 1
ATOM 3580 N N . HIS A 1 453 ? -0.661 -25.031 -11.773 1.00 95.94 453 HIS A N 1
ATOM 3581 C CA . HIS A 1 453 ? -1.760 -24.078 -11.880 1.00 95.94 453 HIS A CA 1
ATOM 3582 C C . HIS A 1 453 ? -2.056 -23.711 -13.346 1.00 95.94 453 HIS A C 1
ATOM 3584 O O . HIS A 1 453 ? -1.875 -22.558 -13.748 1.00 95.94 453 HIS A O 1
ATOM 3590 N N . PRO A 1 454 ? -2.565 -24.662 -14.153 1.00 93.94 454 PRO A N 1
ATOM 3591 C CA . PRO A 1 454 ? -2.733 -24.483 -15.600 1.00 93.94 454 PRO A CA 1
ATOM 3592 C C . PRO A 1 454 ? -3.730 -23.380 -15.976 1.00 93.94 454 PRO A C 1
ATOM 3594 O O . PRO A 1 454 ? -3.650 -22.821 -17.064 1.00 93.94 454 PRO A O 1
ATOM 3597 N N . ALA A 1 455 ? -4.632 -22.990 -15.067 1.00 91.69 455 ALA A N 1
ATOM 3598 C CA . ALA A 1 455 ? -5.545 -21.865 -15.282 1.00 91.69 455 ALA A CA 1
ATOM 3599 C C . ALA A 1 455 ? -4.816 -20.545 -15.621 1.00 91.69 455 ALA A C 1
ATOM 3601 O O . ALA A 1 455 ? -5.382 -19.682 -16.294 1.00 91.69 455 ALA A O 1
ATOM 3602 N N . PHE A 1 456 ? -3.554 -20.397 -15.201 1.00 92.56 456 PHE A N 1
ATOM 3603 C CA . PHE A 1 456 ? -2.746 -19.213 -15.484 1.00 92.56 456 PHE A CA 1
ATOM 3604 C C . PHE A 1 456 ? -2.195 -19.154 -16.913 1.00 92.56 456 PHE A C 1
ATOM 3606 O O . PHE A 1 456 ? -1.788 -18.075 -17.342 1.00 92.56 456 PHE A O 1
ATOM 3613 N N . GLU A 1 457 ? -2.271 -20.245 -17.687 1.00 90.00 457 GLU A N 1
ATOM 3614 C CA . GLU A 1 457 ? -1.973 -20.208 -19.127 1.00 90.00 457 GLU A CA 1
ATOM 3615 C C . GLU A 1 457 ? -2.924 -19.251 -19.866 1.00 90.00 457 GLU A C 1
ATOM 3617 O O . GLU A 1 457 ? -2.511 -18.526 -20.767 1.00 90.00 457 GLU A O 1
ATOM 3622 N N . ASN A 1 458 ? -4.181 -19.172 -19.421 1.00 88.81 458 ASN A N 1
ATOM 3623 C CA . ASN A 1 458 ? -5.166 -18.246 -19.981 1.00 88.81 458 ASN A CA 1
ATOM 3624 C C . ASN A 1 458 ? -5.138 -16.869 -19.305 1.00 88.81 458 ASN A C 1
ATOM 3626 O O . ASN A 1 458 ? -5.574 -15.882 -19.894 1.00 88.81 458 ASN A O 1
ATOM 3630 N N . ALA A 1 459 ? -4.656 -16.786 -18.060 1.00 87.44 459 ALA A N 1
ATOM 3631 C CA . ALA A 1 459 ? -4.640 -15.533 -17.311 1.00 87.44 459 ALA A CA 1
ATOM 3632 C C . ALA A 1 459 ? -3.546 -14.567 -17.792 1.00 87.44 459 ALA A C 1
ATOM 3634 O O . ALA A 1 459 ? -3.754 -13.355 -17.728 1.00 87.44 459 ALA A O 1
ATOM 3635 N N . TRP A 1 460 ? -2.408 -15.083 -18.280 1.00 91.38 460 TRP A N 1
ATOM 3636 C CA . TRP A 1 460 ? -1.235 -14.277 -18.653 1.00 91.38 460 TRP A CA 1
ATOM 3637 C C . TRP A 1 460 ? -0.739 -14.562 -20.083 1.00 91.38 460 TRP A C 1
ATOM 3639 O O . TRP A 1 460 ? 0.398 -15.003 -20.271 1.00 91.38 460 TRP A O 1
ATOM 3649 N N . PRO A 1 461 ? -1.547 -14.284 -21.122 1.00 89.44 461 PRO A N 1
ATOM 3650 C CA . PRO A 1 461 ? -1.204 -14.627 -22.505 1.00 89.44 461 PRO A CA 1
ATOM 3651 C C . PRO A 1 461 ? 0.107 -13.984 -22.982 1.00 89.44 461 PRO A C 1
ATOM 3653 O O . PRO A 1 461 ? 0.872 -14.614 -23.710 1.00 89.44 461 PRO A O 1
ATOM 3656 N N . ALA A 1 462 ? 0.411 -12.760 -22.532 1.00 90.06 462 ALA A N 1
ATOM 3657 C CA . ALA A 1 462 ? 1.664 -12.080 -22.859 1.00 90.06 462 ALA A CA 1
ATOM 3658 C C . ALA A 1 462 ? 2.888 -12.802 -22.270 1.00 90.06 462 ALA A C 1
ATOM 3660 O O . ALA A 1 462 ? 3.860 -13.043 -22.983 1.00 90.06 462 ALA A O 1
ATOM 3661 N N . ALA A 1 463 ? 2.826 -13.203 -20.996 1.00 91.62 463 ALA A N 1
ATOM 3662 C CA . ALA A 1 463 ? 3.888 -13.972 -20.352 1.00 91.62 463 ALA A CA 1
ATOM 3663 C C . ALA A 1 463 ? 4.077 -15.349 -21.002 1.00 91.62 463 ALA A C 1
ATOM 3665 O O . ALA A 1 463 ? 5.210 -15.778 -21.201 1.00 91.62 463 ALA A O 1
ATOM 3666 N N . ILE A 1 464 ? 2.984 -16.021 -21.379 1.00 92.12 464 ILE A N 1
ATOM 3667 C CA . ILE A 1 464 ? 3.037 -17.305 -22.090 1.00 92.12 464 ILE A CA 1
ATOM 3668 C C . ILE A 1 464 ? 3.727 -17.158 -23.444 1.00 92.12 464 ILE A C 1
ATOM 3670 O O . ILE A 1 464 ? 4.607 -17.953 -23.765 1.00 92.12 464 ILE A O 1
ATOM 3674 N N . ALA A 1 465 ? 3.375 -16.132 -24.220 1.00 90.00 465 ALA A N 1
ATOM 3675 C CA . ALA A 1 465 ? 4.014 -15.871 -25.505 1.00 90.00 465 ALA A CA 1
ATOM 3676 C C . ALA A 1 465 ? 5.511 -15.541 -25.352 1.00 90.00 465 ALA A C 1
ATOM 3678 O O . ALA A 1 465 ? 6.330 -16.022 -26.131 1.00 90.00 465 ALA A O 1
ATOM 3679 N N . ALA A 1 466 ? 5.865 -14.750 -24.337 1.00 89.00 466 ALA A N 1
ATOM 3680 C CA . ALA A 1 466 ? 7.225 -14.269 -24.107 1.00 89.00 466 ALA A CA 1
ATOM 3681 C C . ALA A 1 466 ? 8.163 -15.348 -23.537 1.00 89.00 466 ALA A C 1
ATOM 3683 O O . ALA A 1 466 ? 9.270 -15.558 -24.029 1.00 89.00 466 ALA A O 1
ATOM 3684 N N . LEU A 1 467 ? 7.723 -16.047 -22.492 1.00 86.31 467 LEU A N 1
ATOM 3685 C CA . LEU A 1 467 ? 8.551 -17.009 -21.764 1.00 86.31 467 LEU A CA 1
ATOM 3686 C C . LEU A 1 467 ? 8.442 -18.419 -22.361 1.00 86.31 467 LEU A C 1
ATOM 3688 O O . LEU A 1 467 ? 9.379 -19.211 -22.253 1.00 86.31 467 LEU A O 1
ATOM 3692 N N . GLY A 1 468 ? 7.347 -18.705 -23.073 1.00 70.31 468 GLY A N 1
ATOM 3693 C CA . GLY A 1 468 ? 7.083 -19.986 -23.718 1.00 70.31 468 GLY A CA 1
ATOM 3694 C C . GLY A 1 468 ? 7.041 -21.167 -22.744 1.00 70.31 468 GLY A C 1
ATOM 3695 O O . GLY A 1 468 ? 7.088 -21.021 -21.524 1.00 70.31 468 GLY A O 1
ATOM 3696 N N . ARG A 1 469 ? 6.994 -22.375 -23.314 1.00 60.66 469 ARG A N 1
ATOM 3697 C CA . ARG A 1 469 ? 7.472 -23.587 -22.641 1.00 60.66 469 ARG A CA 1
ATOM 3698 C C . ARG A 1 469 ? 8.951 -23.723 -23.003 1.00 60.66 469 ARG A C 1
ATOM 3700 O O . ARG A 1 469 ? 9.295 -23.785 -24.184 1.00 60.66 469 ARG A O 1
ATOM 3707 N N . HIS A 1 470 ? 9.825 -23.689 -22.007 1.00 49.00 470 HIS A N 1
ATOM 3708 C CA . HIS A 1 470 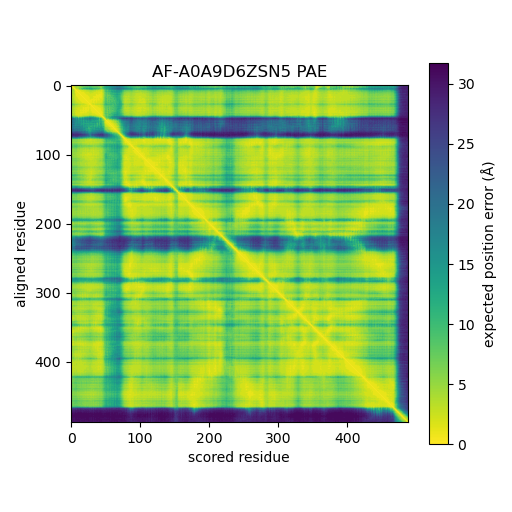? 11.229 -24.035 -22.137 1.00 49.00 470 HIS A CA 1
ATOM 3709 C C . HIS A 1 470 ? 11.318 -25.391 -22.860 1.00 49.00 470 HIS A C 1
ATOM 3711 O O . HIS A 1 470 ? 10.704 -26.373 -22.429 1.00 49.00 470 HIS A O 1
ATOM 3717 N N . PRO A 1 471 ? 12.053 -25.503 -23.978 1.00 41.72 471 PRO A N 1
ATOM 3718 C CA . PRO A 1 471 ? 12.280 -26.810 -24.565 1.00 41.72 471 PRO A CA 1
ATOM 3719 C C . PRO A 1 471 ? 12.945 -27.677 -23.495 1.00 41.72 471 PRO A C 1
ATOM 3721 O O . PRO A 1 471 ? 13.950 -27.272 -22.896 1.00 41.72 471 PRO A O 1
ATOM 3724 N N . ARG A 1 472 ? 12.346 -28.846 -23.216 1.00 38.50 472 ARG A N 1
ATOM 3725 C CA . ARG A 1 472 ? 12.974 -29.886 -22.398 1.00 38.50 472 ARG A CA 1
ATOM 3726 C C . ARG A 1 472 ? 14.374 -30.078 -22.971 1.00 38.50 472 ARG A C 1
ATOM 3728 O O . ARG A 1 472 ? 14.505 -30.514 -24.112 1.00 38.50 472 ARG A O 1
ATOM 3735 N N . GLN A 1 473 ? 15.411 -29.769 -22.199 1.00 37.59 473 GLN A N 1
ATOM 3736 C CA . GLN A 1 473 ? 16.713 -30.353 -22.476 1.00 37.59 473 GLN A CA 1
ATOM 3737 C C . GLN A 1 473 ? 16.528 -31.856 -22.272 1.00 37.59 473 GLN A C 1
ATOM 3739 O O . GLN A 1 473 ? 16.450 -32.338 -21.142 1.00 37.59 473 GLN A O 1
ATOM 3744 N N . SER A 1 474 ? 16.338 -32.585 -23.371 1.00 30.91 474 SER A N 1
ATOM 3745 C CA . SER A 1 474 ? 16.461 -34.036 -23.379 1.00 30.91 474 SER A CA 1
ATOM 3746 C C . SER A 1 474 ? 17.805 -34.388 -22.738 1.00 30.91 474 SER A C 1
ATOM 3748 O O . SER A 1 474 ? 18.799 -33.722 -23.045 1.00 30.91 474 SER A O 1
ATOM 3750 N N . PRO A 1 475 ? 17.882 -35.405 -21.864 1.00 35.84 475 PRO A N 1
ATOM 3751 C CA . PRO A 1 475 ? 19.177 -35.893 -21.439 1.00 35.84 475 PRO A CA 1
ATOM 3752 C C . PRO A 1 475 ? 19.892 -36.363 -22.701 1.00 35.84 475 PRO A C 1
ATOM 3754 O O . PRO A 1 475 ? 19.412 -37.268 -23.388 1.00 35.84 475 PRO A O 1
ATOM 3757 N N . ILE A 1 476 ? 21.012 -35.717 -23.027 1.00 34.34 476 ILE A N 1
ATOM 3758 C CA . ILE A 1 476 ? 21.952 -36.215 -24.022 1.00 34.34 476 ILE A CA 1
ATOM 3759 C C . ILE A 1 476 ? 22.444 -37.550 -23.467 1.00 34.34 476 ILE A C 1
ATOM 3761 O O . ILE A 1 476 ? 23.358 -37.627 -22.650 1.00 34.34 476 ILE A O 1
ATOM 3765 N N . THR A 1 477 ? 21.774 -38.623 -23.867 1.00 38.16 477 THR A N 1
ATOM 3766 C CA . THR A 1 477 ? 22.331 -39.962 -23.803 1.00 38.16 477 THR A CA 1
ATOM 3767 C C . THR A 1 477 ? 23.350 -40.017 -24.927 1.00 38.16 477 THR A C 1
ATOM 3769 O O . THR A 1 477 ? 23.024 -40.301 -26.074 1.00 38.16 477 THR A O 1
ATOM 3772 N N . SER A 1 478 ? 24.600 -39.676 -24.608 1.00 29.50 478 SER A N 1
ATOM 3773 C CA . SER A 1 478 ? 25.727 -39.993 -25.482 1.00 29.50 478 SER A CA 1
ATOM 3774 C C . SER A 1 478 ? 25.683 -41.492 -25.789 1.00 29.50 478 SER A C 1
ATOM 3776 O O . SER A 1 478 ? 25.730 -42.297 -24.849 1.00 29.50 478 SER A O 1
ATOM 3778 N N . PRO A 1 479 ? 25.615 -41.918 -27.061 1.00 33.50 479 PRO A N 1
ATOM 3779 C CA . PRO A 1 479 ? 25.798 -43.317 -27.386 1.00 33.50 479 PRO A CA 1
ATOM 3780 C C . PRO A 1 479 ? 27.258 -43.659 -27.092 1.00 33.50 479 PRO A C 1
ATOM 3782 O O . PRO A 1 479 ? 28.177 -43.117 -27.705 1.00 33.50 479 PRO A O 1
ATOM 3785 N N . ARG A 1 480 ? 27.480 -44.560 -26.132 1.00 35.22 480 ARG A N 1
ATOM 3786 C CA . ARG A 1 480 ? 28.769 -45.232 -25.958 1.00 35.22 480 ARG A CA 1
ATOM 3787 C C . ARG A 1 480 ? 29.103 -45.957 -27.264 1.00 35.22 480 ARG A C 1
ATOM 3789 O O . ARG A 1 480 ? 28.528 -47.005 -27.552 1.00 35.22 480 ARG A O 1
ATOM 3796 N N . LEU A 1 481 ? 30.050 -45.423 -28.028 1.00 32.47 481 LEU A N 1
ATOM 3797 C CA . LEU A 1 481 ? 30.750 -46.184 -29.056 1.00 32.47 481 LEU A CA 1
ATOM 3798 C C . LEU A 1 481 ? 31.550 -47.289 -28.354 1.00 32.47 481 LEU A C 1
ATOM 3800 O O . LEU A 1 481 ? 32.493 -47.022 -27.612 1.00 32.47 481 LEU A O 1
ATOM 3804 N N . ARG A 1 482 ? 31.134 -48.544 -28.554 1.00 34.72 482 ARG A N 1
ATOM 3805 C CA . ARG A 1 482 ? 31.961 -49.721 -28.262 1.00 34.72 482 ARG A CA 1
ATOM 3806 C C . ARG A 1 482 ? 33.078 -49.791 -29.312 1.00 34.72 482 ARG A C 1
ATOM 3808 O O . ARG A 1 482 ? 32.745 -49.751 -30.498 1.00 34.72 482 ARG A O 1
ATOM 3815 N N . PRO A 1 483 ? 34.353 -49.988 -28.944 1.00 34.62 483 PRO A N 1
ATOM 3816 C CA . PRO A 1 483 ? 35.350 -50.419 -29.908 1.00 34.62 483 PRO A CA 1
ATOM 3817 C C . PRO A 1 483 ? 35.098 -51.896 -30.233 1.00 34.62 483 PRO A C 1
ATOM 3819 O O . PRO A 1 483 ? 35.117 -52.754 -29.349 1.00 34.62 483 PRO A O 1
ATOM 3822 N N . ARG A 1 484 ? 34.828 -52.193 -31.508 1.00 34.25 484 ARG A N 1
ATOM 3823 C CA . ARG A 1 484 ? 34.968 -53.544 -32.055 1.00 34.25 484 ARG A CA 1
ATOM 3824 C C . ARG A 1 484 ? 36.456 -53.792 -32.289 1.00 34.25 484 ARG A C 1
ATOM 3826 O O . ARG A 1 484 ? 37.072 -53.091 -33.082 1.00 34.25 484 ARG A O 1
ATOM 3833 N N . PHE A 1 485 ? 36.999 -54.796 -31.612 1.00 39.75 485 PHE A N 1
ATOM 3834 C CA . PHE A 1 485 ? 38.249 -55.434 -32.002 1.00 39.75 485 PHE A CA 1
ATOM 3835 C C . PHE A 1 485 ? 38.016 -56.308 -33.245 1.00 39.75 485 PHE A C 1
ATOM 3837 O O . PHE A 1 485 ? 37.121 -57.152 -33.252 1.00 39.75 485 PHE A O 1
ATOM 3844 N N . ALA A 1 486 ? 38.848 -56.102 -34.260 1.00 35.59 486 ALA A N 1
ATOM 3845 C CA . ALA A 1 486 ? 39.294 -57.058 -35.276 1.00 35.59 486 ALA A CA 1
ATOM 3846 C C . ALA A 1 486 ? 40.711 -56.559 -35.636 1.00 35.59 486 ALA A C 1
ATOM 3848 O O . ALA A 1 486 ? 40.873 -55.366 -35.858 1.00 35.59 486 ALA A O 1
ATOM 3849 N N . GLY A 1 487 ? 41.796 -57.321 -35.508 1.00 34.91 487 GLY A N 1
ATOM 3850 C CA . GLY A 1 487 ? 42.002 -58.634 -36.107 1.00 34.91 487 GLY A CA 1
ATOM 3851 C C . GLY A 1 487 ? 42.672 -58.414 -37.466 1.00 34.91 487 GLY A C 1
ATOM 3852 O O . GLY A 1 487 ? 41.963 -58.316 -38.463 1.00 34.91 487 GLY A O 1
ATOM 3853 N N . GLY A 1 488 ? 44.002 -58.271 -37.460 1.00 32.31 488 GLY A N 1
ATOM 3854 C CA . GLY A 1 488 ? 44.864 -57.995 -38.614 1.00 32.31 488 GLY A CA 1
ATOM 3855 C C . GLY A 1 488 ? 46.256 -57.601 -38.158 1.00 32.31 488 GLY A C 1
ATOM 3856 O O . GLY A 1 488 ? 46.383 -56.443 -37.708 1.00 32.31 488 GLY A O 1
#

Foldseek 3Di:
DFFQQLDLVSLLVQLVVLQVLLLLCLVQVNNVLSLLSNLLSCLSPVPPDDSVVSSVVSVVVVVVLVVVPPDDDPDDQDFQAEEEDEFPPLQLQQLLLCQSSDSQEAEDQAVVVVVCLVVVNVVVVLVVCRVSHCVSCVSHRYYYRHDPQHPPVHLDLVSLVSSLVRYDQADYEYRAEQLQVQLLLQLQQCCCCVQVPHLELCSFDVPFLFPDDAAELVDDDDDDLVVLVVLLPDDTDARPDDPVNSVVSSVSSLQRRQRQSNQVSNVVSHPDRHYQYQYDDPPDPQASNLSVCVRSPHDSPDDDPLRVDTPDDSVQSNFQVTWRWHDYPNAIWTKTKHAPPHQSSRSVHNKHFNIKDADDPLCPPHPRHRGIMGTITRSVSLSPDDSVVSVCCNNVCSSVCCCVRPHVSSSSSSVSSSCSRCVVVRDPGDDLVSLVSSLVNRLVSVLVVCVVVVVCCVVHVPSCVSNPNDPPPDPPPPPPDDDDDDDD